Protein AF-A0A3M0FU33-F1 (afdb_monomer_lite)

Sequence (417 aa):
MEPAARVEDEIAHGYGMLAMVGGALVGVAAGIAVVGAIGLTGGLAAVAIAGAVAGGGLAGDQIASGLETIFDLPEPTTGVLAVGSPNVFINGRSAIRAELSSASSCNGLPFNHPPWLGSIIVREGSSTVFINGQPASRLKSTLTCGAHIKTASPNVFIGGETVRTGFVFDLEAWTRGGLQILGIGAAVGAGAFAAMAGVAAFGAFLGIGALGFVGMEGVGLVGDAIGPGYRDLLQGLVGMGMVVSGPKLAREGSIASERSRISQLSRDGQIEDARAILKRHVDAGDIDGVVRRLDVSTDGQRGFLWSGNKVAAGQYAEAHGGTTLEGTPGGRVIDDWDHLNTSMPWDKGGEQVWGQTSARYTRGLTGDVEALQSPSRAGGGYVFRKYEMPEIEAGKAAGRITSFEEKIVLPDTGNWP

Structure (mmCIF, N/CA/C/O backbone):
data_AF-A0A3M0FU33-F1
#
_entry.id   AF-A0A3M0FU33-F1
#
loop_
_atom_site.group_PDB
_atom_site.id
_atom_site.type_symbol
_atom_site.label_atom_id
_atom_site.label_alt_id
_atom_site.label_comp_id
_atom_site.label_asym_id
_atom_site.label_entity_id
_atom_site.label_seq_id
_atom_site.pdbx_PDB_ins_code
_atom_site.Cartn_x
_atom_site.Cartn_y
_atom_site.Cartn_z
_atom_site.occupancy
_atom_site.B_iso_or_equiv
_atom_site.auth_seq_id
_atom_site.auth_comp_id
_atom_site.auth_asym_id
_atom_site.auth_atom_id
_atom_site.pdbx_PDB_model_num
ATOM 1 N N . MET A 1 1 ? -21.440 -15.850 31.098 1.00 87.50 1 MET A N 1
ATOM 2 C CA . MET A 1 1 ? -21.601 -15.137 32.387 1.00 87.50 1 MET A CA 1
ATOM 3 C C . MET A 1 1 ? -20.291 -14.431 32.638 1.00 87.50 1 MET A C 1
ATOM 5 O O . MET A 1 1 ? -19.275 -15.063 32.402 1.00 87.50 1 MET A O 1
ATOM 9 N N . GLU A 1 2 ? -20.304 -13.172 33.067 1.00 96.50 2 GLU A N 1
ATOM 10 C CA . GLU A 1 2 ? -19.069 -12.380 33.183 1.00 96.50 2 GLU A CA 1
ATOM 11 C C . GLU A 1 2 ? -18.789 -11.962 34.630 1.00 96.50 2 GLU A C 1
ATOM 13 O O . GLU A 1 2 ? -19.741 -11.767 35.395 1.00 96.50 2 GLU A O 1
ATOM 18 N N . PRO A 1 3 ? -17.514 -11.787 35.013 1.00 98.12 3 PRO A N 1
ATOM 19 C CA . PRO A 1 3 ? -17.115 -11.233 36.303 1.00 98.12 3 PRO A CA 1
ATOM 20 C C . PRO A 1 3 ? -17.833 -9.924 36.662 1.00 98.12 3 PRO A C 1
ATOM 22 O O . PRO A 1 3 ? -17.891 -8.988 35.867 1.00 98.12 3 PRO A O 1
ATOM 25 N N . ALA A 1 4 ? -18.369 -9.833 37.876 1.00 98.25 4 ALA A N 1
ATOM 26 C CA . ALA A 1 4 ? -19.137 -8.680 38.331 1.00 98.25 4 ALA A CA 1
ATOM 27 C C . ALA A 1 4 ? -18.252 -7.462 38.636 1.00 98.25 4 ALA A C 1
ATOM 29 O O . ALA A 1 4 ? -17.225 -7.597 39.304 1.00 98.25 4 ALA A O 1
ATOM 30 N N . ALA A 1 5 ? -18.679 -6.273 38.207 1.00 98.44 5 ALA A N 1
ATOM 31 C CA . ALA A 1 5 ? -17.918 -5.040 38.388 1.00 98.44 5 ALA A CA 1
ATOM 32 C C . ALA A 1 5 ? -18.215 -4.341 39.725 1.00 98.44 5 ALA A C 1
ATOM 34 O O . ALA A 1 5 ? -19.331 -4.402 40.259 1.00 98.44 5 ALA A O 1
ATOM 35 N N . ARG A 1 6 ? -17.204 -3.655 40.265 1.00 98.56 6 ARG A N 1
ATOM 36 C CA . ARG A 1 6 ? -17.199 -3.013 41.588 1.00 98.56 6 ARG A CA 1
ATOM 37 C C . ARG A 1 6 ? -16.505 -1.652 41.545 1.00 98.56 6 ARG A C 1
ATOM 39 O O . ARG A 1 6 ? -15.670 -1.389 40.688 1.00 98.56 6 ARG A O 1
ATOM 46 N N . VAL A 1 7 ? -16.810 -0.787 42.508 1.00 98.25 7 VAL A N 1
ATOM 47 C CA . VAL A 1 7 ? -16.068 0.475 42.714 1.00 98.25 7 VAL A CA 1
ATOM 48 C C . VAL A 1 7 ? -14.588 0.176 42.915 1.00 98.25 7 VAL A C 1
ATOM 50 O O . VAL A 1 7 ? -14.300 -0.771 43.627 1.00 98.25 7 VAL A O 1
ATOM 53 N N . GLU A 1 8 ? -13.694 0.969 42.323 1.00 97.44 8 GLU A N 1
ATOM 54 C CA . GLU A 1 8 ? -12.232 0.830 42.144 1.00 97.44 8 GLU A CA 1
ATOM 55 C C . GLU A 1 8 ? -11.788 -0.129 41.031 1.00 97.44 8 GLU A C 1
ATOM 57 O O . GLU A 1 8 ? -10.590 -0.273 40.801 1.00 97.44 8 GLU A O 1
ATOM 62 N N . ASP A 1 9 ? -12.716 -0.799 40.336 1.00 98.38 9 ASP A N 1
ATOM 63 C CA . ASP A 1 9 ? -12.322 -1.597 39.179 1.00 98.38 9 ASP A CA 1
ATOM 64 C C . ASP A 1 9 ? -11.910 -0.645 38.045 1.00 98.38 9 ASP A C 1
ATOM 66 O O . ASP A 1 9 ? -12.474 0.443 37.867 1.00 98.38 9 ASP A O 1
ATOM 70 N N . GLU A 1 10 ? -10.875 -1.045 37.317 1.00 97.69 10 GLU A N 1
ATOM 71 C CA . GLU A 1 10 ? -10.250 -0.260 36.264 1.00 97.69 10 GLU A CA 1
ATOM 72 C C . GLU A 1 10 ? -11.157 -0.194 35.040 1.00 97.69 10 GLU A C 1
ATOM 74 O O . GLU A 1 10 ? -11.878 -1.145 34.725 1.00 97.69 10 GLU A O 1
ATOM 79 N N . ILE A 1 11 ? -11.075 0.916 34.315 1.00 97.31 11 ILE A N 1
ATOM 80 C CA . ILE A 1 11 ? -11.643 1.059 32.975 1.00 97.31 11 ILE A CA 1
ATOM 81 C C . ILE A 1 11 ? -10.519 1.298 31.969 1.00 97.31 11 ILE A C 1
ATOM 83 O O . ILE A 1 11 ? -9.469 1.840 32.328 1.00 97.31 11 ILE A O 1
ATOM 87 N N . ALA A 1 12 ? -10.739 0.903 30.720 1.00 95.88 12 ALA A N 1
ATOM 88 C CA . ALA A 1 12 ? -9.779 1.096 29.644 1.00 95.88 12 ALA A CA 1
ATOM 89 C C . ALA A 1 12 ? -10.456 1.310 28.289 1.00 95.88 12 ALA A C 1
ATOM 91 O O . ALA A 1 12 ? -11.640 1.016 28.103 1.00 95.88 12 ALA A O 1
ATOM 92 N N . HIS A 1 13 ? -9.673 1.827 27.348 1.00 93.75 13 HIS A N 1
ATOM 93 C CA . HIS A 1 13 ? -9.964 1.783 25.920 1.00 93.75 13 HIS A CA 1
ATOM 94 C C . HIS A 1 13 ? -9.001 0.798 25.247 1.00 93.75 13 HIS A C 1
ATOM 96 O O . HIS A 1 13 ? -7.907 0.557 25.764 1.00 93.75 13 HIS A O 1
ATOM 102 N N . GLY A 1 14 ? -9.406 0.249 24.102 1.00 90.31 14 GLY A N 1
ATOM 103 C CA . GLY A 1 14 ? -8.544 -0.605 23.284 1.00 90.31 14 GLY A CA 1
ATOM 104 C C . GLY A 1 14 ? -7.455 0.183 22.550 1.00 90.31 14 GLY A C 1
ATOM 105 O O . GLY A 1 14 ? -7.414 1.420 22.570 1.00 90.31 14 GLY A O 1
ATOM 106 N N . TYR A 1 15 ? -6.565 -0.534 21.864 1.00 92.00 15 TYR A N 1
ATOM 107 C CA . TYR A 1 15 ? -5.525 0.054 21.019 1.00 92.00 15 TYR A CA 1
ATOM 108 C C . TYR A 1 15 ? -6.018 0.393 19.604 1.00 92.00 15 TYR A C 1
ATOM 110 O O . TYR A 1 15 ? -5.279 1.035 18.849 1.00 92.00 15 TYR A O 1
ATOM 118 N N . GLY A 1 16 ? -7.254 0.020 19.247 1.00 93.06 16 GLY A N 1
ATOM 119 C CA . GLY A 1 16 ? -7.827 0.203 17.910 1.00 93.06 16 GLY A CA 1
ATOM 120 C C . GLY A 1 16 ? -7.729 1.643 17.403 1.00 93.06 16 GLY A C 1
ATOM 121 O O . GLY A 1 16 ? -7.207 1.879 16.314 1.00 93.06 16 GLY A O 1
ATOM 122 N N . MET A 1 17 ? -8.109 2.639 18.215 1.00 94.19 17 MET A N 1
ATOM 123 C CA . MET A 1 17 ? -7.985 4.060 17.835 1.00 94.19 17 MET A CA 1
ATOM 124 C C . MET A 1 17 ? -6.553 4.490 17.511 1.00 94.19 17 MET A C 1
ATOM 126 O O . MET A 1 17 ? -6.313 5.142 16.492 1.00 94.19 17 MET A O 1
ATOM 130 N N . LEU A 1 18 ? -5.588 4.117 18.353 1.00 94.56 18 LEU A N 1
ATOM 131 C CA . LEU A 1 18 ? -4.176 4.423 18.123 1.00 94.56 18 LEU A CA 1
ATOM 132 C C . LEU A 1 18 ? -3.692 3.806 16.808 1.00 94.56 18 LEU A C 1
ATOM 134 O O . LEU A 1 18 ? -3.027 4.475 16.014 1.00 94.56 18 LEU A O 1
ATOM 138 N N . ALA A 1 19 ? -4.031 2.539 16.582 1.00 96.50 19 ALA A N 1
ATOM 139 C CA . ALA A 1 19 ? -3.587 1.801 15.413 1.00 96.50 19 ALA A CA 1
ATOM 140 C C . ALA A 1 19 ? -4.246 2.302 14.123 1.00 96.50 19 ALA A C 1
ATOM 142 O O . ALA A 1 19 ? -3.559 2.445 13.112 1.00 96.50 19 ALA A O 1
ATOM 143 N N . MET A 1 20 ? -5.531 2.668 14.167 1.00 97.62 20 MET A N 1
ATOM 144 C CA . MET A 1 20 ? -6.226 3.316 13.053 1.00 97.62 20 MET A CA 1
ATOM 145 C C . MET A 1 20 ? -5.587 4.648 12.682 1.00 97.62 20 MET A C 1
ATOM 147 O O . MET A 1 20 ? -5.327 4.888 11.506 1.00 97.62 20 MET A O 1
ATOM 151 N N . VAL A 1 21 ? -5.299 5.511 13.661 1.00 96.75 21 VAL A N 1
ATOM 152 C CA . VAL A 1 21 ? -4.648 6.803 13.398 1.00 96.75 21 VAL A CA 1
ATOM 153 C C . VAL A 1 21 ? -3.251 6.587 12.816 1.00 96.75 21 VAL A C 1
ATOM 155 O O . VAL A 1 21 ? -2.917 7.178 11.789 1.00 96.75 21 VAL A O 1
ATOM 158 N N . GLY A 1 22 ? -2.446 5.708 13.420 1.00 97.75 22 GLY A N 1
ATOM 159 C CA . GLY A 1 22 ? -1.109 5.384 12.919 1.00 97.75 22 GLY A CA 1
ATOM 160 C C . GLY A 1 22 ? -1.138 4.822 11.496 1.00 97.75 22 GLY A C 1
ATOM 161 O O . GLY A 1 22 ? -0.411 5.292 10.620 1.00 97.75 22 GLY A O 1
ATOM 162 N N . GLY A 1 23 ? -2.028 3.865 11.239 1.00 98.38 23 GLY A N 1
ATOM 163 C CA . GLY A 1 23 ? -2.206 3.260 9.926 1.00 98.38 23 GLY A CA 1
ATOM 164 C C . GLY A 1 23 ? -2.728 4.244 8.879 1.00 98.38 23 GLY A C 1
ATOM 165 O O . GLY A 1 23 ? -2.229 4.270 7.756 1.00 98.38 23 GLY A O 1
ATOM 166 N N . ALA A 1 24 ? -3.668 5.117 9.244 1.00 98.44 24 ALA A N 1
ATOM 167 C CA . ALA A 1 24 ? -4.183 6.164 8.367 1.00 98.44 24 ALA A CA 1
ATOM 168 C C . ALA A 1 24 ? -3.083 7.150 7.952 1.00 98.44 24 ALA A C 1
ATOM 170 O O . ALA A 1 24 ? -3.033 7.541 6.789 1.00 98.44 24 ALA A O 1
ATOM 171 N N . LEU A 1 25 ? -2.166 7.512 8.857 1.00 98.38 25 LEU A N 1
ATOM 172 C CA . LEU A 1 25 ? -1.015 8.368 8.540 1.00 98.38 25 LEU A CA 1
ATOM 173 C C . LEU A 1 25 ? -0.054 7.703 7.543 1.00 98.38 25 LEU A C 1
ATOM 175 O O . LEU A 1 25 ? 0.397 8.359 6.601 1.00 98.38 25 LEU A O 1
ATOM 179 N N . VAL A 1 26 ? 0.213 6.399 7.696 1.00 98.44 26 VAL A N 1
ATOM 180 C CA . VAL A 1 26 ? 0.950 5.617 6.682 1.00 98.44 26 VAL A CA 1
ATOM 181 C C . VAL A 1 26 ? 0.193 5.633 5.351 1.00 98.44 26 VAL A C 1
ATOM 183 O O . VAL A 1 26 ? 0.791 5.860 4.298 1.00 98.44 26 VAL A O 1
ATOM 186 N N . GLY A 1 27 ? -1.131 5.483 5.405 1.00 98.44 27 GLY A N 1
ATOM 187 C CA . GLY A 1 27 ? -2.034 5.607 4.267 1.00 98.44 27 GLY A CA 1
ATOM 188 C C . GLY A 1 27 ? -1.951 6.960 3.555 1.00 98.44 27 GLY A C 1
ATOM 189 O O . GLY A 1 27 ? -1.873 6.989 2.330 1.00 98.44 27 GLY A O 1
ATOM 190 N N . VAL A 1 28 ? -1.891 8.080 4.285 1.00 98.50 28 VAL A N 1
ATOM 191 C CA . VAL A 1 28 ? -1.699 9.423 3.701 1.00 98.50 28 VAL A CA 1
ATOM 192 C C . VAL A 1 28 ? -0.394 9.472 2.908 1.00 98.50 28 VAL A C 1
ATOM 194 O O . VAL A 1 28 ? -0.397 9.866 1.740 1.00 98.50 28 VAL A O 1
ATOM 197 N N . ALA A 1 29 ? 0.716 9.054 3.523 1.00 98.31 29 ALA A N 1
ATOM 198 C CA . ALA A 1 29 ? 2.027 9.080 2.881 1.00 98.31 29 ALA A CA 1
ATOM 199 C C . ALA A 1 29 ? 2.058 8.200 1.619 1.00 98.31 29 ALA A C 1
ATOM 201 O O . ALA A 1 29 ? 2.522 8.643 0.566 1.00 98.31 29 ALA A O 1
ATOM 202 N N . ALA A 1 30 ? 1.504 6.987 1.699 1.00 98.00 30 ALA A N 1
ATOM 203 C CA . ALA A 1 30 ? 1.382 6.082 0.562 1.00 98.00 30 ALA A CA 1
ATOM 204 C C . ALA A 1 30 ? 0.484 6.659 -0.544 1.00 98.00 30 ALA A C 1
ATOM 206 O O . ALA A 1 30 ? 0.859 6.644 -1.713 1.00 98.00 30 ALA A O 1
ATOM 207 N N . GLY A 1 31 ? -0.669 7.228 -0.194 1.00 97.56 31 GLY A N 1
ATOM 208 C CA . GLY A 1 31 ? -1.587 7.849 -1.146 1.00 97.56 31 GLY A CA 1
ATOM 209 C C . GLY A 1 31 ? -0.932 8.986 -1.929 1.00 97.56 31 GLY A C 1
ATOM 210 O O . GLY A 1 31 ? -0.996 9.008 -3.157 1.00 97.56 31 GLY A O 1
ATOM 211 N N . ILE A 1 32 ? -0.232 9.891 -1.237 1.00 97.56 32 ILE A N 1
ATOM 212 C CA . ILE A 1 32 ? 0.523 10.986 -1.868 1.00 97.56 32 ILE A CA 1
ATOM 213 C C . ILE A 1 32 ? 1.618 10.431 -2.787 1.00 97.56 32 ILE A C 1
ATOM 215 O O . ILE A 1 32 ? 1.796 10.910 -3.909 1.00 97.56 32 ILE A O 1
ATOM 219 N N . ALA A 1 33 ? 2.331 9.395 -2.344 1.00 96.56 33 ALA A N 1
ATOM 220 C CA . ALA A 1 33 ? 3.373 8.771 -3.146 1.00 96.56 33 ALA A CA 1
ATOM 221 C C . ALA A 1 33 ? 2.812 8.078 -4.402 1.00 96.56 33 ALA A C 1
ATOM 223 O O . ALA A 1 33 ? 3.422 8.189 -5.464 1.00 96.56 33 ALA A O 1
ATOM 224 N N . VAL A 1 34 ? 1.640 7.430 -4.332 1.00 95.38 34 VAL A N 1
ATOM 225 C CA . VAL A 1 34 ? 0.937 6.894 -5.515 1.00 95.38 34 VAL A CA 1
ATOM 226 C C . VAL A 1 34 ? 0.574 8.023 -6.478 1.00 95.38 34 VAL A C 1
ATOM 228 O O . VAL A 1 34 ? 0.859 7.912 -7.669 1.00 95.38 34 VAL A O 1
ATOM 231 N N . VAL A 1 35 ? -0.001 9.121 -5.974 1.00 93.94 35 VAL A N 1
ATOM 232 C CA . VAL A 1 35 ? -0.362 10.295 -6.785 1.00 93.94 35 VAL A CA 1
ATOM 233 C C . VAL A 1 35 ? 0.844 10.816 -7.564 1.00 93.94 35 VAL A C 1
ATOM 235 O O . VAL A 1 35 ? 0.744 11.008 -8.775 1.00 93.94 35 VAL A O 1
ATOM 238 N N . GLY A 1 36 ? 1.993 10.974 -6.901 1.00 89.94 36 GLY A N 1
ATOM 239 C CA . GLY A 1 36 ? 3.235 11.390 -7.553 1.00 89.94 36 GLY A CA 1
ATOM 240 C C . GLY A 1 36 ? 3.782 10.353 -8.539 1.00 89.94 36 GLY A C 1
ATOM 241 O O . GLY A 1 36 ? 4.187 10.711 -9.641 1.00 89.94 36 GLY A O 1
ATOM 242 N N . ALA A 1 37 ? 3.752 9.067 -8.180 1.00 87.75 37 ALA A N 1
ATOM 243 C CA . ALA A 1 37 ? 4.327 7.985 -8.979 1.00 87.75 37 ALA A CA 1
ATOM 244 C C . ALA A 1 37 ? 3.707 7.848 -10.378 1.00 87.75 37 ALA A C 1
ATOM 246 O O . ALA A 1 37 ? 4.413 7.493 -11.324 1.00 87.75 37 ALA A O 1
ATOM 247 N N . ILE A 1 38 ? 2.404 8.114 -10.509 1.00 85.88 38 ILE A N 1
ATOM 248 C CA . ILE A 1 38 ? 1.668 7.963 -11.776 1.00 85.88 38 ILE A CA 1
ATOM 249 C C . ILE A 1 38 ? 1.043 9.272 -12.278 1.00 85.88 38 ILE A C 1
ATOM 251 O O . ILE A 1 38 ? 0.321 9.260 -13.270 1.00 85.88 38 ILE A O 1
ATOM 255 N N . GLY A 1 39 ? 1.339 10.403 -11.630 1.00 85.62 39 GLY A N 1
ATOM 256 C CA . GLY A 1 39 ? 0.898 11.732 -12.062 1.00 85.62 39 GLY A CA 1
ATOM 257 C C . GLY A 1 39 ? -0.612 11.956 -11.960 1.00 85.62 39 GLY A C 1
ATOM 258 O O . GLY A 1 39 ? -1.200 12.577 -12.845 1.00 85.62 39 GLY A O 1
ATOM 259 N N . LEU A 1 40 ? -1.260 11.440 -10.908 1.00 88.38 40 LEU A N 1
ATOM 260 C CA . LEU A 1 40 ? -2.693 11.666 -10.698 1.00 88.38 40 LEU A CA 1
ATOM 261 C C . LEU A 1 40 ? -2.972 13.141 -10.402 1.00 88.38 40 LEU A C 1
ATOM 263 O O . LEU A 1 40 ? -2.225 13.801 -9.683 1.00 88.38 40 LEU A O 1
ATOM 267 N N . THR A 1 41 ? -4.096 13.650 -10.900 1.00 88.88 41 THR A N 1
ATOM 268 C CA . THR A 1 41 ? -4.539 15.024 -10.640 1.00 88.88 41 THR A CA 1
ATOM 269 C C . THR A 1 41 ? -6.027 15.069 -10.300 1.00 88.88 41 THR A C 1
ATOM 271 O O . THR A 1 41 ? -6.775 14.117 -10.545 1.00 88.88 41 THR A O 1
ATOM 274 N N . GLY A 1 42 ? -6.457 16.175 -9.690 1.00 93.31 42 GLY A N 1
ATOM 275 C CA . GLY A 1 42 ? -7.864 16.437 -9.387 1.00 93.31 42 GLY A CA 1
ATOM 276 C C . GLY A 1 42 ? -8.528 15.338 -8.550 1.00 93.31 42 GLY A C 1
ATOM 277 O O . GLY A 1 42 ? -7.961 14.840 -7.577 1.00 93.31 42 GLY A O 1
ATOM 278 N N . GLY A 1 43 ? -9.750 14.958 -8.934 1.00 93.25 43 GLY A N 1
ATOM 279 C CA . GLY A 1 43 ? -10.567 14.006 -8.176 1.00 93.25 43 GLY A CA 1
ATOM 280 C C . GLY A 1 43 ? -9.949 12.611 -8.044 1.00 93.25 43 GLY A C 1
ATOM 281 O O . GLY A 1 43 ? -10.082 11.992 -6.992 1.00 93.25 43 GLY A O 1
ATOM 282 N N . LEU A 1 44 ? -9.215 12.132 -9.054 1.00 93.88 44 LEU A N 1
ATOM 283 C CA . LEU A 1 44 ? -8.581 10.811 -8.997 1.00 93.88 44 LEU A CA 1
ATOM 284 C C . LEU A 1 44 ? -7.441 10.772 -7.966 1.00 93.88 44 LEU A C 1
ATOM 286 O O . LEU A 1 44 ? -7.263 9.764 -7.284 1.00 93.88 44 LEU A O 1
ATOM 290 N N . ALA A 1 45 ? -6.721 11.884 -7.787 1.00 96.75 45 ALA A N 1
ATOM 291 C CA . ALA A 1 45 ? -5.719 11.994 -6.730 1.00 96.75 45 ALA A CA 1
ATOM 292 C C . ALA A 1 45 ? -6.355 11.931 -5.332 1.00 96.75 45 ALA A C 1
ATOM 294 O O . ALA A 1 45 ? -5.864 11.215 -4.459 1.00 96.75 45 ALA A O 1
ATOM 295 N N . ALA A 1 46 ? -7.485 12.619 -5.137 1.00 97.62 46 ALA A N 1
ATOM 296 C CA . ALA A 1 46 ? -8.229 12.569 -3.880 1.00 97.62 46 ALA A CA 1
ATOM 297 C C . ALA A 1 46 ? -8.751 11.155 -3.577 1.00 97.62 46 ALA A C 1
ATOM 299 O O . ALA A 1 46 ? -8.636 10.692 -2.445 1.00 97.62 46 ALA A O 1
ATOM 300 N N . VAL A 1 47 ? -9.258 10.445 -4.592 1.00 97.56 47 VAL A N 1
ATOM 301 C CA . VAL A 1 47 ? -9.710 9.050 -4.470 1.00 97.56 47 VAL A CA 1
ATOM 302 C C . VAL A 1 47 ? -8.567 8.120 -4.056 1.00 97.56 47 VAL A C 1
ATOM 304 O O . VAL A 1 47 ? -8.745 7.311 -3.147 1.00 97.56 47 VAL A O 1
ATOM 307 N N . ALA A 1 48 ? -7.388 8.246 -4.674 1.00 97.00 48 ALA A N 1
ATOM 308 C CA . ALA A 1 48 ? -6.231 7.421 -4.329 1.00 97.00 48 ALA A CA 1
ATOM 309 C C . ALA A 1 48 ? -5.773 7.646 -2.878 1.00 97.00 48 ALA A C 1
ATOM 311 O O . ALA A 1 48 ? -5.520 6.682 -2.155 1.00 97.00 48 ALA A O 1
ATOM 312 N N . ILE A 1 49 ? -5.722 8.905 -2.430 1.00 98.12 49 ILE A N 1
ATOM 313 C CA . ILE A 1 49 ? -5.365 9.240 -1.045 1.00 98.12 49 ILE A CA 1
ATOM 314 C C . ILE A 1 49 ? -6.429 8.720 -0.075 1.00 98.12 49 ILE A C 1
ATOM 316 O O . ILE A 1 49 ? -6.083 8.066 0.902 1.00 98.12 49 ILE A O 1
ATOM 320 N N . ALA A 1 50 ? -7.714 8.947 -0.356 1.00 98.31 50 ALA A N 1
ATOM 321 C CA . ALA A 1 50 ? -8.816 8.460 0.472 1.00 98.31 50 ALA A CA 1
ATOM 322 C C . ALA A 1 50 ? -8.786 6.932 0.633 1.00 98.31 50 ALA A C 1
ATOM 324 O O . ALA A 1 50 ? -8.902 6.427 1.750 1.00 98.31 50 ALA A O 1
ATOM 325 N N . GLY A 1 51 ? -8.567 6.201 -0.465 1.00 98.00 51 GLY A N 1
ATOM 326 C CA . GLY A 1 51 ? -8.445 4.745 -0.446 1.00 98.00 51 GLY A CA 1
ATOM 327 C C . GLY A 1 51 ? -7.241 4.269 0.366 1.00 98.00 51 GLY A C 1
ATOM 328 O O . GLY A 1 51 ? -7.373 3.341 1.159 1.00 98.00 51 GLY A O 1
ATOM 329 N N . ALA A 1 52 ? -6.088 4.931 0.232 1.00 98.25 52 ALA A N 1
ATOM 330 C CA . ALA A 1 52 ? -4.892 4.593 0.998 1.00 98.25 52 ALA A CA 1
ATOM 331 C C . ALA A 1 52 ? -5.045 4.903 2.498 1.00 98.25 52 ALA A C 1
ATOM 333 O O . ALA A 1 52 ? -4.628 4.096 3.324 1.00 98.25 52 ALA A O 1
ATOM 334 N N . VAL A 1 53 ? -5.687 6.019 2.862 1.00 98.69 53 VAL A N 1
ATOM 335 C CA . VAL A 1 53 ? -6.017 6.376 4.256 1.00 98.69 53 VAL A CA 1
ATOM 336 C C . VAL A 1 53 ? -6.945 5.341 4.881 1.00 98.69 53 VAL A C 1
ATOM 338 O O . VAL A 1 53 ? -6.655 4.839 5.965 1.00 98.69 53 VAL A O 1
ATOM 341 N N . ALA A 1 54 ? -8.030 4.992 4.186 1.00 98.50 54 ALA A N 1
ATOM 342 C CA . ALA A 1 54 ? -8.960 3.964 4.633 1.00 98.50 54 ALA A CA 1
ATOM 343 C C . ALA A 1 54 ? -8.268 2.603 4.784 1.00 98.50 54 ALA A C 1
ATOM 345 O O . ALA A 1 54 ? -8.364 1.981 5.839 1.00 98.50 54 ALA A O 1
ATOM 346 N N . GLY A 1 55 ? -7.526 2.172 3.760 1.00 97.88 55 GLY A N 1
ATOM 347 C CA . GLY A 1 55 ? -6.799 0.905 3.770 1.00 97.88 55 GLY A CA 1
ATOM 348 C C . GLY A 1 55 ? -5.753 0.840 4.881 1.00 97.88 55 GLY A C 1
ATOM 349 O O . GLY A 1 55 ? -5.693 -0.149 5.600 1.00 97.88 55 GLY A O 1
ATOM 350 N N . GLY A 1 56 ? -4.977 1.909 5.072 1.00 98.50 56 GLY A N 1
ATOM 351 C CA . GLY A 1 56 ? -3.981 1.997 6.135 1.00 98.50 56 GLY A CA 1
ATOM 352 C C . GLY A 1 56 ? -4.612 1.970 7.524 1.00 98.50 56 GLY A C 1
ATOM 353 O O . GLY A 1 56 ? -4.164 1.213 8.381 1.00 98.50 56 GLY A O 1
ATOM 354 N N . GLY A 1 57 ? -5.673 2.752 7.746 1.00 98.44 57 GLY A N 1
ATOM 355 C CA . GLY A 1 57 ? -6.365 2.802 9.034 1.00 98.44 57 GLY A CA 1
ATOM 356 C C . GLY A 1 57 ? -7.013 1.468 9.409 1.00 98.44 57 GLY A C 1
ATOM 357 O O . GLY A 1 57 ? -6.784 0.973 10.509 1.00 98.44 57 GLY A O 1
ATOM 358 N N . LEU A 1 58 ? -7.747 0.842 8.484 1.00 98.31 58 LEU A N 1
ATOM 359 C CA . LEU A 1 58 ? -8.376 -0.465 8.718 1.00 98.31 58 LEU A CA 1
ATOM 360 C C . LEU A 1 58 ? -7.345 -1.588 8.881 1.00 98.31 58 LEU A C 1
ATOM 362 O O . LEU A 1 58 ? -7.520 -2.460 9.724 1.00 98.31 58 LEU A O 1
ATOM 366 N N . ALA A 1 59 ? -6.243 -1.556 8.129 1.00 98.38 59 ALA A N 1
ATOM 367 C CA . ALA A 1 59 ? -5.154 -2.508 8.323 1.00 98.38 59 ALA A CA 1
ATOM 368 C C . ALA A 1 59 ? -4.497 -2.346 9.704 1.00 98.38 59 ALA A C 1
ATOM 370 O O . ALA A 1 59 ? -4.200 -3.339 10.363 1.00 98.38 59 ALA A O 1
ATOM 371 N N . GLY A 1 60 ? -4.303 -1.104 10.164 1.00 98.19 60 GLY A N 1
ATOM 372 C CA . GLY A 1 60 ? -3.816 -0.818 11.514 1.00 98.19 60 GLY A CA 1
ATOM 373 C C . GLY A 1 60 ? -4.741 -1.380 12.597 1.00 98.19 60 GLY A C 1
ATOM 374 O O . GLY A 1 60 ? -4.275 -2.076 13.496 1.00 98.19 60 GLY A O 1
ATOM 375 N N . ASP A 1 61 ? -6.046 -1.138 12.471 1.00 97.56 61 ASP A N 1
ATOM 376 C CA . ASP A 1 61 ? -7.087 -1.679 13.356 1.00 97.56 61 ASP A CA 1
ATOM 377 C C . ASP A 1 61 ? -7.058 -3.212 13.453 1.00 97.56 61 ASP A C 1
ATOM 379 O O . ASP A 1 61 ? -7.073 -3.776 14.548 1.00 97.56 61 ASP A O 1
ATOM 383 N N . GLN A 1 62 ? -6.957 -3.893 12.307 1.00 97.94 62 GLN A N 1
ATOM 384 C CA . GLN A 1 62 ? -6.870 -5.351 12.238 1.00 97.94 62 GLN A CA 1
ATOM 385 C C . GLN A 1 62 ? -5.588 -5.889 12.891 1.00 97.94 62 GLN A C 1
ATOM 387 O O . GLN A 1 62 ? -5.642 -6.863 13.640 1.00 97.94 62 GLN A O 1
ATOM 392 N N . ILE A 1 63 ? -4.439 -5.230 12.681 1.00 97.88 63 ILE A N 1
ATOM 393 C CA . ILE A 1 63 ? -3.187 -5.595 13.363 1.00 97.88 63 ILE A CA 1
ATOM 394 C C . ILE A 1 63 ? -3.366 -5.493 14.881 1.00 97.88 63 ILE A C 1
ATOM 396 O O . ILE A 1 63 ? -3.010 -6.429 15.593 1.00 97.88 63 ILE A O 1
ATOM 400 N N . ALA A 1 64 ? -3.921 -4.384 15.380 1.00 96.00 64 ALA A N 1
ATOM 401 C CA . ALA A 1 64 ? -4.140 -4.201 16.813 1.00 96.00 64 ALA A CA 1
ATOM 402 C C . ALA A 1 64 ? -5.099 -5.249 17.383 1.00 96.00 64 ALA A C 1
ATOM 404 O O . ALA A 1 64 ? -4.740 -5.925 18.342 1.00 96.00 64 ALA A O 1
ATOM 405 N N . SER A 1 65 ? -6.249 -5.456 16.738 1.00 95.38 65 SER A N 1
ATOM 406 C CA . SER A 1 65 ? -7.257 -6.441 17.157 1.00 95.38 65 SER A CA 1
ATOM 407 C C . SER A 1 65 ? -6.676 -7.863 17.211 1.00 95.38 65 SER A C 1
ATOM 409 O O . SER A 1 65 ? -6.906 -8.615 18.163 1.00 95.38 65 SER A O 1
ATOM 411 N N . GLY A 1 66 ? -5.863 -8.226 16.213 1.00 96.44 66 GLY A N 1
ATOM 412 C CA . GLY A 1 66 ? -5.187 -9.518 16.168 1.00 96.44 66 GLY A CA 1
ATOM 413 C C . GLY A 1 66 ? -4.144 -9.683 17.275 1.00 96.44 66 GLY A C 1
ATOM 414 O O . GLY A 1 66 ? -4.125 -10.711 17.948 1.00 96.44 66 GLY A O 1
ATOM 415 N N . LEU A 1 67 ? -3.305 -8.668 17.515 1.00 95.69 67 LEU A N 1
ATOM 416 C CA . LEU A 1 67 ? -2.311 -8.697 18.594 1.00 95.69 67 LEU A CA 1
ATOM 417 C C . LEU A 1 67 ? -2.959 -8.739 19.983 1.00 95.69 67 LEU A C 1
ATOM 419 O O . LEU A 1 67 ? -2.506 -9.507 20.828 1.00 95.69 67 LEU A O 1
ATOM 423 N N . GLU A 1 68 ? -4.013 -7.951 20.206 1.00 92.81 68 GLU A N 1
ATOM 424 C CA . GLU A 1 68 ? -4.799 -7.967 21.443 1.00 92.81 68 GLU A CA 1
ATOM 425 C C . GLU A 1 68 ? -5.349 -9.368 21.720 1.00 92.81 68 GLU A C 1
ATOM 427 O O . GLU A 1 68 ? -5.192 -9.878 22.824 1.00 92.81 68 GLU A O 1
ATOM 432 N N . THR A 1 69 ? -5.910 -10.026 20.704 1.00 94.06 69 THR A N 1
ATOM 433 C CA . THR A 1 69 ? -6.498 -11.365 20.849 1.00 94.06 69 THR A CA 1
ATOM 434 C C . THR A 1 69 ? -5.443 -12.458 21.061 1.00 94.06 69 THR A C 1
ATOM 436 O O . THR A 1 69 ? -5.651 -13.360 21.867 1.00 94.06 69 THR A O 1
ATOM 439 N N . ILE A 1 70 ? -4.312 -12.404 20.347 1.00 95.75 70 ILE A N 1
ATOM 440 C CA . ILE A 1 70 ? -3.268 -13.444 20.407 1.00 95.75 70 ILE A CA 1
ATOM 441 C C . ILE A 1 70 ? -2.459 -13.357 21.704 1.00 95.75 70 ILE A C 1
ATOM 443 O O . ILE A 1 70 ? -2.088 -14.386 22.270 1.00 95.75 70 ILE A O 1
ATOM 447 N N . PHE A 1 71 ? -2.146 -12.139 22.150 1.00 94.50 71 PHE A N 1
ATOM 448 C CA . PHE A 1 71 ? -1.220 -11.908 23.259 1.00 94.50 71 PHE A CA 1
ATOM 449 C C . PHE A 1 71 ? -1.887 -11.415 24.543 1.00 94.50 71 PHE A C 1
ATOM 451 O O . PHE A 1 71 ? -1.167 -11.198 25.515 1.00 94.50 71 PHE A O 1
ATOM 458 N N . ASP A 1 72 ? -3.214 -11.241 24.554 1.00 90.06 72 ASP A N 1
ATOM 459 C CA . ASP A 1 72 ? -3.973 -10.683 25.684 1.00 90.06 72 ASP A CA 1
ATOM 460 C C . ASP A 1 72 ? -3.321 -9.387 26.196 1.00 90.06 72 ASP A C 1
ATOM 462 O O . ASP A 1 72 ? -2.909 -9.260 27.353 1.00 90.06 72 ASP A O 1
ATOM 466 N N . LEU A 1 73 ? -3.090 -8.452 25.264 1.00 88.19 73 LEU A N 1
ATOM 467 C CA . LEU A 1 73 ? -2.299 -7.257 25.546 1.00 88.19 73 LEU A CA 1
ATOM 468 C C . LEU A 1 73 ? -2.942 -6.435 26.673 1.00 88.19 73 LEU A C 1
ATOM 470 O O . LEU A 1 73 ? -4.132 -6.120 26.607 1.00 88.19 73 LEU A O 1
ATOM 474 N N . PRO A 1 74 ? -2.166 -6.023 27.692 1.00 87.06 74 PRO A N 1
ATOM 475 C CA . PRO A 1 74 ? -2.720 -5.328 28.841 1.00 87.06 74 PRO A CA 1
ATOM 476 C C . PRO A 1 74 ? -3.142 -3.906 28.464 1.00 87.06 74 PRO A C 1
ATOM 478 O O . PRO A 1 74 ? -2.306 -3.011 28.360 1.00 87.06 74 PRO A O 1
ATOM 481 N N . GLU A 1 75 ? -4.447 -3.683 28.329 1.00 89.31 75 GLU A N 1
ATOM 482 C CA . GLU A 1 75 ? -5.008 -2.369 28.005 1.00 89.31 75 GLU A CA 1
ATOM 483 C C . GLU A 1 75 ? -4.602 -1.314 29.059 1.00 89.31 75 GLU A C 1
ATOM 485 O O . GLU A 1 75 ? -4.649 -1.576 30.273 1.00 89.31 75 GLU A O 1
ATOM 490 N N . PRO A 1 76 ? -4.203 -0.097 28.647 1.00 90.25 76 PRO A N 1
ATOM 491 C CA . PRO A 1 76 ? -3.800 0.939 29.585 1.00 90.25 76 PRO A CA 1
ATOM 492 C C . PRO A 1 76 ? -5.004 1.402 30.407 1.00 90.25 76 PRO A C 1
ATOM 494 O O . PRO A 1 76 ? -6.048 1.758 29.865 1.00 90.25 76 PRO A O 1
ATOM 497 N N . THR A 1 77 ? -4.854 1.438 31.731 1.00 95.19 77 THR A N 1
ATOM 498 C CA . THR A 1 77 ? -5.910 1.939 32.616 1.00 95.19 77 THR A CA 1
ATOM 499 C C . THR A 1 77 ? -6.159 3.420 32.341 1.00 95.19 77 THR A C 1
ATOM 501 O O . THR A 1 77 ? -5.251 4.248 32.456 1.00 95.19 77 THR A O 1
ATOM 504 N N . THR A 1 78 ? -7.400 3.764 32.001 1.00 95.62 78 THR A N 1
ATOM 505 C CA . THR A 1 78 ? -7.795 5.142 31.690 1.00 95.62 78 THR A CA 1
ATOM 506 C C . THR A 1 78 ? -8.513 5.825 32.843 1.00 95.62 78 THR A C 1
ATOM 508 O O . THR A 1 78 ? -8.584 7.052 32.877 1.00 95.62 78 THR A O 1
ATOM 511 N N . GLY A 1 79 ? -8.992 5.052 33.817 1.00 96.25 79 GLY A N 1
ATOM 512 C CA . GLY A 1 79 ? -9.654 5.528 35.025 1.00 96.25 79 GLY A CA 1
ATOM 513 C C . GLY A 1 79 ? -10.090 4.368 35.916 1.00 96.25 79 GLY A C 1
ATOM 514 O O . GLY A 1 79 ? -9.773 3.208 35.648 1.00 96.25 79 GLY A O 1
ATOM 515 N N . VAL A 1 80 ? -10.858 4.682 36.958 1.00 97.19 80 VAL A N 1
ATOM 516 C CA . VAL A 1 80 ? -11.458 3.689 37.859 1.00 97.19 80 VAL A CA 1
ATOM 517 C C . VAL A 1 80 ? -12.909 4.042 38.159 1.00 97.19 80 VAL A C 1
ATOM 519 O O . VAL A 1 80 ? -13.292 5.216 38.204 1.00 97.19 80 VAL A O 1
ATOM 522 N N . LEU A 1 81 ? -13.725 3.021 38.392 1.00 98.19 81 LEU A N 1
ATOM 523 C CA . LEU A 1 81 ? -15.100 3.193 38.847 1.00 98.19 81 LEU A CA 1
ATOM 524 C C . LEU A 1 81 ? -15.103 3.795 40.256 1.00 98.19 81 LEU A C 1
ATOM 526 O O . LEU A 1 81 ? -14.386 3.328 41.130 1.00 98.19 81 LEU A O 1
ATOM 530 N N . ALA A 1 82 ? -15.915 4.819 40.499 1.00 97.56 82 ALA A N 1
ATOM 531 C CA . ALA A 1 82 ? -15.911 5.570 41.757 1.00 97.56 82 ALA A CA 1
ATOM 532 C C . ALA A 1 82 ? -17.265 5.538 42.480 1.00 97.56 82 ALA A C 1
ATOM 534 O O . ALA A 1 82 ? -17.319 5.619 43.704 1.00 97.56 82 ALA A O 1
ATOM 535 N N . VAL A 1 83 ? -18.367 5.403 41.737 1.00 97.75 83 VAL A N 1
ATOM 536 C CA . VAL A 1 83 ? -19.730 5.435 42.288 1.00 97.75 83 VAL A CA 1
ATOM 537 C C . VAL A 1 83 ? -20.395 4.073 42.114 1.00 97.75 83 VAL A C 1
ATOM 539 O O . VAL A 1 83 ? -20.512 3.572 40.999 1.00 97.75 83 VAL A O 1
ATOM 542 N N . GLY A 1 84 ? -20.863 3.473 43.211 1.00 97.56 84 GLY A N 1
ATOM 543 C CA . GLY A 1 84 ? -21.465 2.134 43.240 1.00 97.56 84 GLY A CA 1
ATOM 544 C C . GLY A 1 84 ? -22.864 2.090 43.854 1.00 97.56 84 GLY A C 1
ATOM 545 O O . GLY A 1 84 ? -23.515 3.111 44.079 1.00 97.56 84 GLY A O 1
ATOM 546 N N . SER A 1 85 ? -23.355 0.882 44.117 1.00 98.25 85 SER A N 1
ATOM 547 C CA . SER A 1 85 ? -24.544 0.653 44.938 1.00 98.25 85 SER A CA 1
ATOM 548 C C . SER A 1 85 ? -24.298 1.086 46.394 1.00 98.25 85 SER A C 1
ATOM 550 O O . SER A 1 85 ? -23.208 0.858 46.922 1.00 98.25 85 SER A O 1
ATOM 552 N N . PRO A 1 86 ? -25.294 1.683 47.071 1.00 97.81 86 PRO A N 1
ATOM 553 C CA . PRO A 1 86 ? -25.172 2.056 48.479 1.00 97.81 86 PRO A CA 1
ATOM 554 C C . PRO A 1 86 ? -25.332 0.872 49.447 1.00 97.81 86 PRO A C 1
ATOM 556 O O . PRO A 1 86 ? -25.032 1.016 50.628 1.00 97.81 86 PRO A O 1
ATOM 559 N N . ASN A 1 87 ? -25.857 -0.272 48.991 1.00 97.94 87 ASN A N 1
ATOM 560 C CA . ASN A 1 87 ? -26.237 -1.380 49.876 1.00 97.94 87 ASN A CA 1
ATOM 561 C C . ASN A 1 87 ? -25.998 -2.786 49.306 1.00 97.94 87 ASN A C 1
ATOM 563 O O . ASN A 1 87 ? -26.204 -3.764 50.021 1.00 97.94 87 ASN A O 1
ATOM 567 N N . VAL A 1 88 ? -25.567 -2.910 48.050 1.00 98.38 88 VAL A N 1
ATOM 568 C CA . VAL A 1 88 ? -25.156 -4.187 47.464 1.00 98.38 88 VAL A CA 1
ATOM 569 C C . VAL A 1 88 ? -23.654 -4.161 47.243 1.00 98.38 88 VAL A C 1
ATOM 571 O O . VAL A 1 88 ? -23.125 -3.336 46.496 1.00 98.38 88 VAL A O 1
ATOM 574 N N . PHE A 1 89 ? -22.972 -5.095 47.894 1.00 98.44 89 PHE A N 1
ATOM 575 C CA . PHE A 1 89 ? -21.522 -5.210 47.878 1.00 98.44 89 PHE A CA 1
ATOM 576 C C . PHE A 1 89 ? -21.123 -6.552 47.279 1.00 98.44 89 PHE A C 1
ATOM 578 O O . PHE A 1 89 ? -21.741 -7.578 47.557 1.00 98.44 89 PHE A O 1
ATOM 585 N N . ILE A 1 90 ? -20.064 -6.547 46.479 1.00 98.31 90 ILE A N 1
ATOM 586 C CA . ILE A 1 90 ? -19.453 -7.744 45.909 1.00 98.31 90 ILE A CA 1
ATOM 587 C C . ILE A 1 90 ? -18.017 -7.766 46.411 1.00 98.31 90 ILE A C 1
ATOM 589 O O . ILE A 1 90 ? -17.245 -6.847 46.143 1.00 98.31 90 ILE A O 1
ATOM 593 N N . ASN A 1 91 ? -17.661 -8.796 47.181 1.00 97.31 91 ASN A N 1
ATOM 594 C CA . ASN A 1 91 ? -16.366 -8.887 47.865 1.00 97.31 91 ASN A CA 1
ATOM 595 C C . ASN A 1 91 ? -16.016 -7.608 48.653 1.00 97.31 91 ASN A C 1
ATOM 597 O O . ASN A 1 91 ? -14.915 -7.078 48.536 1.00 97.31 91 ASN A O 1
ATOM 601 N N . GLY A 1 92 ? -16.988 -7.068 49.394 1.00 97.25 92 GLY A N 1
ATOM 602 C CA . GLY A 1 92 ? -16.803 -5.884 50.241 1.00 97.25 92 GLY A CA 1
ATOM 603 C C . GLY A 1 92 ? -16.736 -4.535 49.512 1.00 97.25 92 GLY A C 1
ATOM 604 O O . GLY A 1 92 ? -16.704 -3.509 50.180 1.00 97.25 92 GLY A O 1
ATOM 605 N N . ARG A 1 93 ? -16.764 -4.503 48.173 1.00 98.44 93 ARG A N 1
ATOM 606 C CA . ARG A 1 93 ? -16.769 -3.265 47.372 1.00 98.44 93 ARG A CA 1
ATOM 607 C C . ARG A 1 93 ? -18.144 -3.051 46.747 1.00 98.44 93 ARG A C 1
ATOM 609 O O . ARG A 1 93 ? -18.803 -4.016 46.356 1.00 98.44 93 ARG A O 1
ATOM 616 N N . SER A 1 94 ? -18.599 -1.802 46.666 1.00 98.62 94 SER A N 1
ATOM 617 C CA . SER A 1 94 ? -19.927 -1.477 46.135 1.00 98.62 94 SER A CA 1
ATOM 618 C C . SER A 1 94 ? -20.088 -1.973 44.698 1.00 98.62 94 SER A C 1
ATOM 620 O O . SER A 1 94 ? -19.229 -1.721 43.852 1.00 98.62 94 SER A O 1
ATOM 622 N N . ALA A 1 95 ? -21.193 -2.662 44.416 1.00 98.50 95 ALA A N 1
ATOM 623 C CA . ALA A 1 95 ? -21.480 -3.215 43.096 1.00 98.50 95 ALA A CA 1
ATOM 624 C C . ALA A 1 95 ? -21.804 -2.117 42.072 1.00 98.50 95 ALA A C 1
ATOM 626 O O . ALA A 1 95 ? -22.377 -1.083 42.426 1.00 98.50 95 ALA A O 1
ATOM 627 N N . ILE A 1 96 ? -21.471 -2.346 40.802 1.00 98.62 96 ILE A N 1
ATOM 628 C CA . ILE A 1 96 ? -21.658 -1.364 39.726 1.00 98.62 96 ILE A CA 1
ATOM 629 C C . ILE A 1 96 ? -22.963 -1.615 38.977 1.00 98.62 96 ILE A C 1
ATOM 631 O O . ILE A 1 96 ? -23.353 -2.752 38.706 1.00 98.62 96 ILE A O 1
ATOM 635 N N . ARG A 1 97 ? -23.647 -0.517 38.662 1.00 98.25 97 ARG A N 1
ATOM 636 C CA . ARG A 1 97 ? -24.970 -0.494 38.042 1.00 98.25 97 ARG A CA 1
ATOM 637 C C . ARG A 1 97 ? -24.958 0.399 36.816 1.00 98.25 97 ARG A C 1
ATOM 639 O O . ARG A 1 97 ? -24.468 1.526 36.891 1.00 98.25 97 ARG A O 1
ATOM 646 N N . ALA A 1 98 ? -25.590 -0.039 35.739 1.00 97.62 98 ALA A N 1
ATOM 647 C CA . ALA A 1 98 ? -25.875 0.858 34.632 1.00 97.62 98 ALA A CA 1
ATOM 648 C C . ALA A 1 98 ? -26.711 2.066 35.118 1.00 97.62 98 ALA A C 1
ATOM 650 O O . ALA A 1 98 ? -27.444 1.978 36.105 1.00 97.62 98 ALA A O 1
ATOM 651 N N . GLU A 1 99 ? -26.555 3.208 34.445 1.00 96.56 99 GLU A N 1
ATOM 652 C CA . GLU A 1 99 ? -27.190 4.515 34.709 1.00 96.56 99 GLU A CA 1
ATOM 653 C C . GLU A 1 99 ? -26.807 5.237 36.008 1.00 96.56 99 GLU A C 1
ATOM 655 O O . GLU A 1 99 ? -26.734 6.465 36.011 1.00 96.56 99 GLU A O 1
ATOM 660 N N . LEU A 1 100 ? -26.577 4.507 37.101 1.00 97.19 100 LEU A N 1
ATOM 661 C CA . LEU A 1 100 ? -26.394 5.085 38.438 1.00 97.19 100 LEU A CA 1
ATOM 662 C C . LEU A 1 100 ? -24.960 5.001 38.965 1.00 97.19 100 LEU A C 1
ATOM 664 O O . LEU A 1 100 ? -24.630 5.697 39.925 1.00 97.19 100 LEU A O 1
ATOM 668 N N . SER A 1 101 ? -24.118 4.155 38.374 1.00 98.31 101 SER A N 1
ATOM 669 C CA . SER A 1 101 ? -22.689 4.095 38.681 1.00 98.31 101 SER A CA 1
ATOM 670 C C . SER A 1 101 ? -21.861 4.851 37.654 1.00 98.31 101 SER A C 1
ATOM 672 O O . SER A 1 101 ? -22.261 5.017 36.500 1.00 98.31 101 SER A O 1
ATOM 674 N N . SER A 1 102 ? -20.678 5.288 38.070 1.00 97.75 102 SER A N 1
ATOM 675 C CA . SER A 1 102 ? -19.774 6.043 37.211 1.00 97.75 102 SER A CA 1
ATOM 676 C C . SER A 1 102 ? -18.313 5.918 37.622 1.00 97.75 102 SER A C 1
ATOM 678 O O . SER A 1 102 ? -17.996 5.619 38.777 1.00 97.75 102 SER A O 1
ATOM 680 N N . ALA A 1 103 ? -17.424 6.176 36.665 1.00 97.69 103 ALA A N 1
ATOM 681 C CA . ALA A 1 103 ? -16.044 6.567 36.937 1.00 97.69 103 ALA A CA 1
ATOM 682 C C . ALA A 1 103 ? -15.971 8.069 37.257 1.00 97.69 103 ALA A C 1
ATOM 684 O O . ALA A 1 103 ? -16.818 8.845 36.809 1.00 97.69 103 ALA A O 1
ATOM 685 N N . SER A 1 104 ? -14.972 8.483 38.037 1.00 94.38 104 SER A N 1
ATOM 686 C CA . SER A 1 104 ? -14.746 9.895 38.398 1.00 94.38 104 SER A CA 1
ATOM 687 C C . SER A 1 104 ? -13.937 10.671 37.354 1.00 94.38 104 SER A C 1
ATOM 689 O O . SER A 1 104 ? -13.937 11.905 37.359 1.00 94.38 104 SER A O 1
ATOM 691 N N . SER A 1 105 ? -13.230 9.953 36.484 1.00 95.50 105 SER A N 1
ATOM 692 C CA . SER A 1 105 ? -12.475 10.498 35.363 1.00 95.50 105 SER A CA 1
ATOM 693 C C . SER A 1 105 ? -12.111 9.402 34.361 1.00 95.50 105 SER A C 1
ATOM 695 O O . SER A 1 105 ? -12.168 8.208 34.664 1.00 95.50 105 SER A O 1
ATOM 697 N N . CYS A 1 106 ? -11.725 9.826 33.159 1.00 96.06 106 CYS A N 1
ATOM 698 C CA . CYS A 1 106 ? -11.089 8.981 32.158 1.00 96.06 106 CYS A CA 1
ATOM 699 C C . CYS A 1 106 ? -10.093 9.821 31.356 1.00 96.06 106 CYS A C 1
ATOM 701 O O . CYS A 1 106 ? -10.461 10.861 30.812 1.00 96.06 106 CYS A O 1
ATOM 703 N N . ASN A 1 107 ? -8.835 9.394 31.263 1.00 95.00 107 ASN A N 1
ATOM 704 C CA . ASN A 1 107 ? -7.811 10.116 30.501 1.00 95.00 107 ASN A CA 1
ATOM 705 C C . ASN A 1 107 ? -7.919 9.916 28.973 1.00 95.00 107 ASN A C 1
ATOM 707 O O . ASN A 1 107 ? -7.243 10.630 28.238 1.00 95.00 107 ASN A O 1
ATOM 711 N N . GLY A 1 108 ? -8.761 8.976 28.517 1.00 91.69 108 GLY A N 1
ATOM 712 C CA . GLY A 1 108 ? -9.032 8.691 27.105 1.00 91.69 108 GLY A CA 1
ATOM 713 C C . GLY A 1 108 ? -7.850 8.112 26.325 1.00 91.69 108 GLY A C 1
ATOM 714 O O . GLY A 1 108 ? -7.832 8.187 25.095 1.00 91.69 108 GLY A O 1
ATOM 715 N N . LEU A 1 109 ? -6.837 7.570 27.006 1.00 91.44 109 LEU A N 1
ATOM 716 C CA . LEU A 1 109 ? -5.698 6.949 26.337 1.00 91.44 109 LEU A CA 1
ATOM 717 C C . LEU A 1 109 ? -6.045 5.552 25.779 1.00 91.44 109 LEU A C 1
ATOM 719 O O . LEU A 1 109 ? -6.782 4.819 26.423 1.00 91.44 109 LEU A O 1
ATOM 723 N N . PRO A 1 110 ? -5.460 5.144 24.639 1.00 87.12 110 PRO A N 1
ATOM 724 C CA . PRO A 1 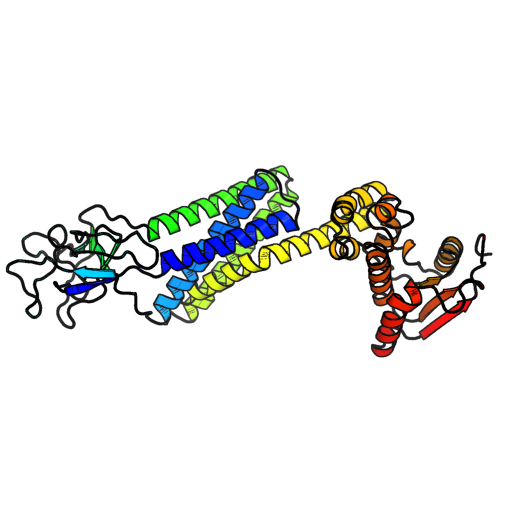110 ? -4.665 5.959 23.729 1.00 87.12 110 PRO A CA 1
ATOM 725 C C . PRO A 1 110 ? -5.563 6.649 22.682 1.00 87.12 110 PRO A C 1
ATOM 727 O O . PRO A 1 110 ? -6.295 5.992 21.950 1.00 87.12 110 PRO A O 1
ATOM 730 N N . PHE A 1 111 ? -5.491 7.982 22.593 1.00 86.38 111 PHE A N 1
ATOM 731 C CA . PHE A 1 111 ? -6.129 8.804 21.544 1.00 86.38 111 PHE A CA 1
ATOM 732 C C . PHE A 1 111 ? -7.646 8.637 21.331 1.00 86.38 111 PHE A C 1
ATOM 734 O O . PHE A 1 111 ? -8.153 9.012 20.276 1.00 86.38 111 PHE A O 1
ATOM 741 N N . ASN A 1 112 ? -8.390 8.136 22.316 1.00 91.00 112 ASN A N 1
ATOM 742 C CA . ASN A 1 112 ? -9.841 8.044 22.209 1.00 91.00 112 ASN A CA 1
ATOM 743 C C . ASN A 1 112 ? -10.479 9.417 22.413 1.00 91.00 112 ASN A C 1
ATOM 745 O O . ASN A 1 112 ? -11.189 9.894 21.544 1.00 91.00 112 ASN A O 1
ATOM 749 N N . HIS A 1 113 ? -10.194 10.105 23.516 1.00 91.94 113 HIS A N 1
ATOM 750 C CA . HIS A 1 113 ? -10.689 11.465 23.744 1.00 91.94 113 HIS A CA 1
ATOM 751 C C . HIS A 1 113 ? -9.740 12.250 24.667 1.00 91.94 113 HIS A C 1
ATOM 753 O O . HIS A 1 113 ? -8.939 11.640 25.375 1.00 91.94 113 HIS A O 1
ATOM 759 N N . PRO A 1 114 ? -9.806 13.596 24.703 1.00 92.00 114 PRO A N 1
ATOM 760 C CA . PRO A 1 114 ? -9.108 14.382 25.722 1.00 92.00 114 PRO A CA 1
ATOM 761 C C . PRO A 1 114 ? -9.535 13.973 27.142 1.00 92.00 114 PRO A C 1
ATOM 763 O O . PRO A 1 114 ? -10.645 13.460 27.301 1.00 92.00 114 PRO A O 1
ATOM 766 N N . PRO A 1 115 ? -8.725 14.234 28.186 1.00 93.38 115 PRO A N 1
ATOM 767 C CA . PRO A 1 115 ? -9.078 13.866 29.552 1.00 93.38 115 PRO A CA 1
ATOM 768 C C . PRO A 1 115 ? -10.464 14.376 29.956 1.00 93.38 115 PRO A C 1
ATOM 770 O O . PRO A 1 115 ? -10.723 15.579 29.992 1.00 93.38 115 PRO A O 1
ATOM 773 N N . TRP A 1 116 ? -11.354 13.442 30.276 1.00 92.25 116 TRP A N 1
ATOM 774 C CA . TRP A 1 116 ? -12.688 13.727 30.773 1.00 92.25 116 TRP A CA 1
ATOM 775 C C . TRP A 1 116 ? -12.639 13.748 32.296 1.00 92.25 116 TRP A C 1
ATOM 777 O O . TRP A 1 116 ? -12.457 12.720 32.951 1.00 92.25 116 TRP A O 1
ATOM 787 N N . LEU A 1 117 ? -12.798 14.943 32.859 1.00 87.69 117 LEU A N 1
ATOM 788 C CA . LEU A 1 117 ? -12.874 15.158 34.299 1.00 87.69 117 LEU A CA 1
ATOM 789 C C . LEU A 1 117 ? -14.345 15.181 34.726 1.00 87.69 117 LEU A C 1
ATOM 791 O O . LEU A 1 117 ? -15.129 15.967 34.196 1.00 87.69 117 LEU A O 1
ATOM 795 N N . GLY A 1 118 ? -14.728 14.323 35.671 1.00 85.62 118 GLY A N 1
ATOM 796 C CA . GLY A 1 118 ? -16.091 14.248 36.196 1.00 85.62 118 GLY A CA 1
ATOM 797 C C . GLY A 1 118 ? -16.771 12.901 35.960 1.00 85.62 118 GLY A C 1
ATOM 798 O O . GLY A 1 118 ? -16.168 11.947 35.483 1.00 85.62 118 GLY A O 1
ATOM 799 N N . SER A 1 119 ? -18.048 12.826 36.337 1.00 92.75 119 SER A N 1
ATOM 800 C CA . SER A 1 119 ? -18.814 11.576 36.343 1.00 92.75 119 SER A CA 1
ATOM 801 C C . SER A 1 119 ? -19.023 11.019 34.932 1.00 92.75 119 SER A C 1
ATOM 803 O O . SER A 1 119 ? -19.715 11.627 34.113 1.00 92.75 119 SER A O 1
ATOM 805 N N . ILE A 1 120 ? -18.478 9.831 34.673 1.00 96.44 120 ILE A N 1
ATOM 806 C CA . ILE A 1 120 ? -18.658 9.086 33.425 1.00 96.44 120 ILE A CA 1
ATOM 807 C C . ILE A 1 120 ? -19.544 7.886 33.715 1.00 96.44 120 ILE A C 1
ATOM 809 O O . ILE A 1 120 ? -19.123 6.914 34.339 1.00 96.44 120 ILE A O 1
ATOM 813 N N . ILE A 1 121 ? -20.794 7.970 33.281 1.00 97.75 121 ILE A N 1
ATOM 814 C CA . ILE A 1 121 ? -21.832 7.015 33.668 1.00 97.75 121 ILE A CA 1
ATOM 815 C C . ILE A 1 121 ? -21.635 5.683 32.942 1.00 97.75 121 ILE A C 1
ATOM 817 O O . ILE A 1 121 ? -21.373 5.671 31.737 1.00 97.75 121 ILE A O 1
ATOM 821 N N . VAL A 1 122 ? -21.809 4.579 33.668 1.00 98.19 122 VAL A N 1
ATOM 822 C CA . VAL A 1 122 ? -21.846 3.217 33.123 1.00 98.19 122 VAL A CA 1
ATOM 823 C C . VAL A 1 122 ? -23.150 3.013 32.352 1.00 98.19 122 VAL A C 1
ATOM 825 O O . VAL A 1 122 ? -24.229 3.341 32.846 1.00 98.19 122 VAL A O 1
ATOM 828 N N . ARG A 1 123 ? -23.068 2.501 31.122 1.00 98.12 123 ARG A N 1
ATOM 829 C CA . ARG A 1 123 ? -24.197 2.434 30.177 1.00 98.12 123 ARG A CA 1
ATOM 830 C C . ARG A 1 123 ? -24.613 1.030 29.802 1.00 98.12 123 ARG A C 1
ATOM 832 O O . ARG A 1 123 ? -25.577 0.875 29.061 1.00 98.12 123 ARG A O 1
ATOM 839 N N . GLU A 1 124 ? -23.927 0.025 30.319 1.00 98.25 124 GLU A N 1
ATOM 840 C CA . GLU A 1 124 ? -24.228 -1.366 30.022 1.00 98.25 124 GLU A CA 1
ATOM 841 C C . GLU A 1 124 ? -24.296 -2.224 31.280 1.00 98.25 124 GLU A C 1
ATOM 843 O O . GLU A 1 124 ?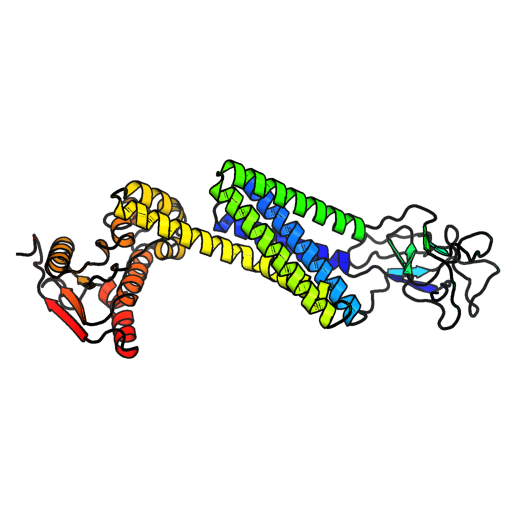 -23.619 -1.977 32.283 1.00 98.25 124 GLU A O 1
ATOM 848 N N . GLY A 1 125 ? -25.147 -3.243 31.220 1.00 97.75 125 GLY A N 1
ATOM 849 C CA . GLY A 1 125 ? -25.340 -4.200 32.300 1.00 97.75 125 GLY A CA 1
ATOM 850 C C . GLY A 1 125 ? -26.110 -5.436 31.851 1.00 97.75 125 GLY A C 1
ATOM 851 O O . GLY A 1 125 ? -26.227 -5.719 30.659 1.00 97.75 125 GLY A O 1
ATOM 852 N N . SER A 1 126 ? -26.562 -6.239 32.808 1.00 98.06 126 SER A N 1
ATOM 853 C CA . SER A 1 126 ? -27.304 -7.481 32.562 1.00 98.06 126 SER A CA 1
ATOM 854 C C . SER A 1 126 ? -28.778 -7.233 32.245 1.00 98.06 126 SER A C 1
ATOM 856 O O . SER A 1 126 ? -29.440 -6.462 32.933 1.00 98.06 126 SER A O 1
ATOM 858 N N . SER A 1 127 ? -29.310 -7.948 31.254 1.00 97.62 127 SER A N 1
ATOM 859 C CA . SER A 1 127 ? -30.754 -8.026 30.967 1.00 97.62 127 SER A CA 1
ATOM 860 C C . SER A 1 127 ? -31.571 -8.716 32.064 1.00 97.62 127 SER A C 1
ATOM 862 O O . SER A 1 127 ? -32.780 -8.512 32.136 1.00 97.62 127 SER A O 1
ATOM 864 N N . THR A 1 128 ? -30.948 -9.557 32.896 1.00 97.56 128 THR A N 1
ATOM 865 C CA . THR A 1 128 ? -31.666 -10.451 33.823 1.00 97.56 128 THR A CA 1
ATOM 866 C C . THR A 1 128 ? -31.310 -10.233 35.289 1.00 97.56 128 THR A C 1
ATOM 868 O O . THR A 1 128 ? -32.038 -10.687 36.168 1.00 97.56 128 THR A O 1
ATOM 871 N N . VAL A 1 129 ? -30.188 -9.573 35.578 1.00 98.06 129 VAL A N 1
ATOM 872 C CA . VAL A 1 129 ? -29.720 -9.312 36.943 1.00 98.06 129 VAL A CA 1
ATOM 873 C C . VAL A 1 129 ? -29.740 -7.816 37.200 1.00 98.06 129 VAL A C 1
ATOM 875 O O . VAL A 1 129 ? -29.028 -7.050 36.551 1.00 98.06 129 VAL A O 1
ATOM 878 N N . PHE A 1 130 ? -30.523 -7.415 38.197 1.00 98.25 130 PHE A N 1
ATOM 879 C CA . PHE A 1 130 ? -30.717 -6.019 38.560 1.00 98.25 130 PHE A CA 1
ATOM 880 C C . PHE A 1 130 ? -30.222 -5.762 39.980 1.00 98.25 130 PHE A C 1
ATOM 882 O O . PHE A 1 130 ? -30.480 -6.540 40.897 1.00 98.25 130 PHE A O 1
ATOM 889 N N . ILE A 1 131 ? -29.543 -4.637 40.177 1.00 98.25 131 ILE A N 1
ATOM 890 C CA . ILE A 1 131 ? -29.096 -4.151 41.480 1.00 98.25 131 ILE A CA 1
ATOM 891 C C . ILE A 1 131 ? -29.738 -2.782 41.687 1.00 98.25 131 ILE A C 1
ATOM 893 O O . ILE A 1 131 ? -29.526 -1.854 40.909 1.00 98.25 131 ILE A O 1
ATOM 897 N N . ASN A 1 132 ? -30.557 -2.659 42.735 1.00 97.38 132 ASN A N 1
ATOM 898 C CA . ASN A 1 132 ? -31.371 -1.465 43.001 1.00 97.38 132 ASN A CA 1
ATOM 899 C C . ASN A 1 132 ? -32.229 -1.032 41.793 1.00 97.38 132 ASN A C 1
ATOM 901 O O . ASN A 1 132 ? -32.328 0.156 41.501 1.00 97.38 132 ASN A O 1
ATOM 905 N N . GLY A 1 133 ? -32.806 -1.999 41.074 1.00 97.31 133 GLY A N 1
ATOM 906 C CA . GLY A 1 133 ? -33.654 -1.743 39.905 1.00 97.31 133 GLY A CA 1
ATOM 907 C C . GLY A 1 133 ? -32.907 -1.414 38.609 1.00 97.31 133 GLY A C 1
ATOM 908 O O . GLY A 1 133 ? -33.563 -1.208 37.599 1.00 97.31 133 GLY A O 1
ATOM 909 N N . GLN A 1 134 ? -31.571 -1.399 38.610 1.00 98.38 134 GLN A N 1
ATOM 910 C CA . GLN A 1 134 ? -30.760 -1.114 37.423 1.00 98.38 134 GLN A CA 1
ATOM 911 C C . GLN A 1 134 ? -29.973 -2.341 36.955 1.00 98.38 134 GLN A C 1
ATOM 913 O O . GLN A 1 134 ? -29.540 -3.119 37.811 1.00 98.38 134 GLN A O 1
ATOM 918 N N . PRO A 1 135 ? -29.737 -2.516 35.641 1.00 98.56 135 PRO A N 1
ATOM 919 C CA . PRO A 1 135 ? -28.895 -3.586 35.111 1.00 98.56 135 PRO A CA 1
ATOM 920 C C . PRO A 1 135 ? -27.532 -3.651 35.806 1.00 98.56 135 PRO A C 1
ATOM 922 O O . PRO A 1 135 ? -26.818 -2.651 35.904 1.00 98.56 135 PRO A O 1
ATOM 925 N N . ALA A 1 136 ? -27.157 -4.831 36.289 1.00 98.50 136 ALA A N 1
ATOM 926 C CA . ALA A 1 136 ? -25.884 -5.031 36.971 1.00 98.50 136 ALA A CA 1
ATOM 927 C C . ALA A 1 136 ? -24.731 -5.087 35.955 1.00 98.50 136 ALA A C 1
ATOM 929 O O . ALA A 1 136 ? -24.773 -5.883 35.010 1.00 98.50 136 ALA A O 1
ATOM 930 N N . SER A 1 137 ? -23.714 -4.243 36.131 1.00 98.44 137 SER A N 1
ATOM 931 C CA . SER A 1 137 ? -22.579 -4.145 35.205 1.00 98.44 137 SER A CA 1
ATOM 932 C C . SER A 1 137 ? -21.482 -5.150 35.542 1.00 98.44 137 SER A C 1
ATOM 934 O O . SER A 1 137 ? -21.328 -5.596 36.683 1.00 98.44 137 SER A O 1
ATOM 936 N N . ARG A 1 138 ? -20.716 -5.526 34.524 1.00 98.00 138 ARG A N 1
ATOM 937 C CA . ARG A 1 138 ? -19.733 -6.611 34.580 1.00 98.00 138 ARG A CA 1
ATOM 938 C C . ARG A 1 138 ? -18.530 -6.294 33.700 1.00 98.00 138 ARG A C 1
ATOM 940 O O . ARG A 1 138 ? -18.502 -5.241 33.062 1.00 98.00 138 ARG A O 1
ATOM 947 N N . LEU A 1 139 ? -17.542 -7.181 33.689 1.00 97.25 139 LEU A N 1
ATOM 948 C CA . LEU A 1 139 ? -16.383 -7.083 32.806 1.00 97.25 139 LEU A CA 1
ATOM 949 C C . LEU A 1 139 ? -16.824 -6.755 31.367 1.00 97.25 139 LEU A C 1
ATOM 951 O O . LEU A 1 139 ? -17.858 -7.243 30.904 1.00 97.25 139 LEU A O 1
ATOM 955 N N . LYS A 1 140 ? -16.070 -5.872 30.706 1.00 95.56 140 LYS A N 1
ATOM 956 C CA . LYS A 1 140 ? -16.335 -5.317 29.369 1.00 95.56 140 LYS A CA 1
ATOM 957 C C . LYS A 1 140 ? -17.634 -4.498 29.202 1.00 95.56 140 LYS A C 1
ATOM 959 O O . LYS A 1 140 ? -17.857 -3.981 28.115 1.00 95.56 140 LYS A O 1
ATOM 964 N N . SER A 1 141 ? -18.467 -4.286 30.234 1.00 97.88 141 SER A N 1
ATOM 965 C CA . SER A 1 141 ? -19.570 -3.305 30.136 1.00 97.88 141 SER A CA 1
ATOM 966 C C . SER A 1 141 ? -19.016 -1.901 29.875 1.00 97.88 141 SER A C 1
ATOM 968 O O . SER A 1 141 ? -18.047 -1.496 30.520 1.00 97.88 141 SER A O 1
ATOM 970 N N . THR A 1 142 ? -19.626 -1.155 28.955 1.00 97.12 142 THR A N 1
ATOM 971 C CA . THR A 1 142 ? -19.124 0.164 28.549 1.00 97.12 142 THR A CA 1
ATOM 972 C C . THR A 1 142 ? -19.698 1.331 29.353 1.00 97.12 142 THR A C 1
ATOM 974 O O . THR A 1 142 ? -20.774 1.279 29.963 1.00 97.12 142 THR A O 1
ATOM 977 N N . LEU A 1 143 ? -18.933 2.417 29.362 1.00 97.56 143 LEU A N 1
ATOM 978 C CA . LEU A 1 143 ? -19.256 3.713 29.932 1.00 97.56 143 LEU A CA 1
ATOM 979 C C . LEU A 1 143 ? -19.582 4.711 28.819 1.00 97.56 143 LEU A C 1
ATOM 981 O O . LEU A 1 143 ? -19.266 4.504 27.653 1.00 97.56 143 LEU A O 1
ATOM 985 N N . THR A 1 144 ? -20.168 5.849 29.194 1.00 96.56 144 THR A N 1
ATOM 986 C CA . THR A 1 144 ? -20.600 6.909 28.263 1.00 96.56 144 THR A CA 1
ATOM 987 C C . THR A 1 144 ? -19.479 7.399 27.333 1.00 96.56 144 THR A C 1
ATOM 989 O O . THR A 1 144 ? -19.775 7.814 26.220 1.00 96.56 144 THR A O 1
ATOM 992 N N . CYS A 1 145 ? -18.209 7.339 27.749 1.00 94.69 145 CYS A N 1
ATOM 993 C CA . CYS A 1 145 ? -17.057 7.751 26.937 1.00 94.69 145 CYS A CA 1
ATOM 994 C C . CYS A 1 145 ? -16.470 6.645 26.030 1.00 94.69 145 CYS A C 1
ATOM 996 O O . CYS A 1 145 ? -15.387 6.824 25.476 1.00 94.69 145 CYS A O 1
ATOM 998 N N . GLY A 1 146 ? -17.125 5.482 25.938 1.00 94.69 146 GLY A N 1
ATOM 999 C CA . GLY A 1 146 ? -16.653 4.331 25.160 1.00 94.69 146 GLY A CA 1
ATOM 1000 C C . GLY A 1 146 ? -15.651 3.430 25.889 1.00 94.69 146 GLY A C 1
ATOM 1001 O O . GLY A 1 146 ? -15.414 2.315 25.441 1.00 94.69 146 GLY A O 1
ATOM 1002 N N . ALA A 1 147 ? -15.110 3.855 27.039 1.00 96.06 147 ALA A N 1
ATOM 1003 C CA . ALA A 1 147 ? -14.285 2.982 27.872 1.00 96.06 147 ALA A CA 1
ATOM 1004 C C . ALA A 1 147 ? -15.104 1.783 28.359 1.00 96.06 147 ALA A C 1
ATOM 1006 O O . ALA A 1 147 ? -16.296 1.917 28.649 1.00 96.06 147 ALA A O 1
ATOM 1007 N N . HIS A 1 148 ? -14.458 0.640 28.527 1.00 96.06 148 HIS A N 1
ATOM 1008 C CA . HIS A 1 148 ? -15.075 -0.550 29.089 1.00 96.06 148 HIS A CA 1
ATOM 1009 C C . HIS A 1 148 ? -14.432 -0.924 30.424 1.00 96.06 148 HIS A C 1
ATOM 1011 O O . HIS A 1 148 ? -13.304 -0.538 30.729 1.00 96.06 148 HIS A O 1
ATOM 1017 N N . ILE A 1 149 ? -15.168 -1.674 31.242 1.00 97.75 149 ILE A N 1
ATOM 1018 C CA . ILE A 1 149 ? -14.671 -2.174 32.525 1.00 97.75 149 ILE A CA 1
ATOM 1019 C C . ILE A 1 149 ? -13.611 -3.254 32.271 1.00 97.75 149 ILE A C 1
ATOM 1021 O O . ILE A 1 149 ? -13.917 -4.297 31.691 1.00 97.75 149 ILE A O 1
ATOM 1025 N N . LYS A 1 150 ? -12.379 -2.985 32.707 1.00 95.81 150 LYS A N 1
ATOM 1026 C CA . LYS A 1 150 ? -11.169 -3.781 32.457 1.00 95.81 150 LYS A CA 1
ATOM 1027 C C . LYS A 1 150 ? -10.892 -4.803 33.558 1.00 95.81 150 LYS A C 1
ATOM 1029 O O . LYS A 1 150 ? -10.447 -5.907 33.266 1.00 95.81 150 LYS A O 1
ATOM 1034 N N . THR A 1 151 ? -11.146 -4.462 34.821 1.00 97.12 151 THR A N 1
ATOM 1035 C CA . THR A 1 151 ? -11.004 -5.407 35.943 1.00 97.12 151 THR A CA 1
ATOM 1036 C C . THR A 1 151 ? -12.345 -5.652 36.624 1.00 97.12 151 THR A C 1
ATOM 1038 O O . THR A 1 151 ? -13.291 -4.890 36.457 1.00 97.12 151 THR A O 1
ATOM 1041 N N . ALA A 1 152 ? -12.477 -6.776 37.325 1.00 97.50 152 ALA A N 1
ATOM 1042 C CA . ALA A 1 152 ? -13.744 -7.192 37.918 1.00 97.50 152 ALA A CA 1
ATOM 1043 C C . ALA A 1 152 ? -13.527 -8.197 39.062 1.00 97.50 152 ALA A C 1
ATOM 1045 O O . ALA A 1 152 ? -12.401 -8.536 39.432 1.00 97.50 152 ALA A O 1
ATOM 1046 N N . SER A 1 153 ? -14.620 -8.666 39.662 1.00 97.88 153 SER A N 1
ATOM 1047 C CA . SER A 1 153 ? -14.613 -9.676 40.721 1.00 97.88 153 SER A CA 1
ATOM 1048 C C . SER A 1 153 ? -14.004 -11.015 40.270 1.00 97.88 153 SER A C 1
ATOM 1050 O O . SER A 1 153 ? -14.449 -11.564 39.270 1.00 97.88 153 SER A O 1
ATOM 1052 N N . PRO A 1 154 ? -13.074 -11.622 41.031 1.00 97.12 154 PRO A N 1
ATOM 1053 C CA . PRO A 1 154 ? -12.451 -12.890 40.637 1.00 97.12 154 PRO A CA 1
ATOM 1054 C C . PRO A 1 154 ? -13.373 -14.114 40.777 1.00 97.12 154 PRO A C 1
ATOM 1056 O O . PRO A 1 154 ? -13.044 -15.189 40.287 1.00 97.12 154 PRO A O 1
ATOM 1059 N N . ASN A 1 155 ? -14.492 -13.994 41.498 1.00 97.31 155 ASN A N 1
ATOM 1060 C CA . ASN A 1 155 ? -15.298 -15.145 41.923 1.00 97.31 155 ASN A CA 1
ATOM 1061 C C . ASN A 1 155 ? -16.815 -14.892 41.957 1.00 97.31 155 ASN A C 1
ATOM 1063 O O . ASN A 1 155 ? -17.568 -15.779 42.354 1.00 97.31 155 ASN A O 1
ATOM 1067 N N . VAL A 1 156 ? -17.281 -13.704 41.564 1.00 98.00 156 VAL A N 1
ATOM 1068 C CA . VAL A 1 156 ? -18.716 -13.402 41.458 1.00 98.00 156 VAL A CA 1
ATOM 1069 C C . VAL A 1 156 ? -19.021 -13.060 40.018 1.00 98.00 156 VAL A C 1
ATOM 1071 O O . VAL A 1 156 ? -18.405 -12.157 39.459 1.00 98.00 156 VAL A O 1
ATOM 1074 N N . PHE A 1 157 ? -19.990 -13.763 39.443 1.00 98.12 157 PHE A N 1
ATOM 1075 C CA . PHE A 1 157 ? -20.328 -13.673 38.031 1.00 98.12 157 PHE A CA 1
ATOM 1076 C C . PHE A 1 157 ? -21.790 -13.275 37.858 1.00 98.12 157 PHE A C 1
ATOM 1078 O O . PHE A 1 157 ? -22.666 -13.739 38.587 1.00 98.12 157 PHE A O 1
ATOM 1085 N N . ILE A 1 158 ? -22.048 -12.430 36.866 1.00 97.88 158 ILE A N 1
ATOM 1086 C CA . ILE A 1 158 ? -23.377 -11.964 36.486 1.00 97.88 158 ILE A CA 1
ATOM 1087 C C . ILE A 1 158 ? -23.726 -12.555 35.114 1.00 97.88 158 ILE A C 1
ATOM 1089 O O . ILE A 1 158 ? -22.959 -12.454 34.151 1.00 97.88 158 ILE A O 1
ATOM 1093 N N . GLY A 1 159 ? -24.882 -13.218 35.041 1.00 95.88 159 GLY A N 1
ATOM 1094 C CA . GLY A 1 159 ? -25.438 -13.781 33.809 1.00 95.88 159 GLY A CA 1
ATOM 1095 C C . GLY A 1 159 ? -26.270 -12.778 33.005 1.00 95.88 159 GLY A C 1
ATOM 1096 O O . GLY A 1 159 ? -26.353 -11.603 33.359 1.00 95.88 159 GLY A O 1
ATOM 1097 N N . GLY A 1 160 ? -26.914 -13.266 31.946 1.00 95.88 160 GLY A N 1
ATOM 1098 C CA . GLY A 1 160 ? -27.756 -12.468 31.049 1.00 95.88 160 GLY A CA 1
ATOM 1099 C C . GLY A 1 160 ? -26.973 -11.774 29.933 1.00 95.88 160 GLY A C 1
ATOM 1100 O O . GLY A 1 160 ? -25.769 -11.539 30.044 1.00 95.88 160 GLY A O 1
ATOM 1101 N N . GLU A 1 161 ? -27.673 -11.456 28.847 1.00 96.56 161 GLU A N 1
ATOM 1102 C CA . GLU A 1 161 ? -27.131 -10.670 27.735 1.00 96.56 161 GLU A CA 1
ATOM 1103 C C . GLU A 1 161 ? -26.854 -9.220 28.156 1.00 96.56 161 GLU A C 1
ATOM 1105 O O . GLU A 1 161 ? -27.442 -8.717 29.122 1.00 96.56 161 GLU A O 1
ATOM 1110 N N . THR A 1 162 ? -25.955 -8.543 27.435 1.00 97.12 162 THR A N 1
ATOM 1111 C CA . THR A 1 162 ? -25.666 -7.119 27.648 1.00 97.12 162 THR A CA 1
ATOM 1112 C C . THR A 1 162 ? -26.805 -6.265 27.117 1.00 97.12 162 THR A C 1
ATOM 1114 O O . THR A 1 162 ? -27.147 -6.350 25.943 1.00 97.12 162 THR A O 1
ATOM 1117 N N . VAL A 1 163 ? -27.347 -5.396 27.968 1.00 97.38 163 VAL A N 1
ATOM 1118 C CA . VAL A 1 163 ? -28.265 -4.332 27.551 1.00 97.38 163 VAL A CA 1
ATOM 1119 C C . VAL A 1 163 ? -27.582 -2.984 27.678 1.00 97.38 163 VAL A C 1
ATOM 1121 O O . VAL A 1 163 ? -26.898 -2.727 28.671 1.00 97.38 163 VAL A O 1
ATOM 1124 N N . ARG A 1 164 ? -27.785 -2.125 26.678 1.00 97.00 164 ARG A N 1
ATOM 1125 C CA . ARG A 1 164 ? -27.333 -0.735 26.682 1.00 97.00 164 ARG A CA 1
ATOM 1126 C C . ARG A 1 164 ? -28.476 0.161 27.157 1.00 97.00 164 ARG A C 1
ATOM 1128 O O . ARG A 1 164 ? -29.550 0.159 26.566 1.00 97.00 164 ARG A O 1
ATOM 1135 N N . THR A 1 165 ? -28.238 0.921 28.220 1.00 96.94 165 THR A N 1
ATOM 1136 C CA . THR A 1 165 ? -29.241 1.766 28.888 1.00 96.94 165 THR A CA 1
ATOM 1137 C C . THR A 1 165 ? -29.193 3.232 28.456 1.00 96.94 165 THR A C 1
ATOM 1139 O O . THR A 1 165 ? -30.024 4.040 28.853 1.00 96.94 165 THR A O 1
ATOM 1142 N N . GLY A 1 166 ? -28.231 3.612 27.616 1.00 94.88 166 GLY A N 1
ATOM 1143 C CA . GLY A 1 166 ? -28.157 4.967 27.085 1.00 94.88 166 GLY A CA 1
ATOM 1144 C C . GLY A 1 166 ? -27.074 5.137 26.032 1.00 94.88 166 GLY A C 1
ATOM 1145 O O . GLY A 1 166 ? -26.446 4.176 25.595 1.00 94.88 166 GLY A O 1
ATOM 1146 N N . PHE A 1 167 ? -26.858 6.384 25.625 1.00 93.69 167 PHE A N 1
ATOM 1147 C CA . PHE A 1 167 ? -25.835 6.729 24.645 1.00 93.69 167 PHE A CA 1
ATOM 1148 C C . PHE A 1 167 ? -24.428 6.424 25.166 1.00 93.69 167 PHE A C 1
ATOM 1150 O O . PHE A 1 167 ? -24.103 6.763 26.309 1.00 93.69 167 PHE A O 1
ATOM 1157 N N . VAL A 1 168 ? -23.582 5.860 24.302 1.00 95.06 168 VAL A N 1
ATOM 1158 C CA . VAL A 1 168 ? -22.133 5.853 24.511 1.00 95.06 168 VAL A CA 1
ATOM 1159 C C . VAL A 1 168 ? -21.438 6.394 23.281 1.00 95.06 168 VAL A C 1
ATOM 1161 O O . VAL A 1 168 ? -21.769 6.057 22.143 1.00 95.06 168 VAL A O 1
ATOM 1164 N N . PHE A 1 169 ? -20.480 7.262 23.555 1.00 92.31 169 PHE A N 1
ATOM 1165 C CA . PHE A 1 169 ? -19.643 7.913 22.578 1.00 92.31 169 PHE A CA 1
ATOM 1166 C C . PHE A 1 169 ? -18.471 6.997 22.230 1.00 92.31 169 PHE A C 1
ATOM 1168 O O . PHE A 1 169 ? -17.365 7.150 22.741 1.00 92.31 169 PHE A O 1
ATOM 1175 N N . ASP A 1 170 ? -18.754 5.998 21.400 1.00 91.69 170 ASP A N 1
ATOM 1176 C CA . ASP A 1 170 ? -17.773 5.027 20.926 1.00 91.69 170 ASP A CA 1
ATOM 1177 C C . ASP A 1 170 ? -17.038 5.578 19.697 1.00 91.69 170 ASP A C 1
ATOM 1179 O O . ASP A 1 170 ? -17.437 5.378 18.545 1.00 91.69 170 ASP A O 1
ATOM 1183 N N . LEU A 1 171 ? -15.993 6.361 19.965 1.00 91.81 171 LEU A N 1
ATOM 1184 C CA . LEU A 1 171 ? -15.174 6.963 18.916 1.00 91.81 171 LEU A CA 1
ATOM 1185 C C . LEU A 1 171 ? -14.399 5.928 18.105 1.00 91.81 171 LEU A C 1
ATOM 1187 O O . LEU A 1 171 ? -14.165 6.164 16.919 1.00 91.81 171 LEU A O 1
ATOM 1191 N N . GLU A 1 172 ? -14.043 4.791 18.703 1.00 91.94 172 GLU A N 1
ATOM 1192 C CA . GLU A 1 172 ? -13.376 3.708 17.991 1.00 91.94 172 GLU A CA 1
ATOM 1193 C C . GLU A 1 172 ? -14.288 3.111 16.926 1.00 91.94 172 GLU A C 1
ATOM 1195 O O . GLU A 1 172 ? -13.942 3.116 15.742 1.00 91.94 172 GLU A O 1
ATOM 1200 N N . ALA A 1 173 ? -15.493 2.689 17.31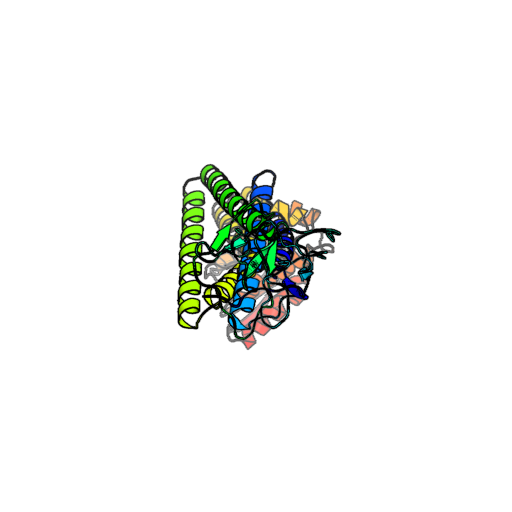4 1.00 92.75 173 ALA A N 1
ATOM 1201 C CA . ALA A 1 173 ? -16.466 2.151 16.372 1.00 92.75 173 ALA A CA 1
ATOM 1202 C C . ALA A 1 173 ? -16.852 3.178 15.295 1.00 92.75 173 ALA A C 1
ATOM 1204 O O . ALA A 1 173 ? -16.973 2.829 14.117 1.00 92.75 173 ALA A O 1
ATOM 1205 N N . TRP A 1 174 ? -17.006 4.454 15.670 1.00 93.81 174 TRP A N 1
ATOM 1206 C CA . TRP A 1 174 ? -17.316 5.518 14.713 1.00 93.81 174 TRP A CA 1
ATOM 1207 C C . TRP A 1 174 ? -16.186 5.734 13.699 1.00 93.81 174 TRP A C 1
ATOM 1209 O O . TRP A 1 174 ? -16.448 5.836 12.500 1.00 93.81 174 TRP A O 1
ATOM 1219 N N . THR A 1 175 ? -14.932 5.749 14.155 1.00 96.00 175 THR A N 1
ATOM 1220 C CA . THR A 1 175 ? -13.756 5.914 13.288 1.00 96.00 175 THR A CA 1
ATOM 1221 C C . THR A 1 175 ? -13.599 4.724 12.350 1.00 96.00 175 THR A C 1
ATOM 1223 O O . THR A 1 175 ? -13.429 4.916 11.145 1.00 96.00 175 THR A O 1
ATOM 1226 N N . ARG A 1 176 ? -13.743 3.499 12.869 1.00 96.81 176 ARG A N 1
ATOM 1227 C CA . ARG A 1 176 ? -13.702 2.263 12.078 1.00 96.81 176 ARG A CA 1
ATOM 1228 C C . ARG A 1 176 ? -14.765 2.276 10.978 1.00 96.81 176 ARG A C 1
ATOM 1230 O O . ARG A 1 176 ? -14.446 2.073 9.808 1.00 96.81 176 ARG A O 1
ATOM 1237 N N . GLY A 1 177 ? -16.011 2.603 11.327 1.00 97.62 177 GLY A N 1
ATOM 1238 C CA . GLY A 1 177 ? -17.107 2.739 10.363 1.00 97.62 177 GLY A CA 1
ATOM 1239 C C . GLY A 1 177 ? -16.868 3.855 9.339 1.00 97.62 177 GLY A C 1
ATOM 1240 O O . GLY A 1 177 ? -17.110 3.671 8.146 1.00 97.62 177 GLY A O 1
ATOM 1241 N N . GLY A 1 178 ? -16.326 4.995 9.773 1.00 97.94 178 GLY A N 1
ATOM 1242 C CA . GLY A 1 178 ? -15.950 6.101 8.893 1.00 97.94 178 GLY A CA 1
ATOM 1243 C C . GLY A 1 178 ? -14.883 5.709 7.867 1.00 97.94 178 GLY A C 1
ATOM 1244 O O . GLY A 1 178 ? -15.027 6.020 6.685 1.00 97.94 178 GLY A O 1
ATOM 1245 N N . LEU A 1 179 ? -13.852 4.971 8.286 1.00 98.38 179 LEU A N 1
ATOM 1246 C CA . LEU A 1 179 ? -12.813 4.450 7.393 1.00 98.38 179 LEU A CA 1
ATOM 1247 C C . LEU A 1 179 ? -13.366 3.407 6.413 1.00 98.38 179 LEU A C 1
ATOM 1249 O O . LEU A 1 179 ? -12.995 3.433 5.242 1.00 98.38 179 LEU A O 1
ATOM 1253 N N . GLN A 1 180 ? -14.284 2.534 6.841 1.00 98.00 180 GLN A N 1
ATOM 1254 C CA . GLN A 1 180 ? -14.964 1.591 5.940 1.00 98.00 180 GLN A CA 1
ATOM 1255 C C . GLN A 1 180 ? -15.762 2.326 4.858 1.00 98.00 180 GLN A C 1
ATOM 1257 O O . GLN A 1 180 ? -15.619 2.024 3.673 1.00 98.00 180 GLN A O 1
ATOM 1262 N N . ILE A 1 181 ? -16.550 3.333 5.244 1.00 98.31 181 ILE A N 1
ATOM 1263 C CA . ILE A 1 181 ? -17.309 4.168 4.302 1.00 98.31 181 ILE A CA 1
ATOM 1264 C C . ILE A 1 181 ? -16.361 4.904 3.350 1.00 98.31 181 ILE A C 1
ATOM 1266 O O . ILE A 1 181 ? -16.609 4.933 2.144 1.00 98.31 181 ILE A O 1
ATOM 1270 N N . LEU A 1 182 ? -15.258 5.457 3.863 1.00 98.44 182 LEU A N 1
ATOM 1271 C CA . LEU A 1 182 ? -14.242 6.125 3.051 1.00 98.44 182 LEU A CA 1
ATOM 1272 C C . LEU A 1 182 ? -13.607 5.165 2.036 1.00 98.44 182 LEU A C 1
ATOM 1274 O O . LEU A 1 182 ? -13.472 5.520 0.868 1.00 98.44 182 LEU A O 1
ATOM 1278 N N . GLY A 1 183 ? -13.258 3.949 2.460 1.00 97.94 183 GLY A N 1
ATOM 1279 C CA . GLY A 1 183 ? -12.667 2.921 1.605 1.00 97.94 183 GLY A CA 1
ATOM 1280 C C . GLY A 1 183 ? -13.617 2.462 0.502 1.00 97.94 183 GLY A C 1
ATOM 1281 O O . GLY A 1 183 ? -13.228 2.414 -0.664 1.00 97.94 183 GLY A O 1
ATOM 1282 N N . ILE A 1 184 ? -14.884 2.205 0.842 1.00 97.38 184 ILE A N 1
ATOM 1283 C CA . ILE A 1 184 ? -15.927 1.867 -0.138 1.00 97.38 184 ILE A CA 1
ATOM 1284 C C . ILE A 1 184 ? -16.136 3.034 -1.110 1.00 97.38 184 ILE A C 1
ATOM 1286 O O . ILE A 1 184 ? -16.160 2.828 -2.322 1.00 97.38 184 ILE A O 1
ATOM 1290 N N . GLY A 1 185 ? -16.233 4.264 -0.601 1.00 98.06 185 GLY A N 1
ATOM 1291 C CA . GLY A 1 185 ? -16.371 5.465 -1.423 1.00 98.06 185 GLY A CA 1
ATOM 1292 C C . GLY A 1 185 ? -15.196 5.658 -2.384 1.00 98.06 185 GLY A C 1
ATOM 1293 O O . GLY A 1 185 ? -15.405 5.950 -3.561 1.00 98.06 185 GLY A O 1
ATOM 1294 N N . ALA A 1 186 ? -13.967 5.424 -1.921 1.00 97.88 186 ALA A N 1
ATOM 1295 C CA . ALA A 1 186 ? -12.772 5.468 -2.755 1.00 97.88 186 ALA A CA 1
ATOM 1296 C C . ALA A 1 186 ? -12.774 4.361 -3.820 1.00 97.88 186 ALA A C 1
ATOM 1298 O O . ALA A 1 186 ? -12.470 4.637 -4.978 1.00 97.88 186 ALA A O 1
ATOM 1299 N N . ALA A 1 187 ? -13.174 3.134 -3.477 1.00 96.88 187 ALA A N 1
ATOM 1300 C CA . ALA A 1 187 ? -13.292 2.044 -4.444 1.00 96.88 187 ALA A CA 1
ATOM 1301 C C . ALA A 1 187 ? -14.346 2.349 -5.524 1.00 96.88 187 ALA A C 1
ATOM 1303 O O . ALA A 1 187 ? -14.072 2.196 -6.714 1.00 96.88 187 ALA A O 1
ATOM 1304 N N . VAL A 1 188 ? -15.523 2.851 -5.137 1.00 97.75 188 VAL A N 1
ATOM 1305 C CA . VAL A 1 188 ? -16.570 3.281 -6.081 1.00 97.75 188 VAL A CA 1
ATOM 1306 C C . VAL A 1 188 ? -16.068 4.422 -6.967 1.00 97.75 188 VAL A C 1
ATOM 1308 O O . VAL A 1 188 ? -16.235 4.374 -8.185 1.00 97.75 188 VAL A O 1
ATOM 1311 N N . GLY A 1 189 ? -15.407 5.423 -6.380 1.00 97.56 189 GLY A N 1
ATOM 1312 C CA . GLY A 1 189 ? -14.812 6.535 -7.119 1.00 97.56 189 GLY A CA 1
ATOM 1313 C C . GLY A 1 189 ? -13.762 6.068 -8.128 1.00 97.56 189 GLY A C 1
ATOM 1314 O O . GLY A 1 189 ? -13.804 6.465 -9.290 1.00 97.56 189 GLY A O 1
ATOM 1315 N N . ALA A 1 190 ? -12.857 5.177 -7.718 1.00 96.31 190 ALA A N 1
ATOM 1316 C CA . ALA A 1 190 ? -11.837 4.601 -8.590 1.00 96.31 190 ALA A CA 1
ATOM 1317 C C . ALA A 1 190 ? -12.472 3.801 -9.734 1.00 96.31 190 ALA A C 1
ATOM 1319 O O . ALA A 1 190 ? -12.069 3.956 -10.886 1.00 96.31 190 ALA A O 1
ATOM 1320 N N . GLY A 1 191 ? -13.518 3.024 -9.440 1.00 97.38 191 GLY A N 1
ATOM 1321 C CA . GLY A 1 191 ? -14.307 2.315 -10.444 1.00 97.38 191 GLY A CA 1
ATOM 1322 C C . GLY A 1 191 ? -14.970 3.257 -11.449 1.00 97.38 191 GLY A C 1
ATOM 1323 O O . GLY A 1 191 ? -14.920 2.993 -12.648 1.00 97.38 191 GLY A O 1
ATOM 1324 N N . ALA A 1 192 ? -15.521 4.388 -11.001 1.00 97.62 192 ALA A N 1
ATOM 1325 C CA . ALA A 1 192 ? -16.091 5.398 -11.891 1.00 97.62 192 ALA A CA 1
ATOM 1326 C C . ALA A 1 192 ? -15.025 6.023 -12.810 1.00 97.62 192 ALA A C 1
ATOM 1328 O O . ALA A 1 192 ? -15.246 6.141 -14.015 1.00 97.62 192 ALA A O 1
ATOM 1329 N N . PHE A 1 193 ? -13.845 6.363 -12.278 1.00 96.38 193 PHE A N 1
ATOM 1330 C CA . PHE A 1 193 ? -12.723 6.835 -13.098 1.00 96.38 193 PHE A CA 1
ATOM 1331 C C . PHE A 1 193 ? -12.242 5.777 -14.096 1.00 96.38 193 PHE A C 1
ATOM 1333 O O . PHE A 1 193 ? -12.005 6.100 -15.259 1.00 96.38 193 PHE A O 1
ATOM 1340 N N . ALA A 1 194 ? -12.157 4.513 -13.681 1.00 95.81 194 ALA A N 1
ATOM 1341 C CA . ALA A 1 194 ? -11.796 3.411 -14.564 1.00 95.81 194 ALA A CA 1
ATOM 1342 C C . ALA A 1 194 ? -12.842 3.196 -15.673 1.00 95.81 194 ALA A C 1
ATOM 1344 O O . ALA A 1 194 ? -12.473 2.985 -16.824 1.00 95.81 194 ALA A O 1
ATOM 1345 N N . ALA A 1 195 ? -14.137 3.323 -15.364 1.00 96.62 195 ALA A N 1
ATOM 1346 C CA . ALA A 1 195 ? -15.217 3.272 -16.350 1.00 96.62 195 ALA A CA 1
ATOM 1347 C C . ALA A 1 195 ? -15.126 4.410 -17.373 1.00 96.62 195 ALA A C 1
ATOM 1349 O O . ALA A 1 195 ? -15.255 4.160 -18.571 1.00 96.62 195 ALA A O 1
ATOM 1350 N N . MET A 1 196 ? -14.835 5.636 -16.926 1.00 95.94 196 MET A N 1
ATOM 1351 C CA . MET A 1 196 ? -14.603 6.775 -17.824 1.00 95.94 196 MET A CA 1
ATOM 1352 C C . MET A 1 196 ? -13.376 6.573 -18.723 1.00 95.94 196 MET A C 1
ATOM 1354 O O . MET A 1 196 ? -13.382 7.019 -19.867 1.00 95.94 196 MET A O 1
ATOM 1358 N N . ALA A 1 197 ? -12.346 5.875 -18.237 1.00 92.62 197 ALA A N 1
ATOM 1359 C CA . ALA A 1 197 ? -11.170 5.507 -19.027 1.00 92.62 197 ALA A CA 1
ATOM 1360 C C . ALA A 1 197 ? -11.436 4.367 -20.036 1.00 92.62 197 ALA A C 1
ATOM 1362 O O . ALA A 1 197 ? -10.606 4.112 -20.909 1.00 92.62 197 ALA A O 1
ATOM 1363 N N . GLY A 1 198 ? -12.589 3.696 -19.947 1.00 95.88 198 GLY A N 1
ATOM 1364 C CA . GLY A 1 198 ? -13.059 2.695 -20.902 1.00 95.88 198 GLY A CA 1
ATOM 1365 C C . GLY A 1 198 ? -13.191 1.284 -20.325 1.00 95.88 198 GLY A C 1
ATOM 1366 O O . GLY A 1 198 ? -12.708 0.960 -19.241 1.00 95.88 198 GLY A O 1
ATOM 1367 N N . VAL A 1 199 ? -13.841 0.402 -21.093 1.00 95.50 199 VAL A N 1
ATOM 1368 C CA . VAL A 1 199 ? -14.214 -0.959 -20.656 1.00 95.50 199 VAL A CA 1
ATOM 1369 C C . VAL A 1 199 ? -13.003 -1.795 -20.234 1.00 95.50 199 VAL A C 1
ATOM 1371 O O . VAL A 1 199 ? -13.088 -2.529 -19.255 1.00 95.50 199 VAL A O 1
ATOM 1374 N N . ALA A 1 200 ? -11.867 -1.663 -20.925 1.00 94.06 200 ALA A N 1
ATOM 1375 C CA . ALA A 1 200 ? -10.647 -2.387 -20.570 1.00 94.06 200 ALA A CA 1
ATOM 1376 C C . ALA A 1 200 ? -10.099 -1.959 -19.196 1.00 94.06 200 ALA A C 1
ATOM 1378 O O . ALA A 1 200 ? -9.770 -2.813 -18.374 1.00 94.06 200 ALA A O 1
ATOM 1379 N N . ALA A 1 201 ? -10.057 -0.651 -18.920 1.00 92.06 201 ALA A N 1
ATOM 1380 C CA . ALA A 1 201 ? -9.600 -0.119 -17.638 1.00 92.06 201 ALA A CA 1
ATOM 1381 C C . ALA A 1 201 ? -10.556 -0.500 -16.499 1.00 92.06 201 ALA A C 1
ATOM 1383 O O . ALA A 1 201 ? -10.115 -0.924 -15.432 1.00 92.06 201 ALA A O 1
ATOM 1384 N N . PHE A 1 202 ? -11.866 -0.426 -16.743 1.00 96.19 202 PHE A N 1
ATOM 1385 C CA . PHE A 1 202 ? -12.873 -0.859 -15.778 1.00 96.19 202 PHE A CA 1
ATOM 1386 C C . PHE A 1 202 ? -12.815 -2.362 -15.490 1.00 96.19 202 PHE A C 1
ATOM 1388 O O . PHE A 1 202 ? -12.841 -2.768 -14.330 1.00 96.19 202 PHE A O 1
ATOM 1395 N N . GLY A 1 203 ? -12.671 -3.191 -16.527 1.00 96.56 203 GLY A N 1
ATOM 1396 C CA . GLY A 1 203 ? -12.501 -4.636 -16.381 1.00 96.56 203 GLY A CA 1
ATOM 1397 C C . GLY A 1 203 ? -11.246 -4.991 -15.584 1.00 96.56 203 GLY A C 1
ATOM 1398 O O . GLY A 1 203 ? -11.312 -5.827 -14.685 1.00 96.56 203 GLY A O 1
ATOM 1399 N N . ALA A 1 204 ? -10.125 -4.308 -15.845 1.00 93.38 204 ALA A N 1
ATOM 1400 C CA . ALA A 1 204 ? -8.899 -4.468 -15.067 1.00 93.38 204 ALA A CA 1
ATOM 1401 C C . ALA A 1 204 ? -9.093 -4.059 -13.599 1.00 93.38 204 ALA A C 1
ATOM 1403 O O . ALA A 1 204 ? -8.681 -4.794 -12.705 1.00 93.38 204 ALA A O 1
ATOM 1404 N N . PHE A 1 205 ? -9.767 -2.935 -13.340 1.00 94.94 205 PHE A N 1
ATOM 1405 C CA . PHE A 1 205 ? -10.086 -2.487 -11.984 1.00 94.94 205 PHE A CA 1
ATOM 1406 C C . PHE A 1 205 ? -10.918 -3.524 -11.215 1.00 94.94 205 PHE A C 1
ATOM 1408 O O . PHE A 1 205 ? -10.545 -3.909 -10.107 1.00 94.94 205 PHE A O 1
ATOM 1415 N N . LEU A 1 206 ? -12.004 -4.025 -11.815 1.00 97.12 206 LEU A N 1
ATOM 1416 C CA . LEU A 1 206 ? -12.841 -5.058 -11.199 1.00 97.12 206 LEU A CA 1
ATOM 1417 C C . LEU A 1 206 ? -12.067 -6.360 -10.973 1.00 97.12 206 LEU A C 1
ATOM 1419 O O . LEU A 1 206 ? -12.193 -6.964 -9.911 1.00 97.12 206 LEU A O 1
ATOM 1423 N N . GLY A 1 207 ? -11.247 -6.771 -11.943 1.00 97.00 207 GLY A N 1
ATOM 1424 C CA . GLY A 1 207 ? -10.405 -7.960 -11.830 1.00 97.00 207 GLY A CA 1
ATOM 1425 C C . GLY A 1 207 ? -9.410 -7.857 -10.675 1.00 97.00 207 GLY A C 1
ATOM 1426 O O . GLY A 1 207 ? -9.334 -8.766 -9.852 1.00 97.00 207 GLY A O 1
ATOM 1427 N N . ILE A 1 208 ? -8.697 -6.732 -10.564 1.00 92.25 208 ILE A N 1
ATOM 1428 C CA . ILE A 1 208 ? -7.758 -6.472 -9.462 1.00 92.25 208 ILE A CA 1
ATOM 1429 C C . ILE A 1 208 ? -8.498 -6.443 -8.121 1.00 92.25 208 ILE A C 1
ATOM 1431 O O . ILE A 1 208 ? -8.045 -7.074 -7.168 1.00 92.25 208 ILE A O 1
ATOM 1435 N N . GLY A 1 209 ? -9.646 -5.763 -8.045 1.00 93.62 209 GLY A N 1
ATOM 1436 C CA . GLY A 1 209 ? -10.455 -5.698 -6.827 1.00 93.62 209 GLY A CA 1
ATOM 1437 C C . GLY A 1 209 ? -10.951 -7.073 -6.371 1.00 93.62 209 GLY A C 1
ATOM 1438 O O . GLY A 1 209 ? -10.808 -7.422 -5.200 1.00 93.62 209 GLY A O 1
ATOM 1439 N N . ALA A 1 210 ? -11.471 -7.885 -7.294 1.00 96.00 210 ALA A N 1
ATOM 1440 C CA . ALA A 1 210 ? -11.944 -9.237 -7.003 1.00 96.00 210 ALA A CA 1
ATOM 1441 C C . ALA A 1 210 ? -10.801 -10.170 -6.572 1.00 96.00 210 ALA A C 1
ATOM 1443 O O . ALA A 1 210 ? -10.940 -10.890 -5.585 1.00 96.00 210 ALA A O 1
ATOM 1444 N N . LEU A 1 211 ? -9.657 -10.129 -7.266 1.00 95.06 211 LEU A N 1
ATOM 1445 C CA . LEU A 1 211 ? -8.468 -10.900 -6.888 1.00 95.06 211 LEU A CA 1
ATOM 1446 C C . LEU A 1 211 ? -7.936 -10.480 -5.517 1.00 95.06 211 LEU A C 1
ATOM 1448 O O . LEU A 1 211 ? -7.585 -11.340 -4.713 1.00 95.06 211 LEU A O 1
ATOM 1452 N N . GLY A 1 212 ? -7.918 -9.176 -5.232 1.00 93.62 212 GLY A N 1
ATOM 1453 C CA . GLY A 1 212 ? -7.556 -8.648 -3.921 1.00 93.62 212 GLY A CA 1
ATOM 1454 C C . GLY A 1 212 ? -8.482 -9.172 -2.825 1.00 93.62 212 GLY A C 1
ATOM 1455 O O . GLY A 1 212 ? -8.001 -9.687 -1.821 1.00 93.62 212 GLY A O 1
ATOM 1456 N N . PHE A 1 213 ? -9.800 -9.122 -3.038 1.00 94.12 213 PHE A N 1
ATOM 1457 C CA . PHE A 1 213 ? -10.783 -9.637 -2.081 1.00 94.12 213 PHE A CA 1
ATOM 1458 C C . PHE A 1 213 ? -10.599 -11.136 -1.807 1.00 94.12 213 PHE A C 1
ATOM 1460 O O . PHE A 1 213 ? -10.489 -11.542 -0.652 1.00 94.12 213 PHE A O 1
ATOM 1467 N N . VAL A 1 214 ? -10.502 -11.953 -2.861 1.00 97.19 214 VAL A N 1
ATOM 1468 C CA . VAL A 1 214 ? -10.286 -13.404 -2.729 1.00 97.19 214 VAL A CA 1
ATOM 1469 C C . VAL A 1 214 ? -8.955 -13.703 -2.038 1.00 97.19 214 VAL A C 1
ATOM 1471 O O . VAL A 1 214 ? -8.898 -14.575 -1.173 1.00 97.19 214 VAL A O 1
ATOM 1474 N N . GLY A 1 215 ? -7.894 -12.967 -2.378 1.00 96.62 215 GLY A N 1
ATOM 1475 C CA . GLY A 1 215 ? -6.590 -13.098 -1.734 1.00 96.62 215 GLY A CA 1
ATOM 1476 C C . GLY A 1 215 ? -6.652 -12.809 -0.235 1.00 96.62 215 GLY A C 1
ATOM 1477 O O . GLY A 1 215 ? -6.148 -13.600 0.560 1.00 96.62 215 GLY A O 1
ATOM 1478 N N . MET A 1 216 ? -7.321 -11.725 0.163 1.00 96.19 216 MET A N 1
ATOM 1479 C CA . MET A 1 216 ? -7.483 -11.355 1.572 1.00 96.19 216 MET A CA 1
ATOM 1480 C C . MET A 1 216 ? -8.339 -12.355 2.348 1.00 96.19 216 MET A C 1
ATOM 1482 O O . MET A 1 216 ? -7.998 -12.689 3.483 1.00 96.19 216 MET A O 1
ATOM 1486 N N . GLU A 1 217 ? -9.409 -12.884 1.751 1.00 96.88 217 GLU A N 1
ATOM 1487 C CA . GLU A 1 217 ? -10.196 -13.939 2.393 1.00 96.88 217 GLU A CA 1
ATOM 1488 C C . GLU A 1 217 ? -9.373 -15.222 2.552 1.00 96.88 217 GLU A C 1
ATOM 1490 O O . GLU A 1 217 ? -9.393 -15.831 3.616 1.00 96.88 217 GLU A O 1
ATOM 1495 N N . GLY A 1 218 ? -8.554 -15.578 1.558 1.00 97.56 218 GLY A N 1
ATOM 1496 C CA . GLY A 1 218 ? -7.599 -16.683 1.668 1.00 97.56 218 GLY A CA 1
ATOM 1497 C C . GLY A 1 218 ? -6.610 -16.507 2.826 1.00 97.56 218 GLY A C 1
ATOM 1498 O O . GLY A 1 218 ? -6.388 -17.444 3.590 1.00 97.56 218 GLY A O 1
ATOM 1499 N N . VAL A 1 219 ? -6.063 -15.299 3.009 1.00 97.75 219 VAL A N 1
ATOM 1500 C CA . VAL A 1 219 ? -5.222 -14.962 4.175 1.00 97.75 219 VAL A CA 1
ATOM 1501 C C . VAL A 1 219 ? -6.007 -15.118 5.481 1.00 97.75 219 VAL A C 1
ATOM 1503 O O . VAL A 1 219 ? -5.473 -15.645 6.456 1.00 97.75 219 VAL A O 1
ATOM 1506 N N . GLY A 1 220 ? -7.278 -14.713 5.491 1.00 97.50 220 GLY A N 1
ATOM 1507 C CA . GLY A 1 220 ? -8.163 -14.861 6.645 1.00 97.50 220 GLY A CA 1
ATOM 1508 C C . GLY A 1 220 ? -8.399 -16.319 7.025 1.00 97.50 220 GLY A C 1
ATOM 1509 O O . GLY A 1 220 ? -8.231 -16.672 8.185 1.00 97.50 220 GLY A O 1
ATOM 1510 N N . LEU A 1 221 ? -8.682 -17.180 6.044 1.00 97.81 221 LEU A N 1
ATOM 1511 C CA . LEU A 1 221 ? -8.857 -18.622 6.252 1.00 97.81 221 LEU A CA 1
ATOM 1512 C C . LEU A 1 221 ? -7.592 -19.289 6.810 1.00 97.81 221 LEU A C 1
ATOM 1514 O O . LEU A 1 221 ? -7.684 -20.157 7.677 1.00 97.81 221 LEU A O 1
ATOM 1518 N N . VAL A 1 222 ? -6.408 -18.880 6.340 1.00 97.56 222 VAL A N 1
ATOM 1519 C CA . VAL A 1 222 ? -5.132 -19.337 6.915 1.00 97.56 222 VAL A CA 1
ATOM 1520 C C . VAL A 1 222 ? -5.002 -18.875 8.366 1.00 97.56 222 VAL A C 1
ATOM 1522 O O . VAL A 1 222 ? -4.593 -19.662 9.214 1.00 97.56 222 VAL A O 1
ATOM 1525 N N . GLY A 1 223 ? -5.375 -17.630 8.664 1.00 97.69 223 GLY A N 1
ATOM 1526 C CA . GLY A 1 223 ? -5.387 -17.105 10.027 1.00 97.69 223 GLY A CA 1
ATOM 1527 C C . GLY A 1 223 ? -6.328 -17.877 10.952 1.00 97.69 223 GLY A C 1
ATOM 1528 O O . GLY A 1 223 ? -5.899 -18.329 12.011 1.00 97.69 223 GLY A O 1
ATOM 1529 N N . ASP A 1 224 ? -7.570 -18.111 10.528 1.00 98.00 224 ASP A N 1
ATOM 1530 C CA . ASP A 1 224 ? -8.565 -18.876 11.292 1.00 98.00 224 ASP A CA 1
ATOM 1531 C C . ASP A 1 224 ? -8.078 -20.298 11.612 1.00 98.00 224 ASP A C 1
ATOM 1533 O O . ASP A 1 224 ? -8.348 -20.823 12.691 1.00 98.00 224 ASP A O 1
ATOM 1537 N N . ALA A 1 225 ? -7.328 -20.917 10.691 1.00 97.75 225 ALA A N 1
ATOM 1538 C CA . ALA A 1 225 ? -6.749 -22.243 10.889 1.00 97.75 225 ALA A CA 1
ATOM 1539 C C . ALA A 1 225 ? -5.618 -22.272 11.936 1.00 97.75 225 ALA A C 1
ATOM 1541 O O . ALA A 1 225 ? -5.354 -23.330 12.508 1.00 97.75 225 ALA A O 1
ATOM 1542 N N . ILE A 1 226 ? -4.945 -21.143 12.185 1.00 97.56 226 ILE A N 1
ATOM 1543 C CA . ILE A 1 226 ? -3.893 -21.031 13.207 1.00 97.56 226 ILE A CA 1
ATOM 1544 C C . ILE A 1 226 ? -4.519 -20.832 14.589 1.00 97.56 226 ILE A C 1
ATOM 1546 O O . ILE A 1 226 ? -4.113 -21.486 15.550 1.00 97.56 226 ILE A O 1
ATOM 1550 N N . GLY A 1 227 ? -5.507 -19.942 14.696 1.00 97.00 227 GLY A N 1
ATOM 1551 C CA . GLY A 1 227 ? -6.230 -19.707 15.940 1.00 97.00 227 GLY A CA 1
ATOM 1552 C C . GLY A 1 227 ? -6.862 -18.316 16.042 1.00 97.00 227 GLY A C 1
ATOM 1553 O O . GLY A 1 227 ? -6.761 -17.507 15.117 1.00 97.00 227 GLY A O 1
ATOM 1554 N N . PRO A 1 228 ? -7.510 -18.015 17.183 1.00 97.00 228 PRO A N 1
ATOM 1555 C CA . PRO A 1 228 ? -8.158 -16.727 17.418 1.00 97.00 228 PRO A CA 1
ATOM 1556 C C . PRO A 1 228 ? -7.202 -15.543 17.210 1.00 97.00 228 PRO A C 1
ATOM 1558 O O . PRO A 1 228 ? -6.046 -15.591 17.624 1.00 97.00 228 PRO A O 1
ATOM 1561 N N . GLY A 1 229 ? -7.682 -14.483 16.556 1.00 96.25 229 GLY A N 1
ATOM 1562 C CA . GLY A 1 229 ? -6.919 -13.254 16.299 1.00 96.25 229 GLY A CA 1
ATOM 1563 C C . GLY A 1 229 ? -5.950 -13.305 15.111 1.00 96.25 229 GLY A C 1
ATOM 1564 O O . GLY A 1 229 ? -5.581 -12.257 14.582 1.00 96.25 229 GLY A O 1
ATOM 1565 N N . TYR A 1 230 ? -5.561 -14.491 14.626 1.00 98.00 230 TYR A N 1
ATOM 1566 C CA . TYR A 1 230 ? -4.609 -14.599 13.512 1.00 98.00 230 TYR A CA 1
ATOM 1567 C C . TYR A 1 230 ? -5.184 -14.144 12.168 1.00 98.00 230 TYR A C 1
ATOM 1569 O O . TYR A 1 230 ? -4.423 -13.632 11.348 1.00 98.00 230 TYR A O 1
ATOM 1577 N N . ARG A 1 231 ? -6.499 -14.270 11.933 1.00 97.94 231 ARG A N 1
ATOM 1578 C CA . ARG A 1 231 ? -7.153 -13.682 10.749 1.00 97.94 231 ARG A CA 1
ATOM 1579 C C . ARG A 1 231 ? -6.896 -12.182 10.685 1.00 97.94 231 ARG A C 1
ATOM 1581 O O . ARG A 1 231 ? -6.355 -11.710 9.689 1.00 97.94 231 ARG A O 1
ATOM 1588 N N . ASP A 1 232 ? -7.230 -11.467 11.755 1.00 97.88 232 ASP A N 1
ATOM 1589 C CA . ASP A 1 232 ? -7.088 -10.013 11.809 1.00 97.88 232 ASP A CA 1
ATOM 1590 C C . ASP A 1 232 ? -5.616 -9.606 11.720 1.00 97.88 232 ASP A C 1
ATOM 1592 O O . ASP A 1 232 ? -5.261 -8.754 10.909 1.00 97.88 232 ASP A O 1
ATOM 1596 N N . LEU A 1 233 ? -4.725 -10.284 12.453 1.00 98.19 233 LEU A N 1
ATOM 1597 C CA . LEU A 1 233 ? -3.296 -9.982 12.390 1.00 98.19 233 LEU A CA 1
ATOM 1598 C C . LEU A 1 233 ? -2.737 -10.153 10.970 1.00 98.19 233 LEU A C 1
ATOM 1600 O O . LEU A 1 233 ? -2.077 -9.253 10.450 1.00 98.19 233 LEU A O 1
ATOM 1604 N N . LEU A 1 234 ? -2.977 -11.302 10.332 1.00 98.38 234 LEU A N 1
ATOM 1605 C CA . LEU A 1 234 ? -2.412 -11.589 9.014 1.00 98.38 234 LEU A CA 1
ATOM 1606 C C . LEU A 1 234 ? -3.034 -10.713 7.926 1.00 98.38 234 LEU A C 1
ATOM 1608 O O . LEU A 1 234 ? -2.303 -10.190 7.083 1.00 98.38 234 LEU A O 1
ATOM 1612 N N . GLN A 1 235 ? -4.354 -10.506 7.953 1.00 97.94 235 GLN A N 1
ATOM 1613 C CA . GLN A 1 235 ? -5.016 -9.601 7.015 1.00 97.94 235 GLN A CA 1
ATOM 1614 C C . GLN A 1 235 ? -4.526 -8.162 7.200 1.00 97.94 235 GLN A C 1
ATOM 1616 O O . GLN A 1 235 ? -4.163 -7.510 6.223 1.00 97.94 235 GLN A O 1
ATOM 1621 N N . GLY A 1 236 ? -4.411 -7.691 8.439 1.00 98.12 236 GLY A N 1
ATOM 1622 C CA . GLY A 1 236 ? -3.888 -6.364 8.728 1.00 98.12 236 GLY A CA 1
ATOM 1623 C C . GLY A 1 236 ? -2.445 -6.185 8.242 1.00 98.12 236 GLY A C 1
ATOM 1624 O O . GLY A 1 236 ? -2.130 -5.188 7.593 1.00 98.12 236 GLY A O 1
ATOM 1625 N N . LEU A 1 237 ? -1.566 -7.173 8.457 1.00 98.38 237 LEU A N 1
ATOM 1626 C CA . LEU A 1 237 ? -0.177 -7.131 7.977 1.00 98.38 237 LEU A CA 1
ATOM 1627 C C . LEU A 1 237 ? -0.079 -7.129 6.446 1.00 98.38 237 LEU A C 1
ATOM 1629 O O . LEU A 1 237 ? 0.673 -6.331 5.882 1.00 98.38 237 LEU A O 1
ATOM 1633 N N . VAL A 1 238 ? -0.839 -7.989 5.762 1.00 98.00 238 VAL A N 1
ATOM 1634 C CA . VAL A 1 238 ? -0.867 -8.029 4.291 1.00 98.00 238 VAL A CA 1
ATOM 1635 C C . VAL A 1 238 ? -1.461 -6.735 3.730 1.00 98.00 238 VAL A C 1
ATOM 1637 O O . VAL A 1 238 ? -0.882 -6.143 2.818 1.00 98.00 238 VAL A O 1
ATOM 1640 N N . GLY A 1 239 ? -2.560 -6.247 4.310 1.00 97.50 239 GLY A N 1
ATOM 1641 C CA . GLY A 1 239 ? -3.193 -4.981 3.944 1.00 97.50 239 GLY A CA 1
ATOM 1642 C C . GLY A 1 239 ? -2.239 -3.796 4.091 1.00 97.50 239 GLY A C 1
ATOM 1643 O O . GLY A 1 239 ? -2.060 -3.024 3.148 1.00 97.50 239 GLY A O 1
ATOM 1644 N N . MET A 1 240 ? -1.540 -3.696 5.225 1.00 98.25 240 MET A N 1
ATOM 1645 C CA . MET A 1 240 ? -0.530 -2.660 5.452 1.00 98.25 240 MET A CA 1
ATOM 1646 C C . MET A 1 240 ? 0.646 -2.791 4.476 1.00 98.25 240 MET A C 1
ATOM 1648 O O . MET A 1 240 ? 1.108 -1.798 3.914 1.00 98.25 240 MET A O 1
ATOM 1652 N N . GLY A 1 241 ? 1.101 -4.018 4.209 1.00 98.00 241 GLY A N 1
ATOM 1653 C CA . GLY A 1 241 ? 2.127 -4.294 3.205 1.00 98.00 241 GLY A CA 1
ATOM 1654 C C . GLY A 1 241 ? 1.724 -3.814 1.807 1.00 98.00 241 GLY A C 1
ATOM 1655 O O . GLY A 1 241 ? 2.545 -3.226 1.098 1.00 98.00 241 GLY A O 1
ATOM 1656 N N . MET A 1 242 ? 0.457 -3.987 1.420 1.00 95.88 242 MET A N 1
ATOM 1657 C CA . MET A 1 242 ? -0.078 -3.459 0.160 1.00 95.88 242 MET A CA 1
ATOM 1658 C C . MET A 1 242 ? -0.126 -1.928 0.142 1.00 95.88 242 MET A C 1
ATOM 1660 O O . MET A 1 242 ? 0.257 -1.333 -0.862 1.00 95.88 242 MET A O 1
ATOM 1664 N N . VAL A 1 243 ? -0.514 -1.275 1.243 1.00 97.06 243 VAL A N 1
ATOM 1665 C CA . VAL A 1 243 ? -0.483 0.197 1.353 1.00 97.06 243 VAL A CA 1
ATOM 1666 C C . VAL A 1 243 ? 0.944 0.720 1.168 1.00 97.06 243 VAL A C 1
ATOM 1668 O O . VAL A 1 243 ? 1.179 1.598 0.341 1.00 97.06 243 VAL A O 1
ATOM 1671 N N . VAL A 1 244 ? 1.917 0.141 1.874 1.00 97.25 244 VAL A N 1
ATOM 1672 C CA . VAL A 1 244 ? 3.323 0.576 1.825 1.00 97.25 244 VAL A CA 1
ATOM 1673 C C . VAL A 1 244 ? 3.975 0.285 0.470 1.00 97.25 244 VAL A C 1
ATOM 1675 O O . VAL A 1 244 ? 4.754 1.096 -0.031 1.00 97.25 244 VAL A O 1
ATOM 1678 N N . SER A 1 245 ? 3.673 -0.858 -0.150 1.00 96.38 245 SER A N 1
ATOM 1679 C CA . SER A 1 245 ? 4.237 -1.233 -1.456 1.00 96.38 245 SER A CA 1
ATOM 1680 C C . SER A 1 245 ? 3.505 -0.608 -2.647 1.00 96.38 245 SER A C 1
ATOM 1682 O O . SER A 1 245 ? 4.092 -0.500 -3.728 1.00 96.38 245 SER A O 1
ATOM 1684 N N . GLY A 1 246 ? 2.272 -0.132 -2.453 1.00 94.44 246 GLY A N 1
ATOM 1685 C CA . GLY A 1 246 ? 1.410 0.466 -3.473 1.00 94.44 246 GLY A CA 1
ATOM 1686 C C . GLY A 1 246 ? 2.092 1.522 -4.351 1.00 94.44 246 GLY A C 1
ATOM 1687 O O . GLY A 1 246 ? 2.062 1.370 -5.572 1.00 94.44 246 GLY A O 1
ATOM 1688 N N . PRO A 1 247 ? 2.778 2.543 -3.795 1.00 95.38 247 PRO A N 1
ATOM 1689 C CA . PRO A 1 247 ? 3.486 3.551 -4.589 1.00 95.38 247 PRO A CA 1
ATOM 1690 C C . PRO A 1 247 ? 4.534 2.959 -5.530 1.00 95.38 247 PRO A C 1
ATOM 1692 O O . PRO A 1 247 ? 4.626 3.342 -6.698 1.00 95.38 247 PRO A O 1
ATOM 1695 N N . LYS A 1 248 ? 5.317 1.993 -5.032 1.00 94.62 248 LYS A N 1
ATOM 1696 C CA . LYS A 1 248 ? 6.342 1.315 -5.826 1.00 94.62 248 LYS A CA 1
ATOM 1697 C C . LYS A 1 248 ? 5.689 0.506 -6.940 1.00 94.62 248 LYS A C 1
ATOM 1699 O O . LYS A 1 248 ? 6.084 0.652 -8.090 1.00 94.62 248 LYS A O 1
ATOM 1704 N N . LEU A 1 249 ? 4.674 -0.297 -6.620 1.00 93.44 249 LEU A N 1
ATOM 1705 C CA . LEU A 1 249 ? 3.951 -1.106 -7.604 1.00 93.44 249 LEU A CA 1
ATOM 1706 C C . LEU A 1 249 ? 3.278 -0.235 -8.676 1.00 93.44 249 LEU A C 1
ATOM 1708 O O . LEU A 1 249 ? 3.347 -0.566 -9.857 1.00 93.44 249 LEU A O 1
ATOM 1712 N N . ALA A 1 250 ? 2.709 0.910 -8.293 1.00 91.88 250 ALA A N 1
ATOM 1713 C CA . ALA A 1 250 ? 2.126 1.872 -9.223 1.00 91.88 250 ALA A CA 1
ATOM 1714 C C . ALA A 1 250 ? 3.185 2.477 -10.163 1.00 91.88 250 ALA A C 1
ATOM 1716 O O . ALA A 1 250 ? 2.970 2.532 -11.376 1.00 91.88 250 ALA A O 1
ATOM 1717 N N . ARG A 1 251 ? 4.356 2.866 -9.633 1.00 92.88 251 ARG A N 1
ATOM 1718 C CA . ARG A 1 251 ? 5.481 3.364 -10.445 1.00 92.88 251 ARG A CA 1
ATOM 1719 C C . ARG A 1 251 ? 5.970 2.303 -11.430 1.00 92.88 251 ARG A C 1
ATOM 1721 O O . ARG A 1 251 ? 6.144 2.598 -12.609 1.00 92.88 251 ARG A O 1
ATOM 1728 N N . GLU A 1 252 ? 6.174 1.078 -10.954 1.00 93.94 252 GLU A N 1
ATOM 1729 C CA . GLU A 1 252 ? 6.620 -0.057 -11.769 1.00 93.94 252 GLU A CA 1
ATOM 1730 C C . GLU A 1 252 ? 5.617 -0.388 -12.881 1.00 93.94 252 GLU A C 1
ATOM 1732 O O . GLU A 1 252 ? 6.003 -0.528 -14.043 1.00 93.94 252 GLU A O 1
ATOM 1737 N N . GLY A 1 253 ? 4.323 -0.427 -12.550 1.00 91.56 253 GLY A N 1
ATOM 1738 C CA . GLY A 1 253 ? 3.245 -0.623 -13.518 1.00 91.56 253 GLY A CA 1
ATOM 1739 C C . GLY A 1 253 ? 3.195 0.485 -14.573 1.00 91.56 253 GLY A C 1
ATOM 1740 O O . GLY A 1 253 ? 3.119 0.190 -15.766 1.00 91.56 253 GLY A O 1
ATOM 1741 N N . SER A 1 254 ? 3.319 1.754 -14.161 1.00 91.75 254 SER A N 1
ATOM 1742 C CA . SER A 1 254 ? 3.396 2.895 -15.086 1.00 91.75 254 SER A CA 1
ATOM 1743 C C . SER A 1 254 ? 4.605 2.793 -16.016 1.00 91.75 254 SER A C 1
ATOM 1745 O O . SER A 1 254 ? 4.453 2.968 -17.222 1.00 91.75 254 SER A O 1
ATOM 1747 N N . ILE A 1 255 ? 5.790 2.460 -15.491 1.00 94.62 255 ILE A N 1
ATOM 1748 C CA . ILE A 1 255 ? 7.001 2.271 -16.301 1.00 94.62 255 ILE A CA 1
ATOM 1749 C C . ILE A 1 255 ? 6.793 1.160 -17.333 1.00 94.62 255 ILE A C 1
ATOM 1751 O O . ILE A 1 255 ? 7.129 1.350 -18.499 1.00 94.62 255 ILE A O 1
ATOM 1755 N N . ALA A 1 256 ? 6.257 0.008 -16.925 1.00 93.62 256 ALA A N 1
ATOM 1756 C CA . ALA A 1 256 ? 6.048 -1.126 -17.821 1.00 93.62 256 ALA A CA 1
ATOM 1757 C C . ALA A 1 256 ? 5.030 -0.804 -18.927 1.00 93.62 256 ALA A C 1
ATOM 1759 O O . ALA A 1 256 ? 5.300 -1.056 -20.104 1.00 93.62 256 ALA A O 1
ATOM 1760 N N . SER A 1 257 ? 3.897 -0.200 -18.559 1.00 92.38 257 SER A N 1
ATOM 1761 C CA . SER A 1 257 ? 2.857 0.209 -19.506 1.00 92.38 257 SER A CA 1
ATOM 1762 C C . SER A 1 257 ? 3.375 1.248 -20.499 1.00 92.38 257 SER A C 1
ATOM 1764 O O . SER A 1 257 ? 3.144 1.126 -21.701 1.00 92.38 257 SER A O 1
ATOM 1766 N N . GLU A 1 258 ? 4.088 2.269 -20.019 1.00 95.31 258 GLU A N 1
ATOM 1767 C CA . GLU A 1 258 ? 4.624 3.325 -20.880 1.00 95.31 258 GLU A CA 1
ATOM 1768 C C . GLU A 1 258 ? 5.740 2.805 -21.770 1.00 95.31 258 GLU A C 1
ATOM 1770 O O . GLU A 1 258 ? 5.736 3.124 -22.952 1.00 95.31 258 GLU A O 1
ATOM 1775 N N . ARG A 1 259 ? 6.625 1.938 -21.261 1.00 97.00 259 ARG A N 1
ATOM 1776 C CA . ARG A 1 259 ? 7.639 1.267 -22.084 1.00 97.00 259 ARG A CA 1
ATOM 1777 C C . ARG A 1 259 ? 6.993 0.517 -23.242 1.00 97.00 259 ARG A C 1
ATOM 1779 O O . ARG A 1 259 ? 7.385 0.722 -24.381 1.00 97.00 259 ARG A O 1
ATOM 1786 N N . SER A 1 260 ? 5.977 -0.303 -22.966 1.00 96.06 260 SER A N 1
ATOM 1787 C CA . SER A 1 260 ? 5.263 -1.046 -24.011 1.00 96.06 260 SER A CA 1
ATOM 1788 C C . SER A 1 260 ? 4.636 -0.111 -25.051 1.00 96.06 260 SER A C 1
ATOM 1790 O O . SER A 1 260 ? 4.779 -0.342 -26.253 1.00 96.06 260 SER A O 1
ATOM 1792 N N . ARG A 1 261 ? 4.002 0.981 -24.604 1.00 96.19 261 ARG A N 1
ATOM 1793 C CA . ARG A 1 261 ? 3.382 1.962 -25.501 1.00 96.19 261 ARG A CA 1
ATOM 1794 C C . ARG A 1 261 ? 4.408 2.724 -26.344 1.00 96.19 261 ARG A C 1
ATOM 1796 O O . ARG A 1 261 ? 4.186 2.901 -27.537 1.00 96.19 261 ARG A O 1
ATOM 1803 N N . ILE A 1 262 ? 5.519 3.146 -25.744 1.00 97.06 262 ILE A N 1
ATOM 1804 C CA . ILE A 1 262 ? 6.644 3.808 -26.419 1.00 97.06 262 ILE A CA 1
ATOM 1805 C C . ILE A 1 262 ? 7.241 2.875 -27.475 1.00 97.06 262 ILE A C 1
ATOM 1807 O O . ILE A 1 262 ? 7.427 3.298 -28.615 1.00 97.06 262 ILE A O 1
ATOM 1811 N N . SER A 1 263 ? 7.482 1.602 -27.135 1.00 96.62 263 SER A N 1
ATOM 1812 C CA . SER A 1 263 ? 7.977 0.602 -28.088 1.00 96.62 263 SER A CA 1
ATOM 1813 C C . SER A 1 263 ? 7.048 0.455 -29.287 1.00 96.62 263 SER A C 1
ATOM 1815 O O . SER A 1 263 ? 7.524 0.419 -30.418 1.00 96.62 263 SER A O 1
ATOM 1817 N N . GLN A 1 264 ? 5.735 0.380 -29.053 1.00 97.00 264 GLN A N 1
ATOM 1818 C CA . GLN A 1 264 ? 4.745 0.267 -30.122 1.00 97.00 264 GLN A CA 1
ATOM 1819 C C . GLN A 1 264 ? 4.786 1.490 -31.047 1.00 97.00 264 GLN A C 1
ATOM 1821 O O . GLN A 1 264 ? 5.009 1.339 -32.243 1.00 97.00 264 GLN A O 1
ATOM 1826 N N . LEU A 1 265 ? 4.668 2.698 -30.488 1.00 97.75 265 LEU A N 1
ATOM 1827 C CA . LEU A 1 265 ? 4.699 3.946 -31.259 1.00 97.75 265 LEU A CA 1
ATOM 1828 C C . LEU A 1 265 ? 5.998 4.090 -32.064 1.00 97.75 265 LEU A C 1
ATOM 1830 O O . LEU A 1 265 ? 5.969 4.480 -33.226 1.00 97.75 265 LEU A O 1
ATOM 1834 N N . SER A 1 266 ? 7.137 3.710 -31.481 1.00 96.75 266 SER A N 1
ATOM 1835 C CA . SER A 1 266 ? 8.428 3.717 -32.175 1.00 96.75 266 SER A CA 1
ATOM 1836 C C . SER A 1 266 ? 8.506 2.715 -33.331 1.00 96.75 266 SER A C 1
ATOM 1838 O O . SER A 1 266 ? 9.180 2.975 -34.328 1.00 96.75 266 SER A O 1
ATOM 1840 N N . ARG A 1 267 ? 7.850 1.553 -33.231 1.00 94.88 267 ARG A N 1
ATOM 1841 C CA . ARG A 1 267 ? 7.759 0.584 -34.341 1.00 94.88 267 ARG A CA 1
ATOM 1842 C C . ARG A 1 267 ? 6.832 1.071 -35.448 1.00 94.88 267 ARG A C 1
ATOM 1844 O O . ARG A 1 267 ? 7.136 0.851 -36.614 1.00 94.88 267 ARG A O 1
ATOM 1851 N N . ASP A 1 268 ? 5.778 1.790 -35.082 1.00 96.62 268 ASP A N 1
ATOM 1852 C CA . ASP A 1 268 ? 4.810 2.369 -36.016 1.00 96.62 268 ASP A CA 1
ATOM 1853 C C . ASP A 1 268 ? 5.328 3.669 -36.677 1.00 96.62 268 ASP A C 1
ATOM 1855 O O . ASP A 1 268 ? 4.628 4.295 -37.470 1.00 96.62 268 ASP A O 1
ATOM 1859 N N . GLY A 1 269 ? 6.557 4.100 -36.355 1.00 95.94 269 GLY A N 1
ATOM 1860 C CA . GLY A 1 269 ? 7.165 5.336 -36.864 1.00 95.94 269 GLY A CA 1
ATOM 1861 C C . GLY A 1 269 ? 6.641 6.618 -36.202 1.00 95.94 269 GLY A C 1
ATOM 1862 O O . GLY A 1 269 ? 7.030 7.720 -36.584 1.00 95.94 269 GLY A O 1
ATOM 1863 N N . GLN A 1 270 ? 5.799 6.499 -35.176 1.00 97.31 270 GLN A N 1
ATOM 1864 C CA . GLN A 1 270 ? 5.203 7.602 -34.420 1.00 97.31 270 GLN A CA 1
ATOM 1865 C C . GLN A 1 270 ? 6.144 8.103 -33.309 1.00 97.31 270 GLN A C 1
ATOM 1867 O O . GLN A 1 270 ? 5.818 8.085 -32.120 1.00 97.31 270 GLN A O 1
ATOM 1872 N N . ILE A 1 271 ? 7.347 8.540 -33.691 1.00 97.19 271 ILE A N 1
ATOM 1873 C CA . ILE A 1 271 ? 8.407 8.929 -32.745 1.00 97.19 271 ILE A CA 1
ATOM 1874 C C . ILE A 1 271 ? 8.001 10.125 -31.874 1.00 97.19 271 ILE A C 1
ATOM 1876 O O . ILE A 1 271 ? 8.266 10.120 -30.674 1.00 97.19 271 ILE A O 1
ATOM 1880 N N . GLU A 1 272 ? 7.303 11.114 -32.432 1.00 96.31 272 GLU A N 1
ATOM 1881 C CA . GLU A 1 272 ? 6.852 12.284 -31.665 1.00 96.31 272 GLU A CA 1
ATOM 1882 C C . GLU A 1 272 ? 5.816 11.922 -30.592 1.00 96.31 272 GLU A C 1
ATOM 1884 O O . GLU A 1 272 ? 5.886 12.422 -29.468 1.00 96.31 272 GLU A O 1
ATOM 1889 N N . ASP A 1 273 ? 4.920 10.975 -30.877 1.00 96.94 273 ASP A N 1
ATOM 1890 C CA . ASP A 1 273 ? 3.957 10.479 -29.889 1.00 96.94 273 ASP A CA 1
ATOM 1891 C C . ASP A 1 273 ? 4.669 9.704 -28.766 1.00 96.94 273 ASP A C 1
ATOM 1893 O O . ASP A 1 273 ? 4.322 9.826 -27.589 1.00 96.94 273 ASP A O 1
ATOM 1897 N N . ALA A 1 274 ? 5.710 8.934 -29.105 1.00 97.06 274 ALA A N 1
ATOM 1898 C CA . ALA A 1 274 ? 6.547 8.248 -28.122 1.00 97.06 274 ALA A CA 1
ATOM 1899 C C . ALA A 1 274 ? 7.320 9.247 -27.236 1.00 97.06 274 ALA A C 1
ATOM 1901 O O . ALA A 1 274 ? 7.357 9.102 -26.009 1.00 97.06 274 ALA A O 1
ATOM 1902 N N . ARG A 1 275 ? 7.881 10.302 -27.842 1.00 97.69 275 ARG A N 1
ATOM 1903 C CA . ARG A 1 275 ? 8.557 11.406 -27.142 1.00 97.69 275 ARG A CA 1
ATOM 1904 C C . ARG A 1 275 ? 7.600 12.155 -26.222 1.00 97.69 275 ARG A C 1
ATOM 1906 O O . ARG A 1 275 ? 7.988 12.477 -25.101 1.00 97.69 275 ARG A O 1
ATOM 1913 N N . ALA A 1 276 ? 6.347 12.368 -26.622 1.00 96.38 276 ALA A N 1
ATOM 1914 C CA . ALA A 1 276 ? 5.341 13.025 -25.788 1.00 96.38 276 ALA A CA 1
ATOM 1915 C C . ALA A 1 276 ? 5.098 12.288 -24.456 1.00 96.38 276 ALA A C 1
ATOM 1917 O O . ALA A 1 276 ? 4.947 12.932 -23.416 1.00 96.38 276 ALA A O 1
ATOM 1918 N N . ILE A 1 277 ? 5.137 10.948 -24.453 1.00 94.50 277 ILE A N 1
ATOM 1919 C CA . ILE A 1 277 ? 5.022 10.138 -23.226 1.00 94.50 277 ILE A CA 1
ATOM 1920 C C . ILE A 1 277 ? 6.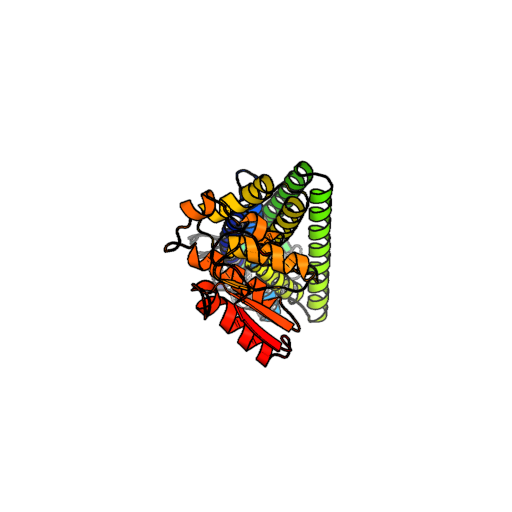244 10.340 -22.317 1.00 94.50 277 ILE A C 1
ATOM 1922 O O . ILE A 1 277 ? 6.098 10.507 -21.104 1.00 94.50 277 ILE A O 1
ATOM 1926 N N . LEU A 1 278 ? 7.451 10.347 -22.892 1.00 95.06 278 LEU A N 1
ATOM 1927 C CA . LEU A 1 278 ? 8.699 10.530 -22.142 1.00 95.06 278 LEU A CA 1
ATOM 1928 C C . LEU A 1 278 ? 8.918 11.962 -21.660 1.00 95.06 278 LEU A C 1
ATOM 1930 O O . LEU A 1 278 ? 9.576 12.159 -20.637 1.00 95.06 278 LEU A O 1
ATOM 1934 N N . LYS A 1 279 ? 8.370 12.953 -22.371 1.00 95.38 279 LYS A N 1
ATOM 1935 C CA . LYS A 1 279 ? 8.654 14.376 -22.169 1.00 95.38 279 LYS A CA 1
ATOM 1936 C C . LYS A 1 279 ? 8.494 14.805 -20.715 1.00 95.38 279 LYS A C 1
ATOM 1938 O O . LYS A 1 279 ? 9.366 15.484 -20.193 1.00 95.38 279 LYS A O 1
ATOM 1943 N N . ARG A 1 280 ? 7.440 14.355 -20.030 1.00 90.94 280 ARG A N 1
ATOM 1944 C CA . ARG A 1 280 ? 7.203 14.718 -18.623 1.00 90.94 280 ARG A CA 1
ATOM 1945 C C . ARG A 1 280 ? 8.303 14.234 -17.670 1.00 90.94 280 ARG A C 1
ATOM 1947 O O . ARG A 1 280 ? 8.576 14.890 -16.674 1.00 90.94 280 ARG A O 1
ATOM 1954 N N . HIS A 1 281 ? 8.928 13.096 -17.970 1.00 92.81 281 HIS A N 1
ATOM 1955 C CA . HIS A 1 281 ? 10.009 12.525 -17.157 1.00 92.81 281 HIS A CA 1
ATOM 1956 C C . HIS A 1 281 ? 11.334 13.235 -17.439 1.00 92.81 281 HIS A C 1
ATOM 1958 O O . HIS A 1 281 ? 12.114 13.473 -16.521 1.00 92.81 281 HIS A O 1
ATOM 1964 N N . VAL A 1 282 ? 11.537 13.645 -18.695 1.00 95.06 282 VAL A N 1
ATOM 1965 C CA . VAL A 1 282 ? 12.645 14.517 -19.100 1.00 95.06 282 VAL A CA 1
ATOM 1966 C C . VAL A 1 282 ? 12.529 15.894 -18.441 1.00 95.06 282 VAL A C 1
ATOM 1968 O O . VAL A 1 282 ? 13.484 16.359 -17.828 1.00 95.06 282 VAL A O 1
ATOM 1971 N N . ASP A 1 283 ? 11.350 16.515 -18.489 1.00 93.88 283 ASP A N 1
ATOM 1972 C CA . ASP A 1 283 ? 11.083 17.809 -17.847 1.00 93.88 283 ASP A CA 1
ATOM 1973 C C . ASP A 1 283 ? 11.293 17.746 -16.323 1.00 93.88 283 ASP A C 1
ATOM 1975 O O . ASP A 1 283 ? 11.731 18.718 -15.711 1.00 93.88 283 ASP A O 1
ATOM 1979 N N . ALA A 1 284 ? 11.000 16.595 -15.708 1.00 91.38 284 ALA A N 1
ATOM 1980 C CA . ALA A 1 284 ? 11.161 16.366 -14.275 1.00 91.38 284 ALA A CA 1
ATOM 1981 C C . ALA A 1 284 ? 12.601 16.036 -13.844 1.00 91.38 284 ALA A C 1
ATOM 1983 O O . ALA A 1 284 ? 12.859 15.939 -12.644 1.00 91.38 284 ALA A O 1
ATOM 1984 N N . GLY A 1 285 ? 13.535 15.819 -14.775 1.00 93.56 285 GLY A N 1
ATOM 1985 C CA . GLY A 1 285 ? 14.878 15.362 -14.413 1.00 93.56 285 GLY A CA 1
ATOM 1986 C C . GLY A 1 285 ? 14.944 13.890 -13.962 1.00 93.56 285 GLY A C 1
ATOM 1987 O O . GLY A 1 285 ? 15.949 13.488 -13.377 1.00 93.56 285 GLY A O 1
ATOM 1988 N N . ASP A 1 286 ? 13.904 13.072 -14.195 1.00 93.31 286 ASP A N 1
ATOM 1989 C CA . ASP A 1 286 ? 13.840 11.673 -13.731 1.00 93.31 286 ASP A CA 1
ATOM 1990 C C . ASP A 1 286 ? 14.643 10.745 -14.656 1.00 93.31 286 ASP A C 1
ATOM 1992 O O . ASP A 1 286 ? 14.090 10.065 -15.520 1.00 93.31 286 ASP A O 1
ATOM 1996 N N . ILE A 1 287 ? 15.966 10.715 -14.468 1.00 95.75 287 ILE A N 1
ATOM 1997 C CA . ILE A 1 287 ? 16.898 9.882 -15.248 1.00 95.75 287 ILE A CA 1
ATOM 1998 C C . ILE A 1 287 ? 16.461 8.409 -15.240 1.00 95.75 287 ILE A C 1
ATOM 2000 O O . ILE A 1 287 ? 16.345 7.797 -16.301 1.00 95.75 287 ILE A O 1
ATOM 2004 N N . ASP A 1 288 ? 16.184 7.846 -14.058 1.00 94.06 288 ASP A N 1
ATOM 2005 C CA . ASP A 1 288 ? 15.746 6.451 -13.916 1.00 94.06 288 ASP A CA 1
ATOM 2006 C C . ASP A 1 288 ? 14.416 6.222 -14.644 1.00 94.06 288 ASP A C 1
ATOM 2008 O O . ASP A 1 288 ? 14.257 5.255 -15.392 1.00 94.06 288 ASP A O 1
ATOM 2012 N N . GLY A 1 289 ? 13.473 7.153 -14.488 1.00 92.44 289 GLY A N 1
ATOM 2013 C CA . GLY A 1 289 ? 12.179 7.108 -15.151 1.00 92.44 289 GLY A CA 1
ATOM 2014 C C . GLY A 1 289 ? 12.261 7.176 -16.672 1.00 92.44 289 GLY A C 1
ATOM 2015 O O . GLY A 1 289 ? 11.489 6.474 -17.329 1.00 92.44 289 GLY A O 1
ATOM 2016 N N . VAL A 1 290 ? 13.176 7.972 -17.229 1.00 96.19 290 VAL A N 1
ATOM 2017 C CA . VAL A 1 290 ? 13.438 8.032 -18.673 1.00 96.19 290 VAL A CA 1
ATOM 2018 C C . VAL A 1 290 ? 14.064 6.723 -19.126 1.00 96.19 290 VAL A C 1
ATOM 2020 O O . VAL A 1 290 ? 13.465 6.010 -19.930 1.00 96.19 290 VAL A O 1
ATOM 2023 N N . VAL A 1 291 ? 15.218 6.361 -18.555 1.00 97.38 291 VAL A N 1
ATOM 2024 C CA . VAL A 1 291 ? 15.993 5.182 -18.955 1.00 97.38 291 VAL A CA 1
ATOM 2025 C C . VAL A 1 291 ? 15.110 3.951 -18.919 1.00 97.38 291 VAL A C 1
ATOM 2027 O O . VAL A 1 291 ? 15.015 3.245 -19.916 1.00 97.38 291 VAL A O 1
ATOM 2030 N N . ARG A 1 292 ? 14.405 3.693 -17.812 1.00 96.44 292 ARG A N 1
ATOM 2031 C CA . ARG A 1 292 ? 13.591 2.484 -17.646 1.00 96.44 292 ARG A CA 1
ATOM 2032 C C . ARG A 1 292 ? 12.376 2.441 -18.563 1.00 96.44 292 ARG A C 1
ATOM 2034 O O . ARG A 1 292 ? 11.846 1.351 -18.750 1.00 96.44 292 ARG A O 1
ATOM 2041 N N . ARG A 1 293 ? 11.933 3.540 -19.167 1.00 97.12 293 ARG A N 1
ATOM 2042 C CA . ARG A 1 293 ? 10.835 3.536 -20.150 1.00 97.12 293 ARG A CA 1
ATOM 2043 C C . ARG A 1 293 ? 11.293 3.258 -21.577 1.00 97.12 293 ARG A C 1
ATOM 2045 O O . ARG A 1 293 ? 10.455 3.048 -22.444 1.00 97.12 293 ARG A O 1
ATOM 2052 N N . LEU A 1 294 ? 12.601 3.163 -21.802 1.00 97.25 294 LEU A N 1
ATOM 2053 C CA . LEU A 1 294 ? 13.170 2.763 -23.082 1.00 97.25 294 LEU A CA 1
ATOM 2054 C C . LEU A 1 294 ? 13.307 1.241 -23.160 1.00 97.25 294 LEU A C 1
ATOM 2056 O O . LEU A 1 294 ? 13.876 0.590 -22.270 1.00 97.25 294 LEU A O 1
ATOM 2060 N N . ASP A 1 295 ? 12.782 0.686 -24.244 1.00 96.69 295 ASP A N 1
ATOM 2061 C CA . ASP A 1 295 ? 13.017 -0.684 -24.677 1.00 96.69 295 ASP A CA 1
ATOM 2062 C C . ASP A 1 295 ? 14.178 -0.709 -25.664 1.00 96.69 295 ASP A C 1
ATOM 2064 O O . ASP A 1 295 ? 14.033 -0.367 -26.832 1.00 96.69 295 ASP A O 1
ATOM 2068 N N . VAL A 1 296 ? 15.345 -1.087 -25.163 1.00 96.75 296 VAL A N 1
ATOM 2069 C CA . VAL A 1 296 ? 16.581 -1.155 -25.947 1.00 96.75 296 VAL A CA 1
ATOM 2070 C C . VAL A 1 296 ? 16.951 -2.592 -26.295 1.00 96.75 296 VAL A C 1
ATOM 2072 O O . VAL A 1 296 ? 18.124 -2.930 -26.399 1.00 96.75 296 VAL A O 1
ATOM 2075 N N . SER A 1 297 ? 15.958 -3.473 -26.396 1.00 94.69 297 SER A N 1
ATOM 2076 C CA . SER A 1 297 ? 16.192 -4.833 -26.869 1.00 94.69 297 SER A CA 1
ATOM 2077 C C . SER A 1 297 ? 16.465 -4.849 -28.377 1.00 94.69 297 SER A C 1
ATOM 2079 O O . SER A 1 297 ? 15.978 -3.999 -29.123 1.00 94.69 297 SER A O 1
ATOM 2081 N N . THR A 1 298 ? 17.259 -5.823 -28.827 1.00 92.44 298 THR A N 1
ATOM 2082 C CA . THR A 1 298 ? 17.571 -6.033 -30.251 1.00 92.44 298 THR A CA 1
ATOM 2083 C C . THR A 1 298 ? 16.518 -6.879 -30.972 1.00 92.44 298 THR A C 1
ATOM 2085 O O . THR A 1 298 ? 16.719 -7.246 -32.124 1.00 92.44 298 THR A O 1
ATOM 2088 N N . ASP A 1 299 ? 15.427 -7.263 -30.296 1.00 87.31 299 ASP A N 1
ATOM 2089 C CA . ASP A 1 299 ? 14.407 -8.195 -30.804 1.00 87.31 299 ASP A CA 1
ATOM 2090 C C . ASP A 1 299 ? 14.973 -9.511 -31.374 1.00 87.31 299 ASP A C 1
ATOM 2092 O O . ASP A 1 299 ? 14.440 -10.083 -32.323 1.00 87.31 299 ASP A O 1
ATOM 2096 N N . GLY A 1 300 ? 16.077 -9.996 -30.798 1.00 84.38 300 GLY A N 1
ATOM 2097 C CA . GLY A 1 300 ? 16.752 -11.220 -31.242 1.00 84.38 300 GLY A CA 1
ATOM 2098 C C . GLY A 1 300 ? 17.732 -11.025 -32.402 1.00 84.38 300 GLY A C 1
ATOM 2099 O O . GLY A 1 300 ? 18.360 -11.994 -32.823 1.00 84.38 300 GLY A O 1
ATOM 2100 N N . GLN A 1 301 ? 17.908 -9.798 -32.897 1.00 89.06 301 GLN A N 1
ATOM 2101 C CA . GLN A 1 301 ? 18.964 -9.461 -33.851 1.00 89.06 301 GLN A CA 1
ATOM 2102 C C . GLN A 1 301 ? 20.334 -9.360 -33.160 1.00 89.06 301 GLN A C 1
ATOM 2104 O O . GLN A 1 301 ? 20.417 -9.154 -31.941 1.00 89.06 301 GLN A O 1
ATOM 2109 N N . ARG A 1 302 ? 21.426 -9.455 -33.938 1.00 92.62 302 ARG A N 1
ATOM 2110 C CA . ARG A 1 302 ? 22.773 -9.146 -33.423 1.00 92.62 302 ARG A CA 1
ATOM 2111 C C . ARG A 1 302 ? 22.839 -7.680 -33.000 1.00 92.62 302 ARG A C 1
ATOM 2113 O O . ARG A 1 302 ? 22.330 -6.809 -33.697 1.00 92.62 302 ARG A O 1
ATOM 2120 N N . GLY A 1 303 ? 23.475 -7.408 -31.866 1.00 93.25 303 GLY A N 1
ATOM 2121 C CA . GLY A 1 303 ? 23.723 -6.040 -31.426 1.00 93.25 303 GLY A CA 1
ATOM 2122 C C . GLY A 1 303 ? 25.146 -5.604 -31.726 1.00 93.25 303 GLY A C 1
ATOM 2123 O O . GLY A 1 303 ? 26.100 -6.323 -31.425 1.00 93.25 303 GLY A O 1
ATOM 2124 N N . PHE A 1 304 ? 25.270 -4.407 -32.282 1.00 96.56 304 PHE A N 1
ATOM 2125 C CA . PHE A 1 304 ? 26.533 -3.742 -32.563 1.00 96.56 304 PHE A CA 1
ATOM 2126 C C . PHE A 1 304 ? 26.694 -2.528 -31.648 1.00 96.56 304 PHE A C 1
ATOM 2128 O O . PHE A 1 304 ? 25.747 -1.761 -31.441 1.00 96.56 304 PHE A O 1
ATOM 2135 N N . LEU A 1 305 ? 27.887 -2.366 -31.083 1.00 97.38 305 LEU A N 1
ATOM 2136 C CA . LEU A 1 305 ? 28.311 -1.154 -30.382 1.00 97.38 305 LEU A CA 1
ATOM 2137 C C . LEU A 1 305 ? 29.090 -0.287 -31.364 1.00 97.38 305 LEU A C 1
ATOM 2139 O O . LEU A 1 305 ? 29.678 -0.811 -32.311 1.00 97.38 305 LEU A O 1
ATOM 2143 N N . TRP A 1 306 ? 29.124 1.028 -31.162 1.00 96.56 306 TRP A N 1
ATOM 2144 C CA . TRP A 1 306 ? 29.876 1.888 -32.069 1.00 96.56 306 TRP A CA 1
ATOM 2145 C C . TRP A 1 306 ? 30.492 3.115 -31.403 1.00 96.56 306 TRP A C 1
ATOM 2147 O O . TRP A 1 306 ? 30.108 3.552 -30.320 1.00 96.56 306 TRP A O 1
ATOM 2157 N N . SER A 1 307 ? 31.512 3.675 -32.048 1.00 95.50 307 SER A N 1
ATOM 2158 C CA . SER A 1 307 ? 32.145 4.933 -31.659 1.00 95.50 307 SER A CA 1
ATOM 2159 C C . SER A 1 307 ? 32.668 5.671 -32.890 1.00 95.50 307 SER A C 1
ATOM 2161 O O . SER A 1 307 ? 33.461 5.134 -33.657 1.00 95.50 307 SER A O 1
ATOM 2163 N N . GLY A 1 308 ? 32.246 6.925 -33.066 1.00 94.06 308 GLY A N 1
ATOM 2164 C CA . GLY A 1 308 ? 32.632 7.756 -34.211 1.00 94.06 308 GLY A CA 1
ATOM 2165 C C . GLY A 1 308 ? 31.444 8.086 -35.097 1.00 94.06 308 GLY A C 1
ATOM 2166 O O . GLY A 1 308 ? 30.762 9.075 -34.845 1.00 94.06 308 GLY A O 1
ATOM 2167 N N . ASN A 1 309 ? 31.201 7.274 -36.122 1.00 93.62 309 ASN A N 1
ATOM 2168 C CA . ASN A 1 309 ? 30.217 7.573 -37.158 1.00 93.62 309 ASN A CA 1
ATOM 2169 C C . ASN A 1 309 ? 28.912 6.778 -36.964 1.00 93.62 309 ASN A C 1
ATOM 2171 O O . ASN A 1 309 ? 28.833 5.611 -37.349 1.00 93.62 309 ASN A O 1
ATOM 2175 N N . LYS A 1 310 ? 27.889 7.437 -36.394 1.00 93.25 310 LYS A N 1
ATOM 2176 C CA . LYS A 1 310 ? 26.555 6.865 -36.117 1.00 93.25 310 LYS A CA 1
ATOM 2177 C C . LYS A 1 310 ? 25.905 6.260 -37.361 1.00 93.25 310 LYS A C 1
ATOM 2179 O O . LYS A 1 310 ? 25.430 5.130 -37.337 1.00 93.25 310 LYS A O 1
ATOM 2184 N N . VAL A 1 311 ? 25.888 7.026 -38.452 1.00 93.06 311 VAL A N 1
ATOM 2185 C CA . VAL A 1 311 ? 25.172 6.664 -39.684 1.00 93.06 311 VAL A CA 1
ATOM 2186 C C . VAL A 1 311 ? 25.806 5.433 -40.327 1.00 93.06 311 VAL A C 1
ATOM 2188 O O . VAL A 1 311 ? 25.104 4.474 -40.642 1.00 93.06 311 VAL A O 1
ATOM 2191 N N . ALA A 1 312 ? 27.136 5.421 -40.451 1.00 94.69 312 ALA A N 1
ATOM 2192 C CA . ALA A 1 312 ? 27.858 4.271 -40.986 1.00 94.69 312 ALA A CA 1
ATOM 2193 C C . ALA A 1 312 ? 27.719 3.024 -40.095 1.00 94.69 312 ALA A C 1
ATOM 2195 O O . ALA A 1 312 ? 27.625 1.914 -40.611 1.00 94.69 312 ALA A O 1
ATOM 2196 N N . ALA A 1 313 ? 27.672 3.191 -38.769 1.00 95.12 313 ALA A N 1
ATOM 2197 C CA . ALA A 1 313 ? 27.454 2.078 -37.846 1.00 95.12 313 ALA A CA 1
ATOM 2198 C C . ALA A 1 313 ? 26.070 1.442 -38.020 1.00 95.12 313 ALA A C 1
ATOM 2200 O O . ALA A 1 313 ? 25.966 0.217 -38.039 1.00 95.12 313 ALA A O 1
ATOM 2201 N N . GLY A 1 314 ? 25.027 2.260 -38.199 1.00 94.00 314 GLY A N 1
ATOM 2202 C CA . GLY A 1 314 ? 23.680 1.778 -38.507 1.00 94.00 314 GLY A CA 1
ATOM 2203 C C . GLY A 1 314 ? 23.636 0.978 -39.812 1.00 94.00 314 GLY A C 1
ATOM 2204 O O . GLY A 1 314 ? 23.120 -0.135 -39.829 1.00 94.00 314 GLY A O 1
ATOM 2205 N N . GLN A 1 315 ? 24.261 1.499 -40.873 1.00 95.31 315 GLN A N 1
ATOM 2206 C CA . GLN A 1 315 ? 24.361 0.823 -42.176 1.00 95.31 315 GLN A CA 1
ATOM 2207 C C . GLN A 1 315 ? 25.121 -0.508 -42.084 1.00 95.31 315 GLN A C 1
ATOM 2209 O O . GLN A 1 315 ? 24.668 -1.517 -42.623 1.00 95.31 315 GLN A O 1
ATOM 2214 N N . TYR A 1 316 ? 26.248 -0.535 -41.364 1.00 95.75 316 TYR A N 1
ATOM 2215 C CA . TYR A 1 316 ? 27.004 -1.764 -41.120 1.00 95.75 316 TYR A CA 1
ATOM 2216 C C . TYR A 1 316 ? 26.161 -2.793 -40.366 1.00 95.75 316 TYR A C 1
ATOM 2218 O O . TYR A 1 316 ? 26.112 -3.956 -40.764 1.00 95.75 316 TYR A O 1
ATOM 2226 N N . ALA A 1 317 ? 25.503 -2.374 -39.282 1.00 94.88 317 ALA A N 1
ATOM 2227 C CA . ALA A 1 317 ? 24.690 -3.254 -38.456 1.00 94.88 317 ALA A CA 1
ATOM 2228 C C . ALA A 1 317 ? 23.565 -3.899 -39.277 1.00 94.88 317 ALA A C 1
ATOM 2230 O O . ALA A 1 317 ? 23.425 -5.122 -39.255 1.00 94.88 317 ALA A O 1
ATOM 2231 N N . GLU A 1 318 ? 22.839 -3.103 -40.067 1.00 93.38 318 GLU A N 1
ATOM 2232 C CA . GLU A 1 318 ? 21.772 -3.585 -40.947 1.00 93.38 318 GLU A CA 1
ATOM 2233 C C . GLU A 1 318 ? 22.303 -4.577 -41.994 1.00 93.38 318 GLU A C 1
ATOM 2235 O O . GLU A 1 318 ? 21.757 -5.674 -42.146 1.00 93.38 318 GLU A O 1
ATOM 2240 N N . ALA A 1 319 ? 23.427 -4.256 -42.647 1.00 94.06 319 ALA A N 1
ATOM 2241 C CA . ALA A 1 319 ? 24.074 -5.134 -43.625 1.00 94.06 319 ALA A CA 1
ATOM 2242 C C . ALA A 1 319 ? 24.529 -6.483 -43.031 1.00 94.06 319 ALA A C 1
ATOM 2244 O O . ALA A 1 319 ? 24.650 -7.470 -43.758 1.00 94.06 319 ALA A O 1
ATOM 2245 N N . HIS A 1 320 ? 24.748 -6.544 -41.715 1.00 93.88 320 HIS A N 1
ATOM 2246 C CA . HIS A 1 320 ? 25.166 -7.746 -40.990 1.00 93.88 320 HIS A CA 1
ATOM 2247 C C . HIS A 1 320 ? 24.037 -8.370 -40.150 1.00 93.88 320 HIS A C 1
ATOM 2249 O O . HIS A 1 320 ? 24.308 -9.162 -39.242 1.00 93.88 320 HIS A O 1
ATOM 2255 N N . GLY A 1 321 ? 22.773 -8.047 -40.457 1.00 91.50 321 GLY A N 1
ATOM 2256 C CA . GLY A 1 321 ? 21.599 -8.659 -39.825 1.00 91.50 321 GLY A CA 1
ATOM 2257 C C . GLY A 1 321 ? 21.436 -8.299 -38.346 1.00 91.50 321 GLY A C 1
ATOM 2258 O O . GLY A 1 321 ? 20.967 -9.120 -37.552 1.00 91.50 321 GLY A O 1
ATOM 2259 N N . GLY A 1 322 ? 21.868 -7.100 -37.962 1.00 93.88 322 GLY A N 1
ATOM 2260 C CA . GLY A 1 322 ? 21.773 -6.596 -36.603 1.00 93.88 322 GLY A CA 1
ATOM 2261 C C . GLY A 1 322 ? 21.333 -5.144 -36.503 1.00 93.88 322 GLY A C 1
ATOM 2262 O O . GLY A 1 322 ? 20.914 -4.518 -37.471 1.00 93.88 322 GLY A O 1
ATOM 2263 N N . THR A 1 323 ? 21.453 -4.610 -35.295 1.00 95.06 323 THR A N 1
ATOM 2264 C CA . THR A 1 323 ? 21.063 -3.244 -34.948 1.00 95.06 323 THR A CA 1
ATOM 2265 C C . THR A 1 323 ? 22.109 -2.604 -34.043 1.00 95.06 323 THR A C 1
ATOM 2267 O O . THR A 1 323 ? 22.851 -3.300 -33.350 1.00 95.06 323 THR A O 1
ATOM 2270 N N . THR A 1 324 ? 22.160 -1.274 -34.028 1.00 96.50 324 THR A N 1
ATOM 2271 C CA . THR A 1 324 ? 22.812 -0.498 -32.962 1.00 96.50 324 THR A CA 1
ATOM 2272 C C . THR A 1 324 ? 21.788 -0.120 -31.890 1.00 96.50 324 THR A C 1
ATOM 2274 O O . THR A 1 324 ? 20.594 -0.408 -32.039 1.00 96.50 324 THR A O 1
ATOM 2277 N N . LEU A 1 325 ? 22.230 0.555 -30.822 1.00 96.62 325 LEU A N 1
ATOM 2278 C CA . LEU A 1 325 ? 21.337 1.120 -29.808 1.00 96.62 325 LEU A CA 1
ATOM 2279 C C . LEU A 1 325 ? 20.241 1.982 -30.451 1.00 96.62 325 LEU A C 1
ATOM 2281 O O . LEU A 1 325 ? 19.067 1.813 -30.134 1.00 96.62 325 LEU A O 1
ATOM 2285 N N . GLU A 1 326 ? 20.603 2.863 -31.378 1.00 95.38 326 GLU A N 1
ATOM 2286 C CA . GLU A 1 326 ? 19.699 3.806 -32.043 1.00 95.38 326 GLU A CA 1
ATOM 2287 C C . GLU A 1 326 ? 18.696 3.108 -32.963 1.00 95.38 326 GLU A C 1
ATOM 2289 O O . GLU A 1 326 ? 17.631 3.654 -33.217 1.00 95.38 326 GLU A O 1
ATOM 2294 N N . GLY A 1 327 ? 18.983 1.881 -33.410 1.00 93.38 327 GLY A N 1
ATOM 2295 C CA . GLY A 1 327 ? 18.030 1.067 -34.165 1.00 93.38 327 GLY A CA 1
ATOM 2296 C C . GLY A 1 327 ? 16.976 0.367 -33.295 1.00 93.38 327 GLY A C 1
ATOM 2297 O O . GLY A 1 327 ? 15.948 -0.067 -33.818 1.00 93.38 327 GLY A O 1
ATOM 2298 N N . THR A 1 328 ? 17.165 0.308 -31.971 1.00 96.50 328 THR A N 1
ATOM 2299 C CA . THR A 1 328 ? 16.180 -0.273 -31.040 1.00 96.50 328 THR A CA 1
ATOM 2300 C C . THR A 1 328 ? 14.944 0.624 -30.879 1.00 96.50 328 THR A C 1
ATOM 2302 O O . THR A 1 328 ? 15.037 1.841 -31.074 1.00 96.50 328 THR A O 1
ATOM 2305 N N . PRO A 1 329 ? 13.778 0.081 -30.468 1.00 96.25 329 PRO A N 1
ATOM 2306 C CA . PRO A 1 329 ? 12.570 0.885 -30.282 1.00 96.25 329 PRO A CA 1
ATOM 2307 C C . PRO A 1 329 ? 12.778 2.085 -29.351 1.00 96.25 329 PRO A C 1
ATOM 2309 O O . PRO A 1 329 ? 12.332 3.185 -29.658 1.00 96.25 329 PRO A O 1
ATOM 2312 N N . GLY A 1 330 ? 13.473 1.896 -28.233 1.00 95.62 330 GLY A N 1
ATOM 2313 C CA . GLY A 1 330 ? 13.776 2.942 -27.262 1.00 95.62 330 GLY A CA 1
ATOM 2314 C C . GLY A 1 330 ? 14.888 3.880 -27.720 1.00 95.62 330 GLY A C 1
ATOM 2315 O O . GLY A 1 330 ? 14.776 5.086 -27.513 1.00 95.62 330 GLY A O 1
ATOM 2316 N N . GLY A 1 331 ? 15.928 3.358 -28.375 1.00 96.31 331 GLY A N 1
ATOM 2317 C CA . GLY A 1 331 ? 17.018 4.179 -28.903 1.00 96.31 331 GLY A CA 1
ATOM 2318 C C . GLY A 1 331 ? 16.534 5.190 -29.937 1.00 96.31 331 GLY A C 1
ATOM 2319 O O . GLY A 1 331 ? 16.835 6.371 -29.795 1.00 96.31 331 GLY A O 1
ATOM 2320 N N . ARG A 1 332 ? 15.677 4.773 -30.882 1.00 96.19 332 ARG A N 1
ATOM 2321 C CA . ARG A 1 332 ? 15.066 5.672 -31.882 1.00 96.19 332 ARG A CA 1
ATOM 2322 C C . ARG A 1 332 ? 14.332 6.864 -31.272 1.00 96.19 332 ARG A C 1
ATOM 2324 O O . ARG A 1 332 ? 14.255 7.923 -31.881 1.00 96.19 332 ARG A O 1
ATOM 2331 N N . VAL A 1 333 ? 13.749 6.688 -30.086 1.00 96.88 333 VAL A N 1
ATOM 2332 C CA . VAL A 1 333 ? 12.930 7.726 -29.445 1.00 96.88 333 VAL A CA 1
ATOM 2333 C C . VAL A 1 333 ? 13.800 8.843 -28.872 1.00 96.88 333 VAL A C 1
ATOM 2335 O O . VAL A 1 333 ? 13.423 10.013 -28.963 1.00 96.88 333 VAL A O 1
ATOM 2338 N N . ILE A 1 334 ? 14.955 8.494 -28.300 1.00 96.19 334 ILE A N 1
ATOM 2339 C CA . ILE A 1 334 ? 15.888 9.468 -27.717 1.00 96.19 334 ILE A CA 1
ATOM 2340 C C . ILE A 1 334 ? 16.942 9.972 -28.708 1.00 96.19 334 ILE A C 1
ATOM 2342 O O . ILE A 1 334 ? 17.541 11.016 -28.454 1.00 96.19 334 ILE A O 1
ATOM 2346 N N . ASP A 1 335 ? 17.154 9.265 -29.821 1.00 94.94 335 ASP A N 1
ATOM 2347 C CA . ASP A 1 335 ? 18.101 9.668 -30.860 1.00 94.94 335 ASP A CA 1
ATOM 2348 C C . ASP A 1 335 ? 17.734 11.031 -31.454 1.00 94.94 335 ASP A C 1
ATOM 2350 O O . ASP A 1 335 ? 16.562 11.308 -31.712 1.00 94.94 335 ASP A O 1
ATOM 2354 N N . ASP A 1 336 ? 18.741 11.895 -31.605 1.00 93.00 336 ASP A N 1
ATOM 2355 C CA . ASP A 1 336 ? 18.628 13.281 -32.081 1.00 93.00 336 ASP A CA 1
ATOM 2356 C C . ASP A 1 336 ? 17.450 14.071 -31.463 1.00 93.00 336 ASP A C 1
ATOM 2358 O O . ASP A 1 336 ? 16.788 14.873 -32.125 1.00 93.00 336 ASP A O 1
ATOM 2362 N N . TRP A 1 337 ? 17.134 13.832 -30.183 1.00 96.12 337 TRP A N 1
ATOM 2363 C CA . TRP A 1 337 ? 16.035 14.523 -29.511 1.00 96.12 337 TRP A CA 1
ATOM 2364 C C . TRP A 1 337 ? 16.497 15.821 -28.833 1.00 96.12 337 TRP A C 1
ATOM 2366 O O . TRP A 1 337 ? 16.961 15.824 -27.690 1.00 96.12 337 TRP A O 1
ATOM 2376 N N . ASP A 1 338 ? 16.309 16.952 -29.516 1.00 95.94 338 ASP A N 1
ATOM 2377 C CA . ASP A 1 338 ? 16.725 18.284 -29.041 1.00 95.94 338 ASP A CA 1
ATOM 2378 C C . ASP A 1 338 ? 16.174 18.655 -27.660 1.00 95.94 338 ASP A C 1
ATOM 2380 O O . ASP A 1 338 ? 16.876 19.259 -26.844 1.00 95.94 338 ASP A O 1
ATOM 2384 N N . HIS A 1 339 ? 14.925 18.276 -27.370 1.00 96.25 339 HIS A N 1
ATOM 2385 C CA . HIS A 1 339 ? 14.301 18.556 -26.076 1.00 96.25 339 HIS A CA 1
ATOM 2386 C C . HIS A 1 339 ? 15.026 17.833 -24.938 1.00 96.25 339 HIS A C 1
ATOM 2388 O O . HIS A 1 339 ? 15.310 18.451 -23.918 1.00 96.25 339 HIS A O 1
ATOM 2394 N N . LEU A 1 340 ? 15.402 16.562 -25.123 1.00 95.31 340 LEU A N 1
ATOM 2395 C CA . LEU A 1 340 ? 16.206 15.825 -24.143 1.00 95.31 340 LEU A CA 1
ATOM 2396 C C . LEU A 1 340 ? 17.556 16.500 -23.920 1.00 95.31 340 LEU A C 1
ATOM 2398 O O . LEU A 1 340 ? 17.933 16.733 -22.777 1.00 95.31 340 LEU A O 1
ATOM 2402 N N . ASN A 1 341 ? 18.246 16.866 -24.998 1.00 93.56 341 ASN A N 1
ATOM 2403 C CA . ASN A 1 341 ? 19.568 17.487 -24.917 1.00 93.56 341 ASN A CA 1
ATOM 2404 C C . ASN A 1 341 ? 19.529 18.880 -24.267 1.00 93.56 341 ASN A C 1
ATOM 2406 O O . ASN A 1 341 ? 20.483 19.284 -23.602 1.00 93.56 341 ASN A O 1
ATOM 2410 N N . THR A 1 342 ? 18.424 19.609 -24.435 1.00 95.12 342 THR A N 1
ATOM 2411 C CA . THR A 1 342 ? 18.233 20.940 -23.845 1.00 95.12 342 THR A CA 1
ATOM 2412 C C . THR A 1 342 ? 17.782 20.860 -22.385 1.00 95.12 342 THR A C 1
ATOM 2414 O O . THR A 1 342 ? 18.278 21.612 -21.548 1.00 95.12 342 THR A O 1
ATOM 2417 N N . SER A 1 343 ? 16.853 19.956 -22.060 1.00 96.12 343 SER A N 1
ATOM 2418 C CA . SER A 1 343 ? 16.313 19.784 -20.703 1.00 96.12 343 SER A CA 1
ATOM 2419 C C . SER A 1 343 ? 17.255 19.022 -19.775 1.00 96.12 343 SER A C 1
ATOM 2421 O O . SER A 1 343 ? 17.301 19.310 -18.581 1.00 96.12 343 SER A O 1
ATOM 2423 N N . MET A 1 344 ? 18.027 18.084 -20.320 1.00 95.31 344 MET A N 1
ATOM 2424 C CA . MET A 1 344 ? 19.062 17.323 -19.625 1.00 95.31 344 MET A CA 1
ATOM 2425 C C . MET A 1 344 ? 20.392 17.443 -20.385 1.00 95.31 344 MET A C 1
ATOM 2427 O O . MET A 1 344 ? 20.813 16.492 -21.051 1.00 95.31 344 MET A O 1
ATOM 2431 N N . PRO A 1 345 ? 21.082 18.598 -20.293 1.00 95.19 345 PRO A N 1
ATOM 2432 C CA . PRO A 1 345 ? 22.426 18.752 -20.837 1.00 95.19 345 PRO A CA 1
ATOM 2433 C C . PRO A 1 345 ? 23.370 17.649 -20.350 1.00 95.19 345 PRO A C 1
ATOM 2435 O O . PRO A 1 345 ? 23.134 17.019 -19.316 1.00 95.19 345 PRO A O 1
ATOM 2438 N N . TRP A 1 346 ? 24.468 17.429 -21.074 1.00 93.31 346 TRP A N 1
ATOM 2439 C CA . TRP A 1 346 ? 25.418 16.351 -20.781 1.00 93.31 346 TRP A CA 1
ATOM 2440 C C . TRP A 1 346 ? 25.861 16.314 -19.308 1.00 93.31 346 TRP A C 1
ATOM 2442 O O . TRP A 1 346 ? 25.813 15.267 -18.672 1.00 93.31 346 TRP A O 1
ATOM 2452 N N . ASP A 1 347 ? 26.208 17.469 -18.740 1.00 93.50 347 ASP A N 1
ATOM 2453 C CA . ASP A 1 347 ? 26.633 17.650 -17.347 1.00 93.50 347 ASP A CA 1
ATOM 2454 C C . ASP A 1 347 ? 25.478 17.618 -16.325 1.00 93.50 347 ASP A C 1
ATOM 2456 O O . ASP A 1 347 ? 25.713 17.620 -15.115 1.00 93.50 347 ASP A O 1
ATOM 2460 N N . LYS A 1 348 ? 24.227 17.574 -16.794 1.00 91.44 348 LYS A N 1
ATOM 2461 C CA . LYS A 1 348 ? 22.994 17.655 -15.998 1.00 91.44 348 LYS A CA 1
ATOM 2462 C C . LYS A 1 348 ? 21.988 16.575 -16.401 1.00 91.44 348 LYS A C 1
ATOM 2464 O O . LYS A 1 348 ? 20.853 16.864 -16.770 1.00 91.44 348 LYS A O 1
ATOM 2469 N N . GLY A 1 349 ? 22.406 15.317 -16.305 1.00 91.69 349 GLY A N 1
ATOM 2470 C CA . GLY A 1 349 ? 21.541 14.153 -16.512 1.00 91.69 349 GLY A CA 1
ATOM 2471 C C . GLY A 1 349 ? 21.692 13.496 -17.881 1.00 91.69 349 GLY A C 1
ATOM 2472 O O . GLY A 1 349 ? 21.485 12.287 -17.980 1.00 91.69 349 GLY A O 1
ATOM 2473 N N . GLY A 1 350 ? 22.102 14.239 -18.915 1.00 94.25 350 GLY A N 1
ATOM 2474 C CA . GLY A 1 350 ? 22.242 13.713 -20.275 1.00 94.25 350 GLY A CA 1
ATOM 2475 C C . GLY A 1 350 ? 23.273 12.589 -20.374 1.00 94.25 350 GLY A C 1
ATOM 2476 O O . GLY A 1 350 ? 22.998 11.558 -20.990 1.00 94.25 350 GLY A O 1
ATOM 2477 N N . GLU A 1 351 ? 24.423 12.731 -19.702 1.00 95.94 351 GLU A N 1
ATOM 2478 C CA . GLU A 1 351 ? 25.427 11.664 -19.621 1.00 95.94 351 GLU A CA 1
ATOM 2479 C C . GLU A 1 351 ? 24.835 10.388 -19.005 1.00 95.94 351 GLU A C 1
ATOM 2481 O O . GLU A 1 351 ? 25.056 9.290 -19.513 1.00 95.94 351 GLU A O 1
ATOM 2486 N N . GLN A 1 352 ? 24.069 10.517 -17.918 1.00 96.56 352 GLN A N 1
ATOM 2487 C CA . GLN A 1 352 ? 23.480 9.378 -17.224 1.00 96.56 352 GLN A CA 1
ATOM 2488 C C . GLN A 1 352 ? 22.366 8.726 -18.046 1.00 96.56 352 GLN A C 1
ATOM 2490 O O . GLN A 1 352 ? 22.299 7.500 -18.073 1.00 96.56 352 GLN A O 1
ATOM 2495 N N . VAL A 1 353 ? 21.520 9.501 -18.734 1.00 96.94 353 VAL A N 1
ATOM 2496 C CA . VAL A 1 353 ? 20.478 8.947 -19.613 1.00 96.94 353 VAL A CA 1
ATOM 2497 C C . VAL A 1 353 ? 21.114 8.128 -20.730 1.00 96.94 353 VAL A C 1
ATOM 2499 O O . VAL A 1 353 ? 20.786 6.949 -20.876 1.00 96.94 353 VAL A O 1
ATOM 2502 N N . TRP A 1 354 ? 22.059 8.703 -21.475 1.00 95.19 354 TRP A N 1
ATOM 2503 C CA . TRP A 1 354 ? 22.727 8.000 -22.572 1.00 95.19 354 TRP A CA 1
ATOM 2504 C C . TRP A 1 354 ? 23.567 6.827 -22.073 1.00 95.19 354 TRP A C 1
ATOM 2506 O O . TRP A 1 354 ? 23.422 5.714 -22.574 1.00 95.19 354 TRP A O 1
ATOM 2516 N N . GLY A 1 355 ? 24.378 7.039 -21.037 1.00 96.88 355 GLY A N 1
ATOM 2517 C CA . GLY A 1 355 ? 25.243 6.019 -20.457 1.00 96.88 355 GLY A CA 1
ATOM 2518 C C . GLY A 1 355 ? 24.478 4.829 -19.881 1.00 96.88 355 GLY A C 1
ATOM 2519 O O . GLY A 1 355 ? 24.784 3.684 -20.201 1.00 96.88 355 GLY A O 1
ATOM 2520 N N . GLN A 1 356 ? 23.438 5.060 -19.076 1.00 97.69 356 GLN A N 1
ATOM 2521 C CA . GLN A 1 356 ? 22.648 3.963 -18.505 1.00 97.69 356 GLN A CA 1
ATOM 2522 C C . GLN A 1 356 ? 21.803 3.245 -19.564 1.00 97.69 356 GLN A C 1
ATOM 2524 O O . GLN A 1 356 ? 21.611 2.031 -19.470 1.00 97.69 356 GLN A O 1
ATOM 2529 N N . THR A 1 357 ? 21.316 3.960 -20.581 1.00 97.81 357 THR A N 1
ATOM 2530 C CA . THR A 1 357 ? 20.596 3.352 -21.710 1.00 97.81 357 THR A CA 1
ATOM 2531 C C . THR A 1 357 ? 21.520 2.441 -22.519 1.00 97.81 357 THR A C 1
ATOM 2533 O O . THR A 1 357 ? 21.176 1.291 -22.788 1.00 97.81 357 THR A O 1
ATOM 2536 N N . SER A 1 358 ? 22.728 2.915 -22.812 1.00 97.50 358 SER A N 1
ATOM 2537 C CA . SER A 1 358 ? 23.791 2.168 -23.487 1.00 97.50 358 SER A CA 1
ATOM 2538 C C . SER A 1 358 ? 24.270 0.952 -22.670 1.00 97.50 358 SER A C 1
ATOM 2540 O O . SER A 1 358 ? 24.374 -0.156 -23.205 1.00 97.50 358 SER A O 1
ATOM 2542 N N . ALA A 1 359 ? 24.421 1.084 -21.347 1.00 97.81 359 ALA A N 1
ATOM 2543 C CA . ALA A 1 359 ? 24.697 -0.049 -20.460 1.00 97.81 359 ALA A CA 1
ATOM 2544 C C . ALA A 1 359 ? 23.569 -1.099 -20.496 1.00 97.81 359 ALA A C 1
ATOM 2546 O O . ALA A 1 359 ? 23.829 -2.299 -20.567 1.00 97.81 359 ALA A O 1
ATOM 2547 N N . ARG A 1 360 ? 22.295 -0.670 -20.489 1.00 97.25 360 ARG A N 1
ATOM 2548 C CA . ARG A 1 360 ? 21.141 -1.585 -20.594 1.00 97.25 360 ARG A CA 1
ATOM 2549 C C . ARG A 1 360 ? 21.096 -2.317 -21.934 1.00 97.25 360 ARG A C 1
ATOM 2551 O O . ARG A 1 360 ? 20.800 -3.509 -21.935 1.00 97.25 360 ARG A O 1
ATOM 2558 N N . TYR A 1 361 ? 21.396 -1.627 -23.030 1.00 97.81 361 TYR A N 1
ATOM 2559 C CA . TYR A 1 361 ? 21.524 -2.227 -24.357 1.00 97.81 361 TYR A CA 1
ATOM 2560 C C . TYR A 1 361 ? 22.631 -3.287 -24.373 1.00 97.81 361 TYR A C 1
ATOM 2562 O O . TYR A 1 361 ? 22.370 -4.449 -24.677 1.00 97.81 361 TYR A O 1
ATOM 2570 N N . THR A 1 362 ? 23.830 -2.928 -23.906 1.00 97.44 362 THR A N 1
ATOM 2571 C CA . THR A 1 362 ? 25.002 -3.820 -23.850 1.00 97.44 362 THR A CA 1
ATOM 2572 C C . THR A 1 362 ? 24.762 -5.060 -22.984 1.00 97.44 362 THR A C 1
ATOM 2574 O O . THR A 1 362 ? 25.162 -6.178 -23.327 1.00 97.44 362 THR A O 1
ATOM 2577 N N . ARG A 1 363 ? 24.053 -4.893 -21.862 1.00 96.19 363 ARG A N 1
ATOM 2578 C CA . ARG A 1 363 ? 23.652 -6.000 -20.984 1.00 96.19 363 ARG A CA 1
ATOM 2579 C C . ARG A 1 363 ? 22.705 -6.988 -21.667 1.00 96.19 363 ARG A C 1
ATOM 2581 O O . ARG A 1 363 ? 22.711 -8.164 -21.317 1.00 96.19 363 ARG A O 1
ATOM 2588 N N . GLY A 1 364 ? 21.903 -6.518 -22.622 1.00 94.31 364 GLY A N 1
ATOM 2589 C CA . GLY A 1 364 ? 20.991 -7.346 -23.411 1.00 94.31 364 GLY A CA 1
ATOM 2590 C C . GLY A 1 364 ? 21.670 -8.149 -24.522 1.00 94.31 364 GLY A C 1
ATOM 2591 O O . GLY A 1 364 ? 21.055 -9.075 -25.042 1.00 94.31 364 GLY A O 1
ATOM 2592 N N . LEU A 1 365 ? 22.918 -7.831 -24.881 1.00 95.44 365 LEU A N 1
ATOM 2593 C CA . LEU A 1 365 ? 23.626 -8.508 -25.970 1.00 95.44 365 LEU A CA 1
ATOM 2594 C C . LEU A 1 365 ? 24.052 -9.924 -25.573 1.00 95.44 365 LEU A C 1
ATOM 2596 O O . LEU A 1 365 ? 24.356 -10.193 -24.415 1.00 95.44 365 LEU A O 1
ATOM 2600 N N . THR A 1 366 ? 24.112 -10.847 -26.523 1.00 93.50 366 THR A N 1
ATOM 2601 C CA . THR A 1 366 ? 24.515 -12.236 -26.265 1.00 93.50 366 THR A CA 1
ATOM 2602 C C . THR A 1 366 ? 25.320 -12.778 -27.434 1.00 93.50 366 THR A C 1
ATOM 2604 O O . THR A 1 366 ? 25.110 -12.344 -28.565 1.00 93.50 366 THR A O 1
ATOM 2607 N N . GLY A 1 367 ? 26.176 -13.767 -27.185 1.00 92.38 367 GLY A N 1
ATOM 2608 C CA . GLY A 1 367 ? 26.993 -14.377 -28.231 1.00 92.38 367 GLY A CA 1
ATOM 2609 C C . GLY A 1 367 ? 28.149 -13.471 -28.653 1.00 92.38 367 GLY A C 1
ATOM 2610 O O . GLY A 1 367 ? 28.850 -12.929 -27.795 1.00 92.38 367 GLY A O 1
ATOM 2611 N N . ASP A 1 368 ? 28.348 -13.328 -29.963 1.00 92.19 368 ASP A N 1
ATOM 2612 C CA . ASP A 1 368 ? 29.456 -12.568 -30.542 1.00 92.19 368 ASP A CA 1
ATOM 2613 C C . ASP A 1 368 ? 29.097 -11.084 -30.678 1.00 92.19 368 ASP A C 1
ATOM 2615 O O . ASP A 1 368 ? 28.252 -10.702 -31.499 1.00 92.19 368 ASP A O 1
ATOM 2619 N N . VAL A 1 369 ? 29.759 -10.253 -29.870 1.00 94.62 369 VAL A N 1
ATOM 2620 C CA . VAL A 1 369 ? 29.531 -8.805 -29.791 1.00 94.62 369 VAL A CA 1
ATOM 2621 C C . VAL A 1 369 ? 30.663 -8.055 -30.483 1.00 94.62 369 VAL A C 1
ATOM 2623 O O . VAL A 1 369 ? 31.838 -8.315 -30.237 1.00 94.62 369 VAL A O 1
ATOM 2626 N N . GLU A 1 370 ? 30.314 -7.077 -31.315 1.00 95.94 370 GLU A N 1
ATOM 2627 C CA . GLU A 1 370 ? 31.287 -6.263 -32.045 1.00 95.94 370 GLU A CA 1
ATOM 2628 C C . GLU A 1 370 ? 31.147 -4.784 -31.687 1.00 95.94 370 GLU A C 1
ATOM 2630 O O . GLU A 1 370 ? 30.036 -4.255 -31.585 1.00 95.94 370 GLU A O 1
ATOM 2635 N N . ALA A 1 371 ? 32.286 -4.114 -31.522 1.00 96.19 371 ALA A N 1
ATOM 2636 C CA . ALA A 1 371 ? 32.380 -2.673 -31.345 1.00 96.19 371 ALA A CA 1
ATOM 2637 C C . ALA A 1 371 ? 33.031 -2.029 -32.573 1.00 96.19 371 ALA A C 1
ATOM 2639 O O . ALA A 1 371 ? 34.222 -2.195 -32.834 1.00 96.19 371 ALA A O 1
ATOM 2640 N N . LEU A 1 372 ? 32.233 -1.281 -33.325 1.00 96.62 372 LEU A N 1
ATOM 2641 C CA . LEU A 1 372 ? 32.602 -0.644 -34.582 1.00 96.62 372 LEU A CA 1
ATOM 2642 C C . LEU A 1 372 ? 33.176 0.751 -34.318 1.00 96.62 372 LEU A C 1
ATOM 2644 O O . LEU A 1 372 ? 32.547 1.592 -33.680 1.00 96.62 372 LEU A O 1
ATOM 2648 N N . GLN A 1 373 ? 34.370 1.031 -34.816 1.00 95.81 373 GLN A N 1
ATOM 2649 C CA . GLN A 1 373 ? 35.079 2.277 -34.547 1.00 95.81 373 GLN A CA 1
ATOM 2650 C C . GLN A 1 373 ? 35.486 2.960 -35.848 1.00 95.81 373 GLN A C 1
ATOM 2652 O O . GLN A 1 373 ? 35.778 2.301 -36.851 1.00 95.81 373 GLN A O 1
ATOM 2657 N N . SER A 1 374 ? 35.511 4.291 -35.827 1.00 93.75 374 SER A N 1
ATOM 2658 C CA . SER A 1 374 ? 36.202 5.072 -36.851 1.00 93.75 374 SER A CA 1
ATOM 2659 C C . SER A 1 374 ? 37.669 5.299 -36.459 1.00 93.75 374 SER A C 1
ATOM 2661 O O . SER A 1 374 ? 37.991 5.234 -35.267 1.00 93.75 374 SER A O 1
ATOM 2663 N N . PRO A 1 375 ? 38.578 5.586 -37.410 1.00 92.56 375 PRO A N 1
ATOM 2664 C CA . PRO A 1 375 ? 39.987 5.836 -37.105 1.00 92.56 375 PRO A CA 1
ATOM 2665 C C . PRO A 1 375 ? 40.200 6.904 -36.023 1.00 92.56 375 PRO A C 1
ATOM 2667 O O . PRO A 1 375 ? 41.004 6.709 -35.111 1.00 92.56 375 PRO A O 1
ATOM 2670 N N . SER A 1 376 ? 39.432 8.000 -36.056 1.00 92.00 376 SER A N 1
ATOM 2671 C CA . SER A 1 376 ? 39.509 9.074 -35.051 1.00 92.00 376 SER A CA 1
ATOM 2672 C C . SER A 1 376 ? 38.978 8.694 -33.661 1.00 92.00 376 SER A C 1
ATOM 2674 O O . SER A 1 376 ? 39.190 9.430 -32.693 1.00 92.00 376 SER A O 1
ATOM 2676 N N . ARG A 1 377 ? 38.291 7.554 -33.533 1.00 91.69 377 ARG A N 1
ATOM 2677 C CA . ARG A 1 377 ? 37.733 7.022 -32.280 1.00 91.69 377 ARG A CA 1
ATOM 2678 C C . ARG A 1 377 ? 38.249 5.618 -31.957 1.00 91.69 377 ARG A C 1
ATOM 2680 O O . ARG A 1 377 ? 37.572 4.874 -31.247 1.00 91.69 377 ARG A O 1
ATOM 2687 N N . ALA A 1 378 ? 39.448 5.281 -32.431 1.00 88.94 378 ALA A N 1
ATOM 2688 C CA . ALA A 1 378 ? 40.142 4.058 -32.047 1.00 88.94 378 ALA A CA 1
ATOM 2689 C C . ALA A 1 378 ? 40.289 3.966 -30.510 1.00 88.94 378 ALA A C 1
ATOM 2691 O O . ALA A 1 378 ? 40.697 4.931 -29.857 1.00 88.94 378 ALA A O 1
ATOM 2692 N N . GLY A 1 379 ? 39.927 2.823 -29.923 1.00 85.12 379 GLY A N 1
ATOM 2693 C CA . GLY A 1 379 ? 39.840 2.626 -28.467 1.00 85.12 379 GLY A CA 1
ATOM 2694 C C . GLY A 1 379 ? 38.546 3.159 -27.829 1.00 85.12 379 GLY A C 1
ATOM 2695 O O . GLY A 1 379 ? 38.465 3.338 -26.606 1.00 85.12 379 GLY A O 1
ATOM 2696 N N . GLY A 1 380 ? 37.541 3.458 -28.657 1.00 89.00 380 GLY A N 1
ATOM 2697 C CA . GLY A 1 380 ? 36.170 3.757 -28.258 1.00 89.00 380 GLY A CA 1
ATOM 2698 C C . GLY A 1 380 ? 35.903 5.189 -27.784 1.00 89.00 380 GLY A C 1
ATOM 2699 O O . GLY A 1 380 ? 36.791 6.021 -27.585 1.00 89.00 380 GLY A O 1
ATOM 2700 N N . GLY A 1 381 ? 34.626 5.514 -27.613 1.00 91.69 381 GLY A N 1
ATOM 2701 C CA . GLY A 1 381 ? 34.154 6.780 -27.055 1.00 91.69 381 GLY A CA 1
ATOM 2702 C C . GLY A 1 381 ? 34.127 6.806 -25.523 1.00 91.69 381 GLY A C 1
ATOM 2703 O O . GLY A 1 381 ? 34.487 5.847 -24.841 1.00 91.69 381 GLY A O 1
ATOM 2704 N N . TYR A 1 382 ? 33.665 7.929 -24.966 1.00 93.69 382 TYR A N 1
ATOM 2705 C CA . TYR A 1 382 ? 33.456 8.064 -23.521 1.00 93.69 382 TYR A CA 1
ATOM 2706 C C . TYR A 1 382 ? 32.393 7.085 -23.001 1.00 93.69 382 TYR A C 1
ATOM 2708 O O . TYR A 1 382 ? 32.648 6.371 -22.034 1.00 93.69 382 TYR A O 1
ATOM 2716 N N . VAL A 1 383 ? 31.230 7.035 -23.665 1.00 95.06 383 VAL A N 1
ATOM 2717 C CA . VAL A 1 383 ? 30.111 6.153 -23.294 1.00 95.06 383 VAL A CA 1
ATOM 2718 C C . VAL A 1 383 ? 30.547 4.694 -23.329 1.00 95.06 383 VAL A C 1
ATOM 2720 O O . VAL A 1 383 ? 30.410 4.002 -22.324 1.00 95.06 383 VAL A O 1
ATOM 2723 N N . PHE A 1 384 ? 31.189 4.282 -24.424 1.00 95.69 384 PHE A N 1
ATOM 2724 C CA . PHE A 1 384 ? 31.739 2.940 -24.584 1.00 95.69 384 PHE A CA 1
ATOM 2725 C C . PHE A 1 384 ? 32.644 2.536 -23.417 1.00 95.69 384 PHE A C 1
ATOM 2727 O O . PHE A 1 384 ? 32.386 1.549 -22.731 1.00 95.69 384 PHE A O 1
ATOM 2734 N N . ARG A 1 385 ? 33.666 3.344 -23.108 1.00 95.31 385 ARG A N 1
ATOM 2735 C CA . ARG A 1 385 ? 34.613 3.013 -22.033 1.00 95.31 385 ARG A CA 1
ATOM 2736 C C . ARG A 1 385 ? 33.984 3.008 -20.643 1.00 95.31 385 ARG A C 1
ATOM 2738 O O . ARG A 1 385 ? 34.368 2.190 -19.814 1.00 95.31 385 ARG A O 1
ATOM 2745 N N . LYS A 1 386 ? 33.077 3.946 -20.358 1.00 96.69 386 LYS A N 1
ATOM 2746 C CA . LYS A 1 386 ? 32.528 4.131 -19.007 1.00 96.69 386 LYS A CA 1
ATOM 2747 C C . LYS A 1 386 ? 31.336 3.221 -18.709 1.00 96.69 386 LYS A C 1
ATOM 2749 O O . LYS A 1 386 ? 31.202 2.784 -17.571 1.00 96.69 386 LYS A O 1
ATOM 2754 N N . TYR A 1 387 ? 30.478 2.965 -19.693 1.00 97.19 387 TYR A N 1
ATOM 2755 C CA . TYR A 1 387 ? 29.178 2.319 -19.492 1.00 97.19 387 TYR A CA 1
ATOM 2756 C C . TYR A 1 387 ? 29.039 0.972 -20.216 1.00 97.19 387 TYR A C 1
ATOM 2758 O O . TYR A 1 387 ? 28.401 0.075 -19.673 1.00 97.19 387 TYR A O 1
ATOM 2766 N N . GLU A 1 388 ? 29.646 0.792 -21.393 1.00 97.69 388 GLU A N 1
ATOM 2767 C CA . GLU A 1 388 ? 29.488 -0.439 -22.194 1.00 97.69 388 GLU A CA 1
ATOM 2768 C C . GLU A 1 388 ? 30.542 -1.485 -21.833 1.00 97.69 388 GLU A C 1
ATOM 2770 O O . GLU A 1 388 ? 30.209 -2.640 -21.576 1.00 97.69 388 GLU A O 1
ATOM 2775 N N . MET A 1 389 ? 31.810 -1.080 -21.725 1.00 96.81 389 MET A N 1
ATOM 2776 C CA . MET A 1 389 ? 32.913 -1.985 -21.386 1.00 96.81 389 MET A CA 1
ATOM 2777 C C . MET A 1 389 ? 32.695 -2.762 -20.080 1.00 96.81 389 MET A C 1
ATOM 2779 O O . MET A 1 389 ? 32.888 -3.978 -20.095 1.00 96.81 389 MET A O 1
ATOM 2783 N N . PRO A 1 390 ? 32.230 -2.154 -18.969 1.00 97.69 390 PRO A N 1
ATOM 2784 C CA . PRO A 1 390 ? 31.913 -2.922 -17.765 1.00 97.69 390 PRO A CA 1
ATOM 2785 C C . PRO A 1 390 ? 30.850 -4.012 -17.990 1.00 97.69 390 PRO A C 1
ATOM 2787 O O . PRO A 1 390 ? 30.962 -5.104 -17.437 1.00 97.69 390 PRO A O 1
ATOM 2790 N N . GLU A 1 391 ? 29.838 -3.750 -18.823 1.00 97.75 391 GLU A N 1
ATOM 2791 C CA . GLU A 1 391 ? 28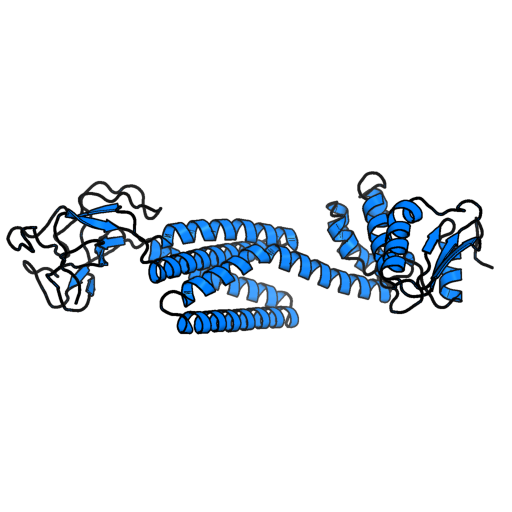.765 -4.706 -19.134 1.00 97.75 391 GLU A CA 1
ATOM 2792 C C . GLU A 1 391 ? 29.218 -5.803 -20.109 1.00 97.75 391 GLU A C 1
ATOM 2794 O O . GLU A 1 391 ? 28.709 -6.928 -20.047 1.00 97.75 391 GLU A O 1
ATOM 2799 N N . ILE A 1 392 ? 30.189 -5.506 -20.981 1.00 97.19 392 ILE A N 1
ATOM 2800 C CA . ILE A 1 392 ? 30.875 -6.503 -21.813 1.00 97.19 392 ILE A CA 1
ATOM 2801 C C . ILE A 1 392 ? 31.669 -7.457 -20.923 1.00 97.19 392 ILE A C 1
ATOM 2803 O O . ILE A 1 392 ? 31.493 -8.670 -21.015 1.00 97.19 392 ILE A O 1
ATOM 2807 N N . GLU A 1 393 ? 32.509 -6.927 -20.034 1.00 97.06 393 GLU A N 1
ATOM 2808 C CA . GLU A 1 393 ? 33.340 -7.746 -19.146 1.00 97.06 393 GLU A CA 1
ATOM 2809 C C . GLU A 1 393 ? 32.482 -8.594 -18.197 1.00 97.06 393 GLU A C 1
ATOM 2811 O O . GLU A 1 393 ? 32.719 -9.795 -18.048 1.00 97.06 393 GLU A O 1
ATOM 2816 N N . ALA A 1 394 ? 31.406 -8.023 -17.644 1.00 97.00 394 ALA A N 1
ATOM 2817 C CA . ALA A 1 394 ? 30.419 -8.782 -16.878 1.00 97.00 394 ALA A CA 1
ATOM 2818 C C . ALA A 1 394 ? 29.727 -9.865 -17.729 1.00 97.00 394 ALA A C 1
ATOM 2820 O O . ALA A 1 394 ? 29.486 -10.974 -17.253 1.00 97.00 394 ALA A O 1
ATOM 2821 N N . GLY A 1 395 ? 29.423 -9.570 -18.997 1.00 96.69 395 GLY A N 1
ATOM 2822 C CA . GLY A 1 395 ? 28.840 -10.524 -19.940 1.00 96.69 395 GLY A CA 1
ATOM 2823 C C . GLY A 1 395 ? 29.759 -11.695 -20.277 1.00 96.69 395 GLY A C 1
ATOM 2824 O O . GLY A 1 395 ? 29.289 -12.832 -20.313 1.00 96.69 395 GLY A O 1
ATOM 2825 N N . LYS A 1 396 ? 31.057 -11.438 -20.467 1.00 96.69 396 LYS A N 1
ATOM 2826 C CA . LYS A 1 396 ? 32.082 -12.474 -20.663 1.00 96.69 396 LYS A CA 1
ATOM 2827 C C . LYS A 1 396 ? 32.215 -13.348 -19.420 1.00 96.69 396 LYS A C 1
ATOM 2829 O O . LYS A 1 396 ? 32.162 -14.570 -19.520 1.00 96.69 396 LYS A O 1
ATOM 2834 N N . ALA A 1 397 ? 32.315 -12.727 -18.242 1.00 96.69 397 ALA A N 1
ATOM 2835 C CA . ALA A 1 397 ? 32.423 -13.441 -16.971 1.00 96.69 397 ALA A CA 1
ATOM 2836 C C . ALA A 1 397 ? 31.205 -14.340 -16.694 1.00 96.69 397 ALA A C 1
ATOM 2838 O O . ALA A 1 397 ? 31.352 -15.437 -16.163 1.00 96.69 397 ALA A O 1
ATOM 2839 N N . ALA A 1 398 ? 30.008 -13.898 -17.091 1.00 95.81 398 ALA A N 1
ATOM 2840 C CA . ALA A 1 398 ? 28.773 -14.668 -16.970 1.00 95.81 398 ALA A CA 1
ATOM 2841 C C . ALA A 1 398 ? 28.559 -15.703 -18.097 1.00 95.81 398 ALA A C 1
ATOM 2843 O O . ALA A 1 398 ? 27.543 -16.394 -18.089 1.00 95.81 398 ALA A O 1
ATOM 2844 N N . GLY A 1 399 ? 29.456 -15.790 -19.089 1.00 94.88 399 GLY A N 1
ATOM 2845 C CA . GLY A 1 399 ? 29.308 -16.669 -20.258 1.00 94.88 399 GLY A CA 1
ATOM 2846 C C . GLY A 1 399 ? 28.200 -16.258 -21.239 1.00 94.88 399 GLY A C 1
ATOM 2847 O O . GLY A 1 399 ? 27.875 -17.012 -22.151 1.00 94.88 399 GLY A O 1
ATOM 2848 N N . ARG A 1 400 ? 27.613 -15.066 -21.066 1.00 95.06 400 ARG A N 1
ATOM 2849 C CA . ARG A 1 400 ? 26.590 -14.489 -21.955 1.00 95.06 400 ARG A CA 1
ATOM 2850 C C . ARG A 1 400 ? 27.193 -14.031 -23.285 1.00 95.06 400 ARG A C 1
ATOM 2852 O O . ARG A 1 400 ? 26.541 -14.135 -24.322 1.00 95.06 400 ARG A O 1
ATOM 2859 N N . ILE A 1 401 ? 28.410 -13.494 -23.236 1.00 95.94 401 ILE A N 1
ATOM 2860 C CA . ILE A 1 401 ? 29.175 -13.039 -24.401 1.00 95.94 401 ILE A CA 1
ATOM 2861 C C . ILE A 1 401 ? 30.253 -14.082 -24.687 1.00 95.94 401 ILE A C 1
ATOM 2863 O O . ILE A 1 401 ? 31.108 -14.331 -23.838 1.00 95.94 401 ILE A O 1
ATOM 2867 N N . THR A 1 402 ? 30.195 -14.694 -25.869 1.00 94.50 402 THR A N 1
ATOM 2868 C CA . THR A 1 402 ? 31.117 -15.758 -26.300 1.00 94.50 402 THR A CA 1
ATOM 2869 C C . THR A 1 402 ? 32.397 -15.193 -26.890 1.00 94.50 402 THR A C 1
ATOM 2871 O O . THR A 1 402 ? 33.472 -15.747 -26.672 1.00 94.50 402 THR A O 1
ATOM 2874 N N . SER A 1 403 ? 32.296 -14.069 -27.597 1.00 94.75 403 SER A N 1
ATOM 2875 C CA . SER A 1 403 ? 33.441 -13.333 -28.117 1.00 94.75 403 SER A CA 1
ATOM 2876 C C . SER A 1 403 ? 33.149 -11.834 -28.172 1.00 94.75 403 SER A C 1
ATOM 2878 O O . SER A 1 403 ? 31.994 -11.404 -28.222 1.00 94.75 403 SER A O 1
ATOM 2880 N N . PHE A 1 404 ? 34.213 -11.037 -28.110 1.00 95.69 404 PHE A N 1
ATOM 2881 C CA . PHE A 1 404 ? 34.142 -9.588 -28.236 1.00 95.69 404 PHE A CA 1
ATOM 2882 C C . PHE A 1 404 ? 35.281 -9.093 -29.120 1.00 95.69 404 PHE A C 1
ATOM 2884 O O . PHE A 1 404 ? 36.439 -9.411 -28.843 1.00 95.69 404 PHE A O 1
ATOM 2891 N N . GLU A 1 405 ? 34.956 -8.302 -30.139 1.00 95.06 405 GLU A N 1
ATOM 2892 C CA . GLU A 1 405 ? 35.934 -7.746 -31.074 1.00 95.06 405 GLU A CA 1
ATOM 2893 C C . GLU A 1 405 ? 35.723 -6.240 -31.276 1.00 95.06 405 GLU A C 1
ATOM 2895 O O . GLU A 1 405 ? 34.604 -5.776 -31.501 1.00 95.06 405 GLU A O 1
ATOM 2900 N N . GLU A 1 406 ? 36.814 -5.475 -31.232 1.00 94.75 406 GLU A N 1
ATOM 2901 C CA . GLU A 1 406 ? 36.835 -4.062 -31.618 1.00 94.75 406 GLU A CA 1
ATOM 2902 C C . GLU A 1 406 ? 37.361 -3.939 -33.052 1.00 94.75 406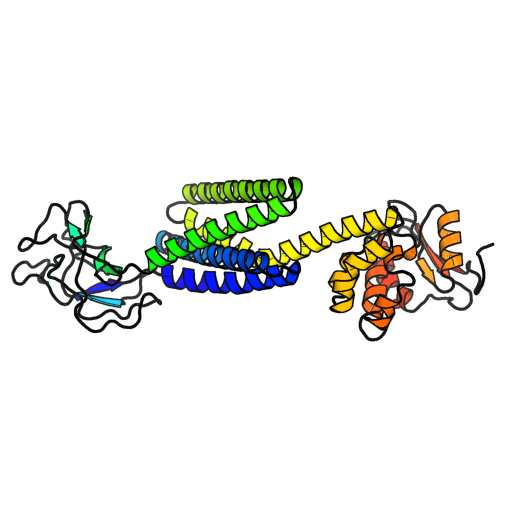 GLU A C 1
ATOM 2904 O O . GLU A 1 406 ? 38.477 -4.367 -33.350 1.00 94.75 406 GLU A O 1
ATOM 2909 N N . LYS A 1 407 ? 36.567 -3.344 -33.947 1.00 94.19 407 LYS A N 1
ATOM 2910 C CA . LYS A 1 407 ? 36.865 -3.252 -35.381 1.00 94.19 407 LYS A CA 1
ATOM 2911 C C . LYS A 1 407 ? 36.914 -1.804 -35.843 1.00 94.19 407 LYS A C 1
ATOM 2913 O O . LYS A 1 407 ? 35.935 -1.075 -35.710 1.00 94.19 407 LYS A O 1
ATOM 2918 N N . ILE A 1 408 ? 38.014 -1.401 -36.477 1.00 93.06 408 ILE A N 1
ATOM 2919 C CA . ILE A 1 408 ? 38.108 -0.102 -37.159 1.00 93.06 408 ILE A CA 1
ATOM 2920 C C . ILE A 1 408 ? 37.593 -0.275 -38.593 1.00 93.06 408 ILE A C 1
ATOM 2922 O O . ILE A 1 408 ? 38.360 -0.565 -39.508 1.00 93.06 408 ILE A O 1
ATOM 2926 N N . VAL A 1 409 ? 36.275 -0.169 -38.766 1.00 92.75 409 VAL A N 1
ATOM 2927 C CA . VAL A 1 409 ? 35.572 -0.428 -40.043 1.00 92.75 409 VAL A CA 1
ATOM 2928 C C . VAL A 1 409 ? 34.656 0.714 -40.476 1.00 92.75 409 VAL A C 1
ATOM 2930 O O . VAL A 1 409 ? 34.114 0.684 -41.580 1.00 92.75 409 VAL A O 1
ATOM 2933 N N . LEU A 1 410 ? 34.479 1.726 -39.624 1.00 93.75 410 LEU A N 1
ATOM 2934 C CA . LEU A 1 410 ? 33.660 2.890 -39.939 1.00 93.75 410 LEU A CA 1
ATOM 2935 C C . LEU A 1 410 ? 34.535 3.987 -40.560 1.00 93.75 410 LEU A C 1
ATOM 2937 O O . LEU A 1 410 ? 35.624 4.252 -40.050 1.00 93.75 410 LEU A O 1
ATOM 2941 N N . PRO A 1 411 ? 34.081 4.683 -41.613 1.00 92.00 411 PRO A N 1
ATOM 2942 C CA . PRO A 1 411 ? 34.749 5.897 -42.059 1.00 92.00 411 PRO A CA 1
ATOM 2943 C C . PRO A 1 411 ? 34.542 7.020 -41.031 1.00 92.00 411 PRO A C 1
ATOM 2945 O O . PRO A 1 411 ? 33.509 7.076 -40.360 1.00 92.00 411 PRO A O 1
ATOM 2948 N N . ASP A 1 412 ? 35.495 7.952 -40.921 1.00 89.88 412 ASP A N 1
ATOM 2949 C CA . ASP A 1 412 ? 35.347 9.115 -40.030 1.00 89.88 412 ASP A CA 1
ATOM 2950 C C . ASP A 1 412 ? 34.187 10.036 -40.452 1.00 89.88 412 ASP A C 1
ATOM 2952 O O . ASP A 1 412 ? 33.569 10.675 -39.602 1.00 89.88 412 ASP A O 1
ATOM 2956 N N . THR A 1 413 ? 33.860 10.083 -41.748 1.00 86.75 413 THR A N 1
ATOM 2957 C CA . THR A 1 413 ? 32.733 10.841 -42.312 1.00 86.75 413 THR A CA 1
ATOM 2958 C C . THR A 1 413 ? 32.094 10.092 -43.486 1.00 86.75 413 THR A C 1
ATOM 2960 O O . THR A 1 413 ? 32.736 9.264 -44.128 1.00 86.75 413 THR A O 1
ATOM 2963 N N . GLY A 1 414 ? 30.828 10.393 -43.792 1.00 85.12 414 GLY A N 1
ATOM 2964 C CA . GLY A 1 414 ? 30.101 9.774 -44.910 1.00 85.12 414 GLY A CA 1
ATOM 2965 C C . GLY A 1 414 ? 29.481 8.408 -44.585 1.00 85.12 414 GLY A C 1
ATOM 2966 O O . GLY A 1 414 ? 29.426 8.004 -43.422 1.00 85.12 414 GLY A O 1
ATOM 2967 N N . ASN A 1 415 ? 28.975 7.733 -45.621 1.00 80.69 415 ASN A N 1
ATOM 2968 C CA . ASN A 1 415 ? 28.303 6.431 -45.522 1.00 80.69 415 ASN A CA 1
ATOM 2969 C C . ASN A 1 415 ? 29.303 5.268 -45.473 1.00 80.69 415 ASN A C 1
ATOM 2971 O O . ASN A 1 415 ? 30.422 5.383 -45.974 1.00 80.69 415 ASN A O 1
ATOM 2975 N N . TRP A 1 416 ? 28.871 4.144 -44.904 1.00 76.06 416 TRP A N 1
ATOM 2976 C CA . TRP A 1 416 ? 29.565 2.867 -45.019 1.00 76.06 416 TRP A CA 1
ATOM 2977 C C . TRP A 1 416 ? 29.506 2.366 -46.481 1.00 76.06 416 TRP A C 1
ATOM 2979 O O . TRP A 1 416 ? 28.444 2.493 -47.099 1.00 76.06 416 TRP A O 1
ATOM 2989 N N . PRO A 1 417 ? 30.639 1.908 -47.054 1.00 66.19 417 PRO A N 1
ATOM 2990 C CA . PRO A 1 417 ? 30.766 1.567 -48.474 1.00 66.19 417 PRO A CA 1
ATOM 2991 C C . PRO A 1 417 ? 29.975 0.339 -48.928 1.00 66.19 417 PRO A C 1
ATOM 2993 O O . PRO A 1 417 ? 29.748 -0.573 -48.104 1.00 66.19 417 PRO A O 1
#

Foldseek 3Di:
DFFFAFFFFFWFDFCLQVQLVVQLVLLQVLLVLLCVLQVDDDPLSVLSSLQSSLLRSLLSNLQRQLCCWVVVDQGDGFFTWHWAAPPDDDPNGHTHFAPGTFTQWGCCPPPLDHTGGGGWGFFKAAPVDDDPNTHTDGFQRATQSQIGRHDHHPPDDDDHDMDGRDHHDNSSVVSNVVSVVSNVVSLVSCLVVLVVVHDVSNVVSVVVVVVLVVVLVVQLVVLVVVHPSRSSNRSSVVSSVCSNCVSVVSNVVSLVVLLVVLLVCLVVVVLVVNLVSLLVCLLVLVLVSLLSSADQAFVPWAEAAEAADPQQSQVVQVVVRTGYSCRHSRNVNPPPDPSSCVSQPCVRSSVSNLLSNLLVNLLNHFEEYEYEYAPVQPVHDPSCVPRNVVSVVVCVVVNRYPYYYYDNQGHNDDHRD

Secondary structure (DSSP, 8-state):
-EEBPBTT-EEE--SHHHHHHHHHHHHHHHHHHHHHHHT--HHHHHHHHHHHHHHHHHHHHHHHHHHHHHHT--PPEEEEEEE--SS-EETTEEBPBTTT-EEEEE--TTTTSS-EEEEEEB-EEESS-EETTEEBPBTT-BBTTS-EE----SS-EE-S-EEE-S----HHHHHHHHHHHHHHHHHHHHHHHHHHT-HHHHHHHHHHHHHHHHHHHHHHHHHHHH-TTHHHHHHHHHHHHHHHHHHHHHHHHHHHHHHHHHHHHHHTT-HHHHHHHHHHHHHTT-HHHHHHH-----TTSEEEEEES-HHHHHHHHHHTTEE-GGGSHHHHHHTT-HHHHHHS-IIIIIHHHHHHHHHHHHHH--EEEEEEE-GGGTT--HHIIIIIHHHHHHHHHTTSEEEEEEEE-S-SSS---

pLDDT: mean 95.36, std 3.36, range [66.19, 98.69]

Radius of gyration: 33.51 Å; chains: 1; bounding box: 74×43×99 Å